Protein AF-0000000082932043 (afdb_homodimer)

Organism: Haematococcus lacustris (NCBI:txid44745)

Structure (mmCIF, N/CA/C/O backbone):
data_AF-0000000082932043-model_v1
#
loop_
_entity.id
_entity.type
_entity.pdbx_description
1 polymer 'Hypoxanthine phosphoribosyltransferase'
#
loop_
_atom_site.group_PDB
_atom_site.id
_atom_site.type_symbol
_atom_site.label_atom_id
_atom_site.label_alt_id
_atom_site.label_comp_id
_atom_site.label_asym_id
_atom_site.label_entity_id
_atom_site.label_seq_id
_atom_site.pdbx_PDB_ins_code
_atom_site.Cartn_x
_atom_site.Cartn_y
_atom_site.Cartn_z
_atom_site.occupancy
_atom_site.B_iso_or_equiv
_atom_site.auth_seq_id
_atom_site.auth_comp_id
_atom_site.auth_asym_id
_atom_site.auth_atom_id
_atom_site.pdbx_PDB_model_num
ATOM 1 N N . MET A 1 1 ? -21.656 -18.375 10.266 1 24.92 1 MET A N 1
ATOM 2 C CA . MET A 1 1 ? -22.781 -17.516 9.922 1 24.92 1 MET A CA 1
ATOM 3 C C . MET A 1 1 ? -23.125 -17.625 8.445 1 24.92 1 MET A C 1
ATOM 5 O O . MET A 1 1 ? -22.266 -17.438 7.582 1 24.92 1 MET A O 1
ATOM 9 N N . MET A 1 2 ? -24.234 -18.25 8.031 1 27.44 2 MET A N 1
ATOM 10 C CA . MET A 1 2 ? -24.719 -18.641 6.703 1 27.44 2 MET A CA 1
ATOM 11 C C . MET A 1 2 ? -25.031 -17.406 5.863 1 27.44 2 MET A C 1
ATOM 13 O O . MET A 1 2 ? -25.484 -16.391 6.387 1 27.44 2 MET A O 1
ATOM 17 N N . ALA A 1 3 ? -24.391 -17.172 4.746 1 35.38 3 ALA A N 1
ATOM 18 C CA . ALA A 1 3 ? -24.984 -16.219 3.818 1 35.38 3 ALA A CA 1
ATOM 19 C C . ALA A 1 3 ? -26.469 -16.484 3.621 1 35.38 3 ALA A C 1
ATOM 21 O O . ALA A 1 3 ? -26.953 -17.594 3.885 1 35.38 3 ALA A O 1
ATOM 22 N N . ALA A 1 4 ? -27.344 -15.516 3.43 1 33.41 4 ALA A N 1
ATOM 23 C CA . ALA A 1 4 ? -28.766 -15.773 3.219 1 33.41 4 ALA A CA 1
ATOM 24 C C . ALA A 1 4 ? -28.984 -16.984 2.311 1 33.41 4 ALA A C 1
ATOM 26 O O . ALA A 1 4 ? -29.938 -17.734 2.48 1 33.41 4 ALA A O 1
ATOM 27 N N . ASN A 1 5 ? -28.5 -16.844 0.996 1 37.56 5 ASN A N 1
ATOM 28 C CA . ASN A 1 5 ? -28.953 -17.953 0.179 1 37.56 5 ASN A CA 1
ATOM 29 C C . ASN A 1 5 ? -28.266 -19.266 0.586 1 37.56 5 ASN A C 1
ATOM 31 O O . ASN A 1 5 ? -28.281 -20.234 -0.163 1 37.56 5 ASN A O 1
ATOM 35 N N . GLY A 1 6 ? -27.75 -19.609 1.793 1 38.12 6 GLY A N 1
ATOM 36 C CA . GLY A 1 6 ? -27.297 -20.859 2.391 1 38.12 6 GLY A CA 1
ATOM 37 C C . GLY A 1 6 ? -25.844 -21.188 2.078 1 38.12 6 GLY A C 1
ATOM 38 O O . GLY A 1 6 ? -25.344 -22.25 2.441 1 38.12 6 GLY A O 1
ATOM 39 N N . LYS A 1 7 ? -25.312 -20.641 0.947 1 40.91 7 LYS A N 1
ATOM 40 C CA . LYS A 1 7 ? -23.984 -21.125 0.576 1 40.91 7 LYS A CA 1
ATOM 41 C C . LYS A 1 7 ? -22.922 -20.625 1.543 1 40.91 7 LYS A C 1
ATOM 43 O O . LYS A 1 7 ? -22.969 -19.469 1.977 1 40.91 7 LYS A O 1
ATOM 48 N N . PRO A 1 8 ? -22.109 -21.406 2.139 1 44.47 8 PRO A N 1
ATOM 49 C CA . PRO A 1 8 ? -21.047 -21.094 3.104 1 44.47 8 PRO A CA 1
ATOM 50 C C . PRO A 1 8 ? -20.094 -20.016 2.604 1 44.47 8 PRO A C 1
ATOM 52 O O . PRO A 1 8 ? -19.875 -19.891 1.396 1 44.47 8 PRO A O 1
ATOM 55 N N . CYS A 1 9 ? -20.031 -18.797 3.26 1 52.41 9 CYS A N 1
ATOM 56 C CA . CYS A 1 9 ? -19.031 -17.75 3.033 1 52.41 9 CYS A CA 1
ATOM 57 C C . CYS A 1 9 ? -17.672 -18.375 2.719 1 52.41 9 CYS A C 1
ATOM 59 O O . CYS A 1 9 ? -17.172 -19.188 3.486 1 52.41 9 CYS A O 1
ATOM 61 N N . HIS A 1 10 ? -17.438 -18.562 1.417 1 62.41 10 HIS A N 1
ATOM 62 C CA . HIS A 1 10 ? -16.156 -19.141 1.021 1 62.41 10 HIS A CA 1
ATOM 63 C C . HIS A 1 10 ? -15.008 -18.5 1.798 1 62.41 10 HIS A C 1
ATOM 65 O O . HIS A 1 10 ? -14.906 -17.281 1.869 1 62.41 10 HIS A O 1
ATOM 71 N N . ASN A 1 11 ? -14.453 -19.219 2.725 1 78.69 11 ASN A N 1
ATOM 72 C CA . ASN A 1 11 ? -13.25 -18.906 3.48 1 78.69 11 ASN A CA 1
ATOM 73 C C . ASN A 1 11 ? -11.984 -19.156 2.656 1 78.69 11 ASN A C 1
ATOM 75 O O . ASN A 1 11 ? -11.656 -20.297 2.357 1 78.69 11 ASN A O 1
ATOM 79 N N . VAL A 1 12 ? -11.352 -18.078 2.199 1 84.12 12 VAL A N 1
ATOM 80 C CA . VAL A 1 12 ? -10.188 -18.172 1.326 1 84.12 12 VAL A CA 1
ATOM 81 C C . VAL A 1 12 ? -9.133 -19.078 1.959 1 84.12 12 VAL A C 1
ATOM 83 O O . VAL A 1 12 ? -8.305 -19.656 1.257 1 84.12 12 VAL A O 1
ATOM 86 N N . HIS A 1 13 ? -9.156 -19.266 3.262 1 87.25 13 HIS A N 1
ATOM 87 C CA . HIS A 1 13 ? -8.188 -20.125 3.943 1 87.25 13 HIS A CA 1
ATOM 88 C C . HIS A 1 13 ? -8.398 -21.594 3.578 1 87.25 13 HIS A C 1
ATOM 90 O O . HIS A 1 13 ? -7.457 -22.391 3.652 1 87.25 13 HIS A O 1
ATOM 96 N N . GLN A 1 14 ? -9.578 -21.875 3.209 1 88.56 14 GLN A N 1
ATOM 97 C CA . GLN A 1 14 ? -9.883 -23.25 2.83 1 88.56 14 GLN A CA 1
ATOM 98 C C . GLN A 1 14 ? -9.258 -23.609 1.485 1 88.56 14 GLN A C 1
ATOM 100 O O . GLN A 1 14 ? -9.148 -24.781 1.137 1 88.56 14 GLN A O 1
ATOM 105 N N . ASP A 1 15 ? -8.875 -22.609 0.757 1 91.69 15 ASP A N 1
ATOM 106 C CA . ASP A 1 15 ? -8.258 -22.812 -0.55 1 91.69 15 ASP A CA 1
ATOM 107 C C . ASP A 1 15 ? -6.781 -23.188 -0.409 1 91.69 15 ASP A C 1
ATOM 109 O O . ASP A 1 15 ? -6.141 -23.578 -1.384 1 91.69 15 ASP A O 1
ATOM 113 N N . ILE A 1 16 ? -6.242 -23.109 0.817 1 91.94 16 ILE A N 1
ATOM 114 C CA . ILE A 1 16 ? -4.809 -23.25 1.047 1 91.94 16 ILE A CA 1
ATOM 115 C C . ILE A 1 16 ? -4.496 -24.688 1.464 1 91.94 16 ILE A C 1
ATOM 117 O O . ILE A 1 16 ? -5.094 -25.219 2.404 1 91.94 16 ILE A O 1
ATOM 121 N N . GLU A 1 17 ? -3.621 -25.297 0.72 1 93.12 17 GLU A N 1
ATOM 122 C CA . GLU A 1 17 ? -3.186 -26.656 1.016 1 93.12 17 GLU A CA 1
ATOM 123 C C . GLU A 1 17 ? -2.252 -26.688 2.223 1 93.12 17 GLU A C 1
ATOM 125 O O . GLU A 1 17 ? -2.4 -27.547 3.105 1 93.12 17 GLU A O 1
ATOM 130 N N . SER A 1 18 ? -1.261 -25.797 2.221 1 92.88 18 SER A N 1
ATOM 131 C CA . SER A 1 18 ? -0.278 -25.719 3.297 1 92.88 18 SER A CA 1
ATOM 132 C C . SER A 1 18 ? 0.308 -24.312 3.42 1 92.88 18 SER A C 1
ATOM 134 O O . SER A 1 18 ? 0.385 -23.578 2.434 1 92.88 18 SER A O 1
ATOM 136 N N . VAL A 1 19 ? 0.684 -23.969 4.648 1 93.69 19 VAL A N 1
ATOM 137 C CA . VAL A 1 19 ? 1.357 -22.703 4.922 1 93.69 19 VAL A CA 1
ATOM 138 C C . VAL A 1 19 ? 2.869 -22.891 4.812 1 93.69 19 VAL A C 1
ATOM 140 O O . VAL A 1 19 ? 3.449 -23.75 5.492 1 93.69 19 VAL A O 1
ATOM 143 N N . LEU A 1 20 ? 3.49 -22.203 3.889 1 92.44 20 LEU A N 1
ATOM 144 C CA . LEU A 1 20 ? 4.934 -22.266 3.693 1 92.44 20 LEU A CA 1
ATOM 145 C C . LEU A 1 20 ? 5.664 -21.391 4.715 1 92.44 20 LEU A C 1
ATOM 147 O O . LEU A 1 20 ? 6.633 -21.844 5.336 1 92.44 20 LEU A O 1
ATOM 151 N N . PHE A 1 21 ? 5.234 -20.156 4.863 1 95.25 21 PHE A N 1
ATOM 152 C CA . PHE A 1 21 ? 5.758 -19.219 5.852 1 95.25 21 PHE A CA 1
ATOM 153 C C . PHE A 1 21 ? 4.625 -18.578 6.648 1 95.25 21 PHE A C 1
ATOM 155 O O . PHE A 1 21 ? 3.711 -17.984 6.07 1 95.25 21 PHE A O 1
ATOM 162 N N . SER A 1 22 ? 4.73 -18.641 7.961 1 96.75 22 SER A N 1
ATOM 163 C CA . SER A 1 22 ? 3.715 -18.078 8.844 1 96.75 22 SER A CA 1
ATOM 164 C C . SER A 1 22 ? 3.836 -16.547 8.922 1 96.75 22 SER A C 1
ATOM 166 O O . SER A 1 22 ? 4.84 -15.984 8.492 1 96.75 22 SER A O 1
ATOM 168 N N . ALA A 1 23 ? 2.787 -15.953 9.469 1 96.12 23 ALA A N 1
ATOM 169 C CA . ALA A 1 23 ? 2.812 -14.508 9.688 1 96.12 23 ALA A CA 1
ATOM 170 C C . ALA A 1 23 ? 4.004 -14.109 10.555 1 96.12 23 ALA A C 1
ATOM 172 O O . ALA A 1 23 ? 4.648 -13.086 10.305 1 96.12 23 ALA A O 1
ATOM 173 N N . ASP A 1 24 ? 4.277 -14.922 11.539 1 97.19 24 ASP A N 1
ATOM 174 C CA . ASP A 1 24 ? 5.387 -14.641 12.438 1 97.19 24 ASP A CA 1
ATOM 175 C C . ASP A 1 24 ? 6.727 -14.758 11.711 1 97.19 24 ASP A C 1
ATOM 177 O O . ASP A 1 24 ? 7.613 -13.922 11.898 1 97.19 24 ASP A O 1
ATOM 181 N N . GLN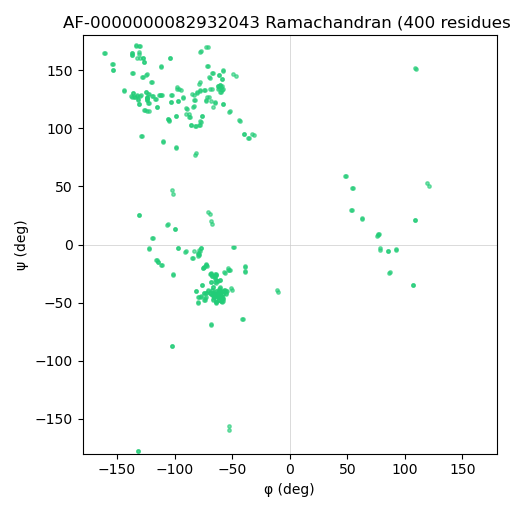 A 1 25 ? 6.867 -15.766 10.922 1 97.25 25 GLN A N 1
ATOM 182 C CA . GLN A 1 25 ? 8.094 -15.945 10.148 1 97.25 25 GLN A CA 1
ATOM 183 C C . GLN A 1 25 ? 8.312 -14.781 9.188 1 97.25 25 GLN A C 1
ATOM 185 O O . GLN A 1 25 ? 9.438 -14.312 9.016 1 97.25 25 GLN A O 1
ATOM 190 N N . ILE A 1 26 ? 7.23 -14.344 8.586 1 97.62 26 ILE A N 1
ATOM 191 C CA . ILE A 1 26 ? 7.309 -13.227 7.652 1 97.62 26 ILE A CA 1
ATOM 192 C C . ILE A 1 26 ? 7.707 -11.953 8.398 1 97.62 26 ILE A C 1
ATOM 194 O O . ILE A 1 26 ? 8.57 -11.203 7.949 1 97.62 26 ILE A O 1
ATOM 198 N N . ARG A 1 27 ? 7.086 -11.734 9.539 1 97.06 27 ARG A N 1
ATOM 199 C CA . ARG A 1 27 ? 7.402 -10.562 10.352 1 97.06 27 ARG A CA 1
ATOM 200 C C . ARG A 1 27 ? 8.875 -10.539 10.734 1 97.06 27 ARG A C 1
ATOM 202 O O . ARG A 1 27 ? 9.539 -9.508 10.602 1 97.06 27 ARG A O 1
ATOM 209 N N . ASP A 1 28 ? 9.391 -11.688 11.188 1 98.12 28 ASP A N 1
ATOM 210 C CA . ASP A 1 28 ? 10.797 -11.789 11.57 1 98.12 28 ASP A CA 1
ATOM 211 C C . ASP A 1 28 ? 11.703 -11.492 10.383 1 98.12 28 ASP A C 1
ATOM 213 O O . ASP A 1 28 ? 12.703 -10.789 10.523 1 98.12 28 ASP A O 1
ATOM 217 N N . LYS A 1 29 ? 11.336 -12.031 9.297 1 98.38 29 LYS A N 1
ATOM 218 C CA . LYS A 1 29 ? 12.148 -11.828 8.094 1 98.38 29 LYS A CA 1
ATOM 219 C C . LYS A 1 29 ? 12.117 -10.367 7.652 1 98.38 29 LYS A C 1
ATOM 221 O O . LYS A 1 29 ? 13.141 -9.812 7.258 1 98.38 29 LYS A O 1
ATOM 226 N N . VAL A 1 30 ? 10.977 -9.742 7.684 1 98.12 30 VAL A N 1
ATOM 227 C CA . VAL A 1 30 ? 10.836 -8.336 7.316 1 98.12 30 VAL A CA 1
ATOM 228 C C . VAL A 1 30 ? 11.672 -7.469 8.258 1 98.12 30 VAL A C 1
ATOM 230 O O . VAL A 1 30 ? 12.305 -6.504 7.82 1 98.12 30 VAL A O 1
ATOM 233 N N . ASP A 1 31 ? 11.703 -7.844 9.539 1 97.38 31 ASP A N 1
ATOM 234 C CA . ASP A 1 31 ? 12.539 -7.125 10.492 1 97.38 31 ASP A CA 1
ATOM 235 C C . ASP A 1 31 ? 14.016 -7.246 10.133 1 97.38 31 ASP A C 1
ATOM 237 O O . ASP A 1 31 ? 14.766 -6.266 10.211 1 97.38 31 ASP A O 1
ATOM 241 N N . GLU A 1 32 ? 14.383 -8.414 9.758 1 98.25 32 GLU A N 1
ATOM 242 C CA . GLU A 1 32 ? 15.758 -8.641 9.312 1 98.25 32 GLU A CA 1
ATOM 243 C C . GLU A 1 32 ? 16.078 -7.801 8.086 1 98.25 32 GLU A C 1
ATOM 245 O O . GLU A 1 32 ? 17.109 -7.129 8.039 1 98.25 32 GLU A O 1
ATOM 250 N N . LEU A 1 33 ? 15.211 -7.82 7.121 1 98.5 33 LEU A N 1
ATOM 251 C CA . LEU A 1 33 ? 15.383 -7.023 5.91 1 98.5 33 LEU A CA 1
ATOM 252 C C . LEU A 1 33 ? 15.438 -5.535 6.242 1 98.5 33 LEU A C 1
ATOM 254 O O . LEU A 1 33 ? 16.203 -4.785 5.633 1 98.5 33 LEU A O 1
ATOM 258 N N . GLY A 1 34 ? 14.57 -5.152 7.176 1 97.38 34 GLY A N 1
ATOM 259 C CA . GLY A 1 34 ? 14.578 -3.764 7.609 1 97.38 34 GLY A CA 1
ATOM 260 C C . GLY A 1 34 ? 15.938 -3.297 8.094 1 97.38 34 GLY A C 1
ATOM 261 O O . GLY A 1 34 ? 16.375 -2.197 7.754 1 97.38 34 GLY A O 1
ATOM 262 N N . ARG A 1 35 ? 16.625 -4.117 8.852 1 96.75 35 ARG A N 1
ATOM 263 C CA . ARG A 1 35 ? 17.953 -3.789 9.352 1 96.75 35 ARG A CA 1
ATOM 264 C C . ARG A 1 35 ? 18.953 -3.631 8.203 1 96.75 35 ARG A C 1
ATOM 266 O O . ARG A 1 35 ? 19.766 -2.709 8.211 1 96.75 35 ARG A O 1
ATOM 273 N N . LEU A 1 36 ? 18.844 -4.469 7.242 1 97.94 36 LEU A N 1
ATOM 274 C CA . LEU A 1 36 ? 19.734 -4.406 6.086 1 97.94 36 LEU A CA 1
ATOM 275 C C . LEU A 1 36 ? 19.484 -3.131 5.281 1 97.94 36 LEU A C 1
ATOM 277 O O . LEU A 1 36 ? 20.438 -2.471 4.855 1 97.94 36 LEU A O 1
ATOM 281 N N . VAL A 1 37 ? 18.234 -2.779 5.105 1 97.56 37 VAL A N 1
ATOM 282 C CA . VAL A 1 37 ? 17.859 -1.602 4.328 1 97.56 37 VAL A CA 1
ATOM 283 C C . VAL A 1 37 ? 18.328 -0.339 5.051 1 97.56 37 VAL A C 1
ATOM 285 O O . VAL A 1 37 ? 18.859 0.585 4.422 1 97.56 37 VAL A O 1
ATOM 288 N N . VAL A 1 38 ? 18.125 -0.321 6.359 1 95.06 38 VAL A N 1
ATOM 289 C CA . VAL A 1 38 ? 18.562 0.825 7.148 1 95.06 38 VAL A CA 1
ATOM 290 C C . VAL A 1 38 ? 20.078 1.001 7.008 1 95.06 38 VAL A C 1
ATOM 292 O O . VAL A 1 38 ? 20.562 2.119 6.824 1 95.06 38 VAL A O 1
ATOM 295 N N . ASN A 1 39 ? 20.797 -0.059 7.082 1 95.81 39 ASN A N 1
ATOM 296 C CA . ASN A 1 39 ? 22.25 -0.001 6.938 1 95.81 39 ASN A CA 1
ATOM 297 C C . ASN A 1 39 ? 22.656 0.541 5.57 1 95.81 39 ASN A C 1
ATOM 299 O O . ASN A 1 39 ? 23.609 1.325 5.465 1 95.81 39 ASN A O 1
ATOM 303 N N . GLU A 1 40 ? 21.922 0.195 4.594 1 96.62 40 GLU A N 1
ATOM 304 C CA . GLU A 1 40 ? 22.234 0.584 3.223 1 96.62 40 GLU A CA 1
ATOM 305 C C . GLU A 1 40 ? 21.875 2.047 2.971 1 96.62 40 GLU A C 1
ATOM 307 O O . GLU A 1 40 ? 22.594 2.75 2.254 1 96.62 40 GLU A O 1
ATOM 312 N N . TYR A 1 41 ? 20.812 2.553 3.582 1 95.5 41 TYR A N 1
ATOM 313 C CA . TYR A 1 41 ? 20.219 3.805 3.117 1 95.5 41 TYR A CA 1
ATOM 314 C C . TYR A 1 41 ? 20.25 4.863 4.211 1 95.5 41 TYR A C 1
ATOM 316 O O . TYR A 1 41 ? 19.688 5.949 4.051 1 95.5 41 TYR A O 1
ATOM 324 N N . HIS A 1 42 ? 20.875 4.609 5.359 1 90.06 42 HIS A N 1
ATOM 325 C CA . HIS A 1 42 ? 20.812 5.473 6.535 1 90.06 42 HIS A CA 1
ATOM 326 C C . HIS A 1 42 ? 21.203 6.906 6.184 1 90.06 42 HIS A C 1
ATOM 328 O O . HIS A 1 42 ? 20.734 7.848 6.832 1 90.06 42 HIS A O 1
ATOM 334 N N . ASP A 1 43 ? 21.906 7.184 5.086 1 90.5 43 ASP A N 1
ATOM 335 C CA . ASP A 1 43 ? 22.375 8.523 4.754 1 90.5 43 ASP A CA 1
ATOM 336 C C . ASP A 1 43 ? 22.031 8.883 3.307 1 90.5 43 ASP A C 1
ATOM 338 O O . ASP A 1 43 ? 22.688 9.734 2.701 1 90.5 43 ASP A O 1
ATOM 342 N N . LYS A 1 44 ? 20.984 8.258 2.76 1 94.5 44 LYS A N 1
ATOM 343 C CA . LYS A 1 44 ? 20.781 8.398 1.319 1 94.5 44 LYS A CA 1
ATOM 344 C C . LYS A 1 44 ? 19.406 8.992 1.01 1 94.5 44 LYS A C 1
ATOM 346 O O . LYS A 1 44 ? 19.047 9.164 -0.157 1 94.5 44 LYS A O 1
ATOM 351 N N . GLN A 1 45 ? 18.5 9.266 1.966 1 92.5 45 GLN A N 1
ATOM 352 C CA . GLN A 1 45 ? 17.172 9.805 1.745 1 92.5 45 GLN A CA 1
ATOM 353 C C . GLN A 1 45 ? 16.438 9.023 0.662 1 92.5 45 GLN A C 1
ATOM 355 O O . GLN A 1 45 ? 16.031 9.594 -0.354 1 92.5 45 GLN A O 1
ATOM 360 N N . PRO A 1 46 ? 16.25 7.777 0.842 1 96.75 46 PRO A N 1
ATOM 361 C CA . PRO A 1 46 ? 15.789 6.895 -0.233 1 96.75 46 PRO A CA 1
ATOM 362 C C . PRO A 1 46 ? 14.32 7.121 -0.592 1 96.75 46 PRO A C 1
ATOM 364 O O . PRO A 1 46 ? 13.562 7.652 0.22 1 96.75 46 PRO A O 1
ATOM 367 N N . VAL A 1 47 ? 14 6.805 -1.826 1 97.81 47 VAL A N 1
ATOM 368 C CA . VAL A 1 47 ? 12.617 6.609 -2.26 1 97.81 47 VAL A CA 1
ATOM 369 C C . VAL A 1 47 ? 12.297 5.121 -2.287 1 97.81 47 VAL A C 1
ATOM 371 O O . VAL A 1 47 ? 12.891 4.359 -3.051 1 97.81 47 VAL A O 1
ATOM 374 N N . VAL A 1 48 ? 11.453 4.703 -1.367 1 98.19 48 VAL A N 1
ATOM 375 C CA . VAL A 1 48 ? 10.961 3.334 -1.395 1 98.19 48 VAL A CA 1
ATOM 376 C C . VAL A 1 48 ? 9.789 3.227 -2.369 1 98.19 48 VAL A C 1
ATOM 378 O O . VAL A 1 48 ? 8.797 3.955 -2.246 1 98.19 48 VAL A O 1
ATOM 381 N N . MET A 1 49 ? 9.898 2.33 -3.332 1 98.56 49 MET A N 1
ATOM 382 C CA . MET A 1 49 ? 8.883 2.266 -4.383 1 98.56 49 MET A CA 1
ATOM 383 C C . MET A 1 49 ? 8.359 0.844 -4.543 1 98.56 49 MET A C 1
ATOM 385 O O . MET A 1 49 ? 8.922 0.053 -5.305 1 98.56 49 MET A O 1
ATOM 389 N N . PRO A 1 50 ? 7.266 0.54 -3.854 1 98.5 50 PRO A N 1
ATOM 390 C CA . PRO A 1 50 ? 6.598 -0.736 -4.117 1 98.5 50 PRO A CA 1
ATOM 391 C C . PRO A 1 50 ? 6.113 -0.861 -5.562 1 98.5 50 PRO A C 1
ATOM 393 O O . PRO A 1 50 ? 5.641 0.117 -6.145 1 98.5 50 PRO A O 1
ATOM 396 N N . ILE A 1 51 ? 6.312 -2.023 -6.133 1 97.88 51 ILE A N 1
ATOM 397 C CA . ILE A 1 51 ? 5.75 -2.359 -7.438 1 97.88 51 ILE A CA 1
ATOM 398 C C . ILE A 1 51 ? 4.344 -2.93 -7.262 1 97.88 51 ILE A C 1
ATOM 400 O O . ILE A 1 51 ? 4.172 -4.004 -6.684 1 97.88 51 ILE A O 1
ATOM 404 N N . LEU A 1 52 ? 3.371 -2.146 -7.68 1 96.44 52 LEU A N 1
ATOM 405 C CA . LEU A 1 52 ? 1.974 -2.535 -7.523 1 96.44 52 LEU A CA 1
ATOM 406 C C . LEU A 1 52 ? 1.602 -3.631 -8.516 1 96.44 52 LEU A C 1
ATOM 408 O O . LEU A 1 52 ? 2.062 -3.619 -9.664 1 96.44 52 LEU A O 1
ATOM 412 N N . LYS A 1 53 ? 0.959 -4.66 -8.102 1 94.88 53 LYS A N 1
ATOM 413 C CA . LYS A 1 53 ? 0.155 -4.609 -6.887 1 94.88 53 LYS A CA 1
ATOM 414 C C . LYS A 1 53 ? 0.776 -5.461 -5.785 1 94.88 53 LYS A C 1
ATOM 416 O O . LYS A 1 53 ? 0.506 -5.242 -4.602 1 94.88 53 LYS A O 1
ATOM 421 N N . GLY A 1 54 ? 1.659 -6.344 -6.164 1 94.38 54 GLY A N 1
ATOM 422 C CA . GLY A 1 54 ? 2.17 -7.352 -5.246 1 94.38 54 GLY A CA 1
ATOM 423 C C . GLY A 1 54 ? 3.035 -6.77 -4.145 1 94.38 54 GLY A C 1
ATOM 424 O O . GLY A 1 54 ? 3.033 -7.27 -3.018 1 94.38 54 GLY A O 1
ATOM 425 N N . GLY A 1 55 ? 3.703 -5.77 -4.43 1 96.88 55 GLY A N 1
ATOM 426 C CA . GLY A 1 55 ? 4.676 -5.203 -3.506 1 96.88 55 GLY A CA 1
ATOM 427 C C . GLY A 1 55 ? 4.043 -4.375 -2.406 1 96.88 55 GLY A C 1
ATOM 428 O O . GLY A 1 55 ? 4.715 -3.99 -1.447 1 96.88 55 GLY A O 1
ATOM 429 N N . PHE A 1 56 ? 2.746 -4.207 -2.518 1 94.75 56 PHE A N 1
ATOM 430 C CA . PHE A 1 56 ? 2.062 -3.252 -1.655 1 94.75 56 PHE A CA 1
ATOM 431 C C . PHE A 1 56 ? 2.096 -3.715 -0.203 1 94.75 56 PHE A C 1
ATOM 433 O O . PHE A 1 56 ? 2.459 -2.947 0.69 1 94.75 56 PHE A O 1
ATOM 440 N N . ILE A 1 57 ? 1.803 -4.938 0.1 1 97 57 ILE A N 1
ATOM 441 C CA . ILE A 1 57 ? 1.756 -5.449 1.465 1 97 57 ILE A CA 1
ATOM 442 C C . ILE A 1 57 ? 3.174 -5.578 2.018 1 97 57 ILE A C 1
ATOM 444 O O . ILE A 1 57 ? 3.443 -5.172 3.15 1 97 57 ILE A O 1
ATOM 448 N N . VAL A 1 58 ? 4.098 -6.066 1.203 1 97.88 58 VAL A N 1
ATOM 449 C CA . VAL A 1 58 ? 5.492 -6.207 1.605 1 97.88 58 VAL A CA 1
ATOM 450 C C . VAL A 1 58 ? 6.066 -4.84 1.975 1 97.88 58 VAL A C 1
ATOM 452 O O . VAL A 1 58 ? 6.734 -4.695 3.002 1 97.88 58 VAL A O 1
ATOM 455 N N . ALA A 1 59 ? 5.777 -3.869 1.17 1 98.12 59 ALA A N 1
ATOM 456 C CA . ALA A 1 59 ? 6.293 -2.521 1.396 1 98.12 59 ALA A CA 1
ATOM 457 C C . ALA A 1 59 ? 5.719 -1.922 2.678 1 98.12 59 ALA A C 1
ATOM 459 O O . ALA A 1 59 ? 6.43 -1.256 3.432 1 98.12 59 ALA A O 1
ATOM 460 N N . ALA A 1 60 ? 4.414 -2.133 2.879 1 96.88 60 ALA A N 1
ATOM 461 C CA . ALA A 1 60 ? 3.789 -1.616 4.094 1 96.88 60 ALA A CA 1
ATOM 462 C C . ALA A 1 60 ? 4.473 -2.172 5.34 1 96.88 60 ALA A C 1
ATOM 464 O O . ALA A 1 60 ? 4.734 -1.434 6.293 1 96.88 60 ALA A O 1
ATOM 465 N N . ASP A 1 61 ? 4.785 -3.441 5.348 1 97 61 ASP A N 1
ATOM 466 C CA . ASP A 1 61 ? 5.477 -4.059 6.473 1 97 61 ASP A CA 1
ATOM 467 C C . ASP A 1 61 ? 6.918 -3.572 6.566 1 97 61 ASP A C 1
ATOM 469 O O . ASP A 1 61 ? 7.406 -3.262 7.656 1 97 61 ASP A O 1
ATOM 473 N N . LEU A 1 62 ? 7.57 -3.463 5.441 1 97.75 62 LEU A N 1
ATOM 474 C CA . LEU A 1 62 ? 8.984 -3.107 5.414 1 97.75 62 LEU A CA 1
ATOM 475 C C . LEU A 1 62 ? 9.203 -1.699 5.957 1 97.75 62 LEU A C 1
ATOM 477 O O . LEU A 1 62 ? 10.062 -1.485 6.809 1 97.75 62 LEU A O 1
ATOM 481 N N . VAL A 1 63 ? 8.453 -0.737 5.461 1 95.88 63 VAL A N 1
ATOM 482 C CA . VAL A 1 63 ? 8.695 0.655 5.816 1 95.88 63 VAL A CA 1
ATOM 483 C C . VAL A 1 63 ? 8.453 0.857 7.312 1 95.88 63 VAL A C 1
ATOM 485 O O . VAL A 1 63 ? 9.062 1.731 7.934 1 95.88 63 VAL A O 1
ATOM 488 N N . ARG A 1 64 ? 7.652 0.034 7.902 1 93.75 64 ARG A N 1
ATOM 489 C CA . ARG A 1 64 ? 7.383 0.123 9.336 1 93.75 64 ARG A CA 1
ATOM 490 C C . ARG A 1 64 ? 8.445 -0.618 10.141 1 93.75 64 ARG A C 1
ATOM 492 O O . ARG A 1 64 ? 8.539 -0.455 11.359 1 93.75 64 ARG A O 1
ATOM 499 N N . ALA A 1 65 ? 9.258 -1.382 9.469 1 94.38 65 ALA A N 1
ATOM 500 C CA . ALA A 1 65 ? 10.312 -2.152 10.125 1 94.38 65 ALA A CA 1
ATOM 501 C C . ALA A 1 65 ? 11.648 -1.426 10.055 1 94.38 65 ALA A C 1
ATOM 503 O O . ALA A 1 65 ? 12.656 -1.908 10.578 1 94.38 65 ALA A O 1
ATOM 504 N N . LEU A 1 66 ? 11.672 -0.276 9.383 1 93.31 66 LEU A N 1
ATOM 505 C CA . LEU A 1 66 ? 12.914 0.479 9.258 1 93.31 66 LEU A CA 1
ATOM 506 C C . LEU A 1 66 ? 13.211 1.26 10.531 1 93.31 66 LEU A C 1
ATOM 508 O O . LEU A 1 66 ? 12.672 2.348 10.734 1 93.31 66 LEU A O 1
ATOM 512 N N . HIS A 1 67 ? 14.133 0.736 11.297 1 86.38 67 HIS A N 1
ATOM 513 C CA . HIS A 1 67 ? 14.508 1.357 12.562 1 86.38 67 HIS A CA 1
ATOM 514 C C . HIS A 1 67 ? 16.016 1.491 12.68 1 86.38 67 HIS A C 1
ATOM 516 O O . HIS A 1 67 ? 16.734 0.487 12.711 1 86.38 67 HIS A O 1
ATOM 522 N N . PRO A 1 68 ? 16.609 2.686 12.844 1 87.19 68 PRO A N 1
ATOM 523 C CA . PRO A 1 68 ? 15.875 3.941 12.656 1 87.19 68 PRO A CA 1
ATOM 524 C C . PRO A 1 68 ? 15.461 4.172 11.203 1 87.19 68 PRO A C 1
ATOM 526 O O . PRO A 1 68 ? 16.141 3.711 10.281 1 87.19 68 PRO A O 1
ATOM 529 N N . CYS A 1 69 ? 14.297 4.832 10.984 1 86.94 69 CYS A N 1
ATOM 530 C CA . CYS A 1 69 ? 13.891 5.234 9.641 1 86.94 69 CYS A CA 1
ATOM 531 C C . CYS A 1 69 ? 14.914 6.164 9.008 1 86.94 69 CYS A C 1
ATOM 533 O O . CYS A 1 69 ? 15.352 7.133 9.633 1 86.94 69 CYS A O 1
ATOM 535 N N . PRO A 1 70 ? 15.281 5.828 7.781 1 89.19 70 PRO A N 1
ATOM 536 C CA . PRO A 1 70 ? 16.188 6.762 7.113 1 89.19 70 PRO A CA 1
ATOM 537 C C . PRO A 1 70 ? 15.602 8.164 6.977 1 89.19 70 PRO A C 1
ATOM 539 O O . PRO A 1 70 ? 14.445 8.312 6.582 1 89.19 70 PRO A O 1
ATOM 542 N N . GLU A 1 71 ? 16.453 9.102 7.273 1 83.62 71 GLU A N 1
ATOM 543 C CA . GLU A 1 71 ? 16 10.484 7.18 1 83.62 71 GLU A CA 1
ATOM 544 C C . GLU A 1 71 ? 15.609 10.836 5.746 1 83.62 71 GLU A C 1
ATOM 546 O O . GLU A 1 71 ? 16.312 10.477 4.801 1 83.62 71 GLU A O 1
ATOM 551 N N . GLY A 1 72 ? 14.484 11.523 5.664 1 87.88 72 GLY A N 1
ATOM 552 C CA . GLY A 1 72 ? 14.086 12.023 4.355 1 87.88 72 GLY A CA 1
ATOM 553 C C . GLY A 1 72 ? 13.508 10.938 3.463 1 87.88 72 GLY A C 1
ATOM 554 O O . GLY A 1 72 ? 13.273 11.172 2.273 1 87.88 72 GLY A O 1
ATOM 555 N N . MET A 1 73 ? 13.297 9.766 4.02 1 93.25 73 MET A N 1
ATOM 556 C CA . MET A 1 73 ? 12.695 8.688 3.234 1 93.25 73 MET A CA 1
ATOM 557 C C . MET A 1 73 ? 11.289 9.062 2.783 1 93.25 73 MET A C 1
ATOM 559 O O . MET A 1 73 ? 10.508 9.617 3.562 1 93.25 73 MET A O 1
ATOM 563 N N . VAL A 1 74 ? 11 8.812 1.51 1 94.12 74 VAL A N 1
ATOM 564 C CA . VAL A 1 74 ? 9.648 8.992 0.978 1 94.12 74 VAL A CA 1
ATOM 565 C C . VAL A 1 74 ? 9.188 7.707 0.291 1 94.12 74 VAL A C 1
ATOM 567 O O . VAL A 1 74 ? 10 6.816 0.018 1 94.12 74 VAL A O 1
ATOM 570 N N . ILE A 1 75 ? 7.906 7.59 0.214 1 96.25 75 ILE A N 1
ATOM 571 C CA . ILE A 1 75 ? 7.316 6.434 -0.455 1 96.25 75 ILE A CA 1
ATOM 572 C C . ILE A 1 75 ? 6.594 6.883 -1.723 1 96.25 75 ILE A C 1
ATOM 574 O O . ILE A 1 75 ? 5.879 7.887 -1.713 1 96.25 75 ILE A O 1
ATOM 578 N N . ASP A 1 76 ? 6.871 6.273 -2.85 1 96.88 76 ASP A N 1
ATOM 579 C CA . ASP A 1 76 ? 6.133 6.414 -4.102 1 96.88 76 ASP A CA 1
ATOM 580 C C . ASP A 1 76 ? 5.82 5.051 -4.711 1 96.88 76 ASP A C 1
ATOM 582 O O . ASP A 1 76 ? 6.094 4.016 -4.102 1 96.88 76 ASP A O 1
ATOM 586 N N . PHE A 1 77 ? 5.195 5.066 -5.871 1 97.69 77 PHE A N 1
ATOM 587 C CA . PHE A 1 77 ? 4.66 3.795 -6.344 1 97.69 77 PHE A CA 1
ATOM 588 C C . PHE A 1 77 ? 4.945 3.605 -7.828 1 97.69 77 PHE A C 1
ATOM 590 O O . PHE A 1 77 ? 5.027 4.578 -8.578 1 97.69 77 PHE A O 1
ATOM 597 N N . ILE A 1 78 ? 5.141 2.352 -8.195 1 97.81 78 ILE A N 1
ATOM 598 C CA . ILE A 1 78 ? 5.301 1.956 -9.594 1 97.81 78 ILE A CA 1
ATOM 599 C C . ILE A 1 78 ? 4.188 0.989 -9.984 1 97.81 78 ILE A C 1
ATOM 601 O O . ILE A 1 78 ? 3.902 0.031 -9.258 1 97.81 78 ILE A O 1
ATOM 605 N N . GLN A 1 79 ? 3.539 1.331 -11.07 1 96 79 GLN A N 1
ATOM 606 C CA . GLN A 1 79 ? 2.619 0.376 -11.68 1 96 79 GLN A CA 1
ATOM 607 C C . GLN A 1 79 ? 3.32 -0.46 -12.75 1 96 79 GLN A C 1
ATOM 609 O O . GLN A 1 79 ? 4.023 0.081 -13.609 1 96 79 GLN A O 1
ATOM 614 N N . ALA A 1 80 ? 3.213 -1.721 -12.602 1 93.94 80 ALA A N 1
ATOM 615 C CA . ALA A 1 80 ? 3.76 -2.633 -13.602 1 93.94 80 ALA A CA 1
ATOM 616 C C . ALA A 1 80 ? 2.736 -3.693 -13.992 1 93.94 80 ALA A C 1
ATOM 618 O O . ALA A 1 80 ? 2.094 -4.297 -13.133 1 93.94 80 ALA A O 1
ATOM 619 N N . SER A 1 81 ? 2.461 -3.795 -15.305 1 87.25 81 SER A N 1
ATOM 620 C CA . SER A 1 81 ? 1.505 -4.781 -15.789 1 87.25 81 SER A CA 1
ATOM 621 C C . SER A 1 81 ? 2.062 -5.547 -16.984 1 87.25 81 SER A C 1
ATOM 623 O O . SER A 1 81 ? 2.701 -4.961 -17.859 1 87.25 81 SER A O 1
ATOM 625 N N . SER A 1 82 ? 2.006 -6.777 -16.875 1 76.44 82 SER A N 1
ATOM 626 C CA . SER A 1 82 ? 2.459 -7.574 -18.016 1 76.44 82 SER A CA 1
ATOM 627 C C . SER A 1 82 ? 1.456 -7.52 -19.172 1 76.44 82 SER A C 1
ATOM 629 O O . SER A 1 82 ? 0.252 -7.383 -18.938 1 76.44 82 SER A O 1
ATOM 631 N N . TYR A 1 83 ? 2.051 -7.066 -20.391 1 55.88 83 TYR A N 1
ATOM 632 C CA . TYR A 1 83 ? 1.26 -7.113 -21.625 1 55.88 83 TYR A CA 1
ATOM 633 C C . TYR A 1 83 ? 0.93 -8.555 -22 1 55.88 83 TYR A C 1
ATOM 635 O O . TYR A 1 83 ? 1.754 -9.453 -21.828 1 55.88 83 TYR A O 1
ATOM 643 N N . GLY A 1 84 ? -0.667 -8.953 -22.141 1 50.53 84 GLY A N 1
ATOM 644 C CA . GLY A 1 84 ? -1.162 -10.195 -22.719 1 50.53 84 GLY A CA 1
ATOM 645 C C . GLY A 1 84 ? -1.965 -11.031 -21.734 1 50.53 84 GLY A C 1
ATOM 646 O O . GLY A 1 84 ? -1.401 -11.836 -20.984 1 50.53 84 GLY A O 1
ATOM 647 N N . ALA A 1 85 ? -2.867 -10.336 -21.234 1 45.69 85 ALA A N 1
ATOM 648 C CA . ALA A 1 85 ? -3.883 -10.984 -20.406 1 45.69 85 ALA A CA 1
ATOM 649 C C . ALA A 1 85 ? -3.809 -12.5 -20.516 1 45.69 85 ALA A C 1
ATOM 651 O O . ALA A 1 85 ? -4.348 -13.227 -19.688 1 45.69 85 ALA A O 1
ATOM 652 N N . GLY A 1 86 ? -3.547 -13.031 -21.719 1 41.69 86 GLY A N 1
ATOM 653 C CA . GLY A 1 86 ? -3.658 -14.469 -21.906 1 41.69 86 GLY A CA 1
ATOM 654 C C . GLY A 1 86 ? -2.531 -15.242 -21.25 1 41.69 86 GLY A C 1
ATOM 655 O O . GLY A 1 86 ? -1.688 -14.672 -20.562 1 41.69 86 GLY A O 1
ATOM 656 N N . THR A 1 87 ? -2.578 -16.594 -21.141 1 43.53 87 THR A N 1
ATOM 657 C CA . THR A 1 87 ? -1.649 -17.625 -20.672 1 43.53 87 THR A CA 1
ATOM 658 C C . THR A 1 87 ? -0.224 -17.297 -21.109 1 43.53 87 THR A C 1
ATOM 660 O O . THR A 1 87 ? 0.738 -17.844 -20.562 1 43.53 87 THR A O 1
ATOM 663 N N . GLU A 1 88 ? -0.133 -16.484 -22.172 1 44.03 88 GLU A N 1
ATOM 664 C CA . GLU A 1 88 ? 1.235 -16.359 -22.672 1 44.03 88 GLU A CA 1
ATOM 665 C C . GLU A 1 88 ? 1.802 -14.977 -22.406 1 44.03 88 GLU A C 1
ATOM 667 O O . GLU A 1 88 ? 1.229 -13.969 -22.828 1 44.03 88 GLU A O 1
ATOM 672 N N . THR A 1 89 ? 2.389 -14.734 -21.312 1 53.16 89 THR A N 1
ATOM 673 C CA . THR A 1 89 ? 3.156 -13.523 -21.047 1 53.16 89 THR A CA 1
ATOM 674 C C . THR A 1 89 ? 3.963 -13.117 -22.281 1 53.16 89 THR A C 1
ATOM 676 O O . THR A 1 89 ? 4.641 -13.945 -22.875 1 53.16 89 THR A O 1
ATOM 679 N N . SER A 1 90 ? 3.473 -12.148 -23.234 1 54 90 SER A N 1
ATOM 680 C CA . SER A 1 90 ? 4.215 -11.664 -24.391 1 54 90 SER A CA 1
ATOM 681 C C . SER A 1 90 ? 5.629 -11.242 -24.016 1 54 90 SER A C 1
ATOM 683 O O . SER A 1 90 ? 6.445 -10.93 -24.875 1 54 90 SER A O 1
ATOM 685 N N . GLY A 1 91 ? 5.906 -11.359 -22.703 1 65.38 91 GLY A N 1
ATOM 686 C CA . GLY A 1 91 ? 7.227 -10.938 -22.281 1 65.38 91 GLY A CA 1
ATOM 687 C C . GLY A 1 91 ? 7.359 -9.43 -22.156 1 65.38 91 GLY A C 1
ATOM 688 O O . GLY A 1 91 ? 8.422 -8.922 -21.781 1 65.38 91 GLY A O 1
ATOM 689 N N . ARG A 1 92 ? 6.25 -8.586 -22.547 1 79.38 92 ARG A N 1
ATOM 690 C CA . ARG A 1 92 ? 6.355 -7.133 -22.422 1 79.38 92 ARG A CA 1
ATOM 691 C C . ARG A 1 92 ? 5.684 -6.648 -21.141 1 79.38 92 ARG A C 1
ATOM 693 O O . ARG A 1 92 ? 4.633 -7.16 -20.75 1 79.38 92 ARG A O 1
ATOM 700 N N . VAL A 1 93 ? 6.418 -5.734 -20.406 1 88 93 VAL A N 1
ATOM 701 C CA . VAL A 1 93 ? 5.934 -5.16 -19.156 1 88 93 VAL A CA 1
ATOM 702 C C . VAL A 1 93 ? 5.723 -3.658 -19.328 1 88 93 VAL A C 1
ATOM 704 O O . VAL A 1 93 ? 6.621 -2.947 -19.781 1 88 93 VAL A O 1
ATOM 707 N N . GLU A 1 94 ? 4.465 -3.26 -19.156 1 92.25 94 GLU A N 1
ATOM 708 C CA . GLU A 1 94 ? 4.188 -1.829 -19.078 1 92.25 94 GLU A CA 1
ATOM 709 C C . GLU A 1 94 ? 4.496 -1.278 -17.688 1 92.25 94 GLU A C 1
ATOM 711 O O . GLU A 1 94 ? 4.086 -1.855 -16.688 1 92.25 94 GLU A O 1
ATOM 716 N N . VAL A 1 95 ? 5.234 -0.198 -17.734 1 95.81 95 VAL A N 1
ATOM 717 C CA . VAL A 1 95 ? 5.688 0.392 -16.484 1 95.81 95 VAL A CA 1
ATOM 718 C C . VAL A 1 95 ? 5.262 1.857 -16.406 1 95.81 95 VAL A C 1
ATOM 720 O O . VAL A 1 95 ? 5.422 2.602 -17.375 1 95.81 95 VAL A O 1
ATOM 723 N N . ALA A 1 96 ? 4.652 2.262 -15.266 1 95.5 96 ALA A N 1
ATOM 724 C CA . ALA A 1 96 ? 4.262 3.654 -15.07 1 95.5 96 ALA A CA 1
ATOM 725 C C . ALA A 1 96 ? 4.625 4.133 -13.664 1 95.5 96 ALA A C 1
ATOM 727 O O . ALA A 1 96 ? 4.355 3.441 -12.68 1 95.5 96 ALA A O 1
ATOM 728 N N . PHE A 1 97 ? 5.285 5.289 -13.539 1 96.62 97 PHE A N 1
ATOM 729 C CA . PHE A 1 97 ? 5.625 5.973 -12.297 1 96.62 97 PHE A CA 1
ATOM 730 C C . PHE A 1 97 ? 5.953 7.438 -12.555 1 96.62 97 PHE A C 1
ATOM 732 O O . PHE A 1 97 ? 6.031 7.867 -13.711 1 96.62 97 PHE A O 1
ATOM 739 N N . ASP A 1 98 ? 5.984 8.25 -11.508 1 95.19 98 ASP A N 1
ATOM 740 C CA . ASP A 1 98 ? 6.383 9.648 -11.633 1 95.19 98 ASP A CA 1
ATOM 741 C C . ASP A 1 98 ? 7.898 9.773 -11.773 1 95.19 98 ASP A C 1
ATOM 743 O O . ASP A 1 98 ? 8.633 9.586 -10.797 1 95.19 98 ASP A O 1
ATOM 747 N N . ALA A 1 99 ? 8.367 10.172 -12.969 1 97 99 ALA A N 1
ATOM 748 C CA . ALA A 1 99 ? 9.797 10.289 -13.242 1 97 99 ALA A CA 1
ATOM 749 C C . ALA A 1 99 ? 10.453 11.305 -12.305 1 97 99 ALA A C 1
ATOM 751 O O . ALA A 1 99 ? 11.617 11.141 -11.922 1 97 99 ALA A O 1
ATOM 752 N N . ALA A 1 100 ? 9.758 12.289 -11.883 1 95.25 100 ALA A N 1
ATOM 753 C CA . ALA A 1 100 ? 10.297 13.32 -11 1 95.25 100 ALA A CA 1
ATOM 754 C C . ALA A 1 100 ? 10.594 12.758 -9.617 1 95.25 100 ALA A C 1
ATOM 756 O O . ALA A 1 100 ? 11.477 13.258 -8.914 1 95.25 100 ALA A O 1
ATOM 757 N N . ALA A 1 101 ? 9.938 11.719 -9.266 1 94.75 101 ALA A N 1
ATOM 758 C CA . ALA A 1 101 ? 10.094 11.117 -7.941 1 94.75 101 ALA A CA 1
ATOM 759 C C . ALA A 1 101 ? 11.414 10.367 -7.828 1 94.75 101 ALA A C 1
ATOM 761 O O . ALA A 1 101 ? 11.914 10.148 -6.723 1 94.75 101 ALA A O 1
ATOM 762 N N . VAL A 1 102 ? 12 10.023 -8.969 1 97.94 102 VAL A N 1
ATOM 763 C CA . VAL A 1 102 ? 13.156 9.141 -8.875 1 97.94 102 VAL A CA 1
ATOM 764 C C . VAL A 1 102 ? 14.406 9.875 -9.344 1 97.94 102 VAL A C 1
ATOM 766 O O . VAL A 1 102 ? 15.531 9.406 -9.133 1 97.94 102 VAL A O 1
ATOM 769 N N . LYS A 1 103 ? 14.273 11.023 -10.039 1 98.12 103 LYS A N 1
ATOM 770 C CA . LYS A 1 103 ? 15.414 11.734 -10.617 1 98.12 103 LYS A CA 1
ATOM 771 C C . LYS A 1 103 ? 16.438 12.102 -9.539 1 98.12 103 LYS A C 1
ATOM 773 O O . LYS A 1 103 ? 16.094 12.75 -8.547 1 98.12 103 LYS A O 1
ATOM 778 N N . ASN A 1 104 ? 17.656 11.641 -9.672 1 98.19 104 ASN A N 1
ATOM 779 C CA . ASN A 1 104 ? 18.797 11.898 -8.805 1 98.19 104 ASN A CA 1
ATOM 780 C C . ASN A 1 104 ? 18.562 11.359 -7.402 1 98.19 104 ASN A C 1
ATOM 782 O O . ASN A 1 104 ? 19.141 11.867 -6.434 1 98.19 104 ASN A O 1
ATOM 786 N N . ARG A 1 105 ? 17.703 10.414 -7.234 1 98.06 105 ARG A N 1
ATOM 787 C CA . ARG A 1 105 ? 17.375 9.82 -5.941 1 98.06 105 ARG A CA 1
ATOM 788 C C . ARG A 1 105 ? 17.859 8.375 -5.859 1 98.06 105 ARG A C 1
ATOM 790 O O . ARG A 1 105 ? 18.109 7.746 -6.887 1 98.06 105 ARG A O 1
ATOM 797 N N . HIS A 1 106 ? 18.141 7.91 -4.617 1 98.69 106 HIS A N 1
ATOM 798 C CA . HIS A 1 106 ? 18.391 6.496 -4.352 1 98.69 106 HIS A CA 1
ATOM 799 C C . HIS A 1 106 ? 17.078 5.727 -4.184 1 98.69 106 HIS A C 1
ATOM 801 O O . HIS A 1 106 ? 16.297 6.016 -3.277 1 98.69 106 HIS A O 1
ATOM 807 N N . VAL A 1 107 ? 16.844 4.746 -5.059 1 98.81 107 VAL A N 1
ATOM 808 C CA . VAL A 1 107 ? 15.539 4.109 -5.152 1 98.81 107 VAL A CA 1
ATOM 809 C C . VAL A 1 107 ? 15.633 2.668 -4.656 1 98.81 107 VAL A C 1
ATOM 811 O O . VAL A 1 107 ? 16.562 1.941 -5.008 1 98.81 107 VAL A O 1
ATOM 814 N N . LEU A 1 108 ? 14.805 2.287 -3.779 1 98.81 108 LEU A N 1
ATOM 815 C CA . LEU A 1 108 ? 14.586 0.897 -3.391 1 98.81 108 LEU A CA 1
ATOM 816 C C . LEU A 1 108 ? 13.273 0.371 -3.963 1 98.81 108 LEU A C 1
ATOM 818 O O . LEU A 1 108 ? 12.195 0.792 -3.541 1 98.81 108 LEU A O 1
ATOM 822 N N . LEU A 1 109 ? 13.383 -0.523 -4.965 1 98.88 109 LEU A N 1
ATOM 823 C CA . LEU A 1 109 ? 12.219 -1.22 -5.496 1 98.88 109 LEU A CA 1
ATOM 824 C C . LEU A 1 109 ? 11.789 -2.354 -4.57 1 98.88 109 LEU A C 1
ATOM 826 O O . LEU A 1 109 ? 12.633 -3.111 -4.082 1 98.88 109 LEU A O 1
ATOM 830 N N . VAL A 1 110 ? 10.5 -2.473 -4.242 1 98.81 110 VAL A N 1
ATOM 831 C CA . VAL A 1 110 ? 10 -3.496 -3.332 1 98.81 110 VAL A CA 1
ATOM 832 C C . VAL A 1 110 ? 8.914 -4.316 -4.023 1 98.81 110 VAL A C 1
ATOM 834 O O . VAL A 1 110 ? 7.949 -3.758 -4.559 1 98.81 110 VAL A O 1
ATOM 837 N N . ASP A 1 111 ? 9.062 -5.602 -4.078 1 98.06 111 ASP A N 1
ATOM 838 C CA . ASP A 1 111 ? 8.078 -6.5 -4.676 1 98.06 111 ASP A CA 1
ATOM 839 C C . ASP A 1 111 ? 7.875 -7.742 -3.816 1 98.06 111 ASP A C 1
ATOM 841 O O . ASP A 1 111 ? 8.648 -8 -2.891 1 98.06 111 ASP A O 1
ATOM 845 N N . ASP A 1 112 ? 6.816 -8.461 -4.086 1 96.62 112 ASP A N 1
ATOM 846 C CA . ASP A 1 112 ? 6.508 -9.656 -3.311 1 96.62 112 ASP A CA 1
ATOM 847 C C . ASP A 1 112 ? 7.32 -10.852 -3.805 1 96.62 112 ASP A C 1
ATOM 849 O O . ASP A 1 112 ? 7.832 -11.633 -3.002 1 96.62 112 ASP A O 1
ATOM 853 N N . LEU A 1 113 ? 7.457 -10.938 -5.129 1 93.5 113 LEU A N 1
ATOM 854 C CA . LEU A 1 113 ? 8 -12.156 -5.715 1 93.5 113 LEU A CA 1
ATOM 855 C C . LEU A 1 113 ? 8.875 -11.836 -6.922 1 93.5 113 LEU A C 1
ATOM 857 O O . LEU A 1 113 ? 8.516 -10.992 -7.75 1 93.5 113 LEU A O 1
ATOM 861 N N . CYS A 1 114 ? 10.023 -12.406 -6.984 1 93.81 114 CYS A N 1
ATOM 862 C CA . CYS A 1 114 ? 10.828 -12.477 -8.203 1 93.81 114 CYS A CA 1
ATOM 863 C C . CYS A 1 114 ? 10.773 -13.875 -8.805 1 93.81 114 CYS A C 1
ATOM 865 O O . CYS A 1 114 ? 11.367 -14.812 -8.273 1 93.81 114 CYS A O 1
ATOM 867 N N . ASP A 1 115 ? 10.062 -13.969 -9.875 1 90.69 115 ASP A N 1
ATOM 868 C CA . ASP A 1 115 ? 9.906 -15.242 -10.578 1 90.69 115 ASP A CA 1
ATOM 869 C C . ASP A 1 115 ? 10.789 -15.305 -11.82 1 90.69 115 ASP A C 1
ATOM 871 O O . ASP A 1 115 ? 11.977 -15.625 -11.727 1 90.69 115 ASP A O 1
ATOM 875 N N . SER A 1 116 ? 10.273 -14.805 -12.961 1 90.56 116 SER A N 1
ATOM 876 C CA . SER A 1 116 ? 11.078 -14.781 -14.188 1 90.56 116 SER A CA 1
ATOM 877 C C . SER A 1 116 ? 12.125 -13.68 -14.133 1 90.56 116 SER A C 1
ATOM 879 O O . SER A 1 116 ? 13.109 -13.711 -14.875 1 90.56 116 SER A O 1
ATOM 881 N N . GLY A 1 117 ? 11.938 -12.75 -13.328 1 94.44 117 GLY A N 1
ATOM 882 C CA . GLY A 1 117 ? 12.836 -11.609 -13.219 1 94.44 117 GLY A CA 1
ATOM 883 C C . GLY A 1 117 ? 12.523 -10.5 -14.211 1 94.44 117 GLY A C 1
ATOM 884 O O . GLY A 1 117 ? 13.078 -9.406 -14.125 1 94.44 117 GLY A O 1
ATOM 885 N N . LEU A 1 118 ? 11.602 -10.711 -15.102 1 94.25 118 LEU A N 1
ATOM 886 C CA . LEU A 1 118 ? 11.32 -9.797 -16.203 1 94.25 118 LEU A CA 1
ATOM 887 C C . LEU A 1 118 ? 10.766 -8.477 -15.68 1 94.25 118 LEU A C 1
ATOM 889 O O . LEU A 1 118 ? 11.195 -7.402 -16.109 1 94.25 118 LEU A O 1
ATOM 893 N N . THR A 1 119 ? 9.82 -8.523 -14.742 1 94.81 119 THR A N 1
ATOM 894 C CA . THR A 1 119 ? 9.211 -7.316 -14.203 1 94.81 119 THR A CA 1
ATOM 895 C C . THR A 1 119 ? 10.258 -6.418 -13.562 1 94.81 119 THR A C 1
ATOM 897 O O . THR A 1 119 ? 10.352 -5.23 -13.883 1 94.81 119 THR A O 1
ATOM 900 N N . LEU A 1 120 ? 11.102 -7.008 -12.711 1 97.5 120 LEU A N 1
ATOM 901 C CA . LEU A 1 120 ? 12.102 -6.223 -11.992 1 97.5 120 LEU A CA 1
ATOM 902 C C . LEU A 1 120 ? 13.141 -5.656 -12.953 1 97.5 120 LEU A C 1
ATOM 904 O O . LEU A 1 120 ? 13.602 -4.527 -12.781 1 97.5 120 LEU A O 1
ATOM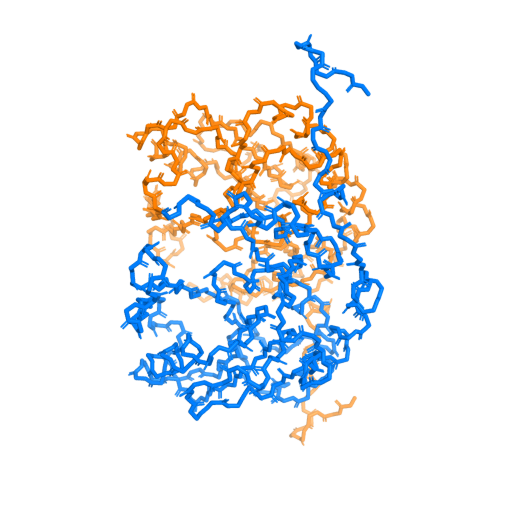 908 N N . GLN A 1 121 ? 13.445 -6.418 -13.922 1 97.44 121 GLN A N 1
ATOM 909 C CA . GLN A 1 121 ? 14.406 -5.938 -14.906 1 97.44 121 GLN A CA 1
ATOM 910 C C . GLN A 1 121 ? 13.867 -4.723 -15.656 1 97.44 121 GLN A C 1
ATOM 912 O O . GLN A 1 121 ? 14.562 -3.715 -15.805 1 97.44 121 GLN A O 1
ATOM 917 N N . GLU A 1 122 ? 12.648 -4.832 -16.156 1 96.88 122 GLU A N 1
ATOM 918 C CA . GLU A 1 122 ? 12.039 -3.746 -16.906 1 96.88 122 GLU A CA 1
ATOM 919 C C . GLU A 1 122 ? 11.844 -2.506 -16.047 1 96.88 122 GLU A C 1
ATOM 921 O O . GLU A 1 122 ? 12.125 -1.388 -16.469 1 96.88 122 GLU A O 1
ATOM 926 N N . VAL A 1 123 ? 11.375 -2.713 -14.828 1 98 123 VAL A N 1
ATOM 927 C CA . VAL A 1 123 ? 11.18 -1.594 -13.914 1 98 123 VAL A CA 1
ATOM 928 C C . VAL A 1 123 ? 12.516 -0.918 -13.625 1 98 123 VAL A C 1
ATOM 930 O O . VAL A 1 123 ? 12.617 0.31 -13.656 1 98 123 VAL A O 1
ATOM 933 N N . THR A 1 124 ? 13.531 -1.698 -13.367 1 98.62 124 THR A N 1
ATOM 934 C CA . THR A 1 124 ? 14.859 -1.169 -13.094 1 98.62 124 THR A CA 1
ATOM 935 C C . THR A 1 124 ? 15.359 -0.337 -14.273 1 98.62 124 THR A C 1
ATOM 937 O O . THR A 1 124 ? 15.898 0.756 -14.086 1 98.62 124 THR A O 1
ATOM 940 N N . ARG A 1 125 ? 15.18 -0.863 -15.438 1 98 125 ARG A N 1
ATOM 941 C CA . ARG A 1 125 ? 15.602 -0.155 -16.641 1 98 125 ARG A CA 1
ATOM 942 C C . ARG A 1 125 ? 14.906 1.199 -16.75 1 98 125 ARG A C 1
ATOM 944 O O . ARG A 1 125 ? 15.555 2.219 -16.984 1 98 125 ARG A O 1
ATOM 951 N N . HIS A 1 126 ? 13.586 1.257 -16.594 1 98.06 126 HIS A N 1
ATOM 952 C CA . HIS A 1 126 ? 12.812 2.488 -16.703 1 98.06 126 HIS A CA 1
ATOM 953 C C . HIS A 1 126 ? 13.234 3.498 -15.633 1 98.06 126 HIS A C 1
ATOM 955 O O . HIS A 1 126 ? 13.352 4.691 -15.922 1 98.06 126 HIS A O 1
ATOM 961 N N . VAL A 1 127 ? 13.453 3.031 -14.422 1 98.62 127 VAL A N 1
ATOM 962 C CA . VAL A 1 127 ? 13.844 3.902 -13.32 1 98.62 127 VAL A CA 1
ATOM 963 C C . VAL A 1 127 ? 15.242 4.457 -13.57 1 98.62 127 VAL A C 1
ATOM 965 O O . VAL A 1 127 ? 15.508 5.637 -13.312 1 98.62 127 VAL A O 1
ATOM 968 N N . ARG A 1 128 ? 16.078 3.615 -14.094 1 98.69 128 ARG A N 1
ATOM 969 C CA . ARG A 1 128 ? 17.422 4.055 -14.453 1 98.69 128 ARG A CA 1
ATOM 970 C C . ARG A 1 128 ? 17.359 5.133 -15.531 1 98.69 128 ARG A C 1
ATOM 972 O O . ARG A 1 128 ? 18.031 6.164 -15.414 1 98.69 128 ARG A O 1
ATOM 979 N N . GLU A 1 129 ? 16.578 4.926 -16.5 1 98.44 129 GLU A N 1
ATOM 980 C CA . GLU A 1 129 ? 16.453 5.859 -17.609 1 98.44 129 GLU A CA 1
ATOM 981 C C . GLU A 1 129 ? 15.859 7.191 -17.156 1 98.44 129 GLU A C 1
ATOM 983 O O . GLU A 1 129 ? 16.141 8.234 -17.734 1 98.44 129 GLU A O 1
ATOM 988 N N . ALA A 1 130 ? 15.094 7.133 -16.109 1 98.31 130 ALA A N 1
ATOM 989 C CA . ALA A 1 130 ? 14.469 8.336 -15.57 1 98.31 130 ALA A CA 1
ATOM 990 C C . ALA A 1 130 ? 15.453 9.141 -14.734 1 98.31 130 ALA A C 1
ATOM 992 O O . ALA A 1 130 ? 15.141 10.242 -14.273 1 98.31 130 ALA A O 1
ATOM 993 N N . GLY A 1 131 ? 16.656 8.609 -14.414 1 98.56 131 GLY A N 1
ATOM 994 C CA . GLY A 1 131 ? 17.734 9.414 -13.844 1 98.56 131 GLY A CA 1
ATOM 995 C C . GLY A 1 131 ? 18 9.102 -12.383 1 98.56 131 GLY A C 1
ATOM 996 O O . GLY A 1 131 ? 18.578 9.914 -11.672 1 98.56 131 GLY A O 1
ATOM 997 N N . ALA A 1 132 ? 17.609 7.957 -11.883 1 98.69 132 ALA A N 1
ATOM 998 C CA . ALA A 1 132 ? 17.891 7.57 -10.5 1 98.69 132 ALA A CA 1
ATOM 999 C C . ALA A 1 132 ? 19.391 7.543 -10.242 1 98.69 132 ALA A C 1
ATOM 1001 O O . ALA A 1 132 ? 20.172 7.172 -11.117 1 98.69 132 ALA A O 1
ATOM 1002 N N . ALA A 1 133 ? 19.781 7.984 -9 1 98.69 133 ALA A N 1
ATOM 1003 C CA . ALA A 1 133 ? 21.188 7.941 -8.602 1 98.69 133 ALA A CA 1
ATOM 1004 C C . ALA A 1 133 ? 21.656 6.508 -8.367 1 98.69 133 ALA A C 1
ATOM 1006 O O . ALA A 1 133 ? 22.781 6.141 -8.711 1 98.69 133 ALA A O 1
ATOM 1007 N N . SER A 1 134 ? 20.828 5.688 -7.77 1 98.69 134 SER A N 1
ATOM 1008 C CA . SER A 1 134 ? 21.047 4.258 -7.574 1 98.69 134 SER A CA 1
ATOM 1009 C C . SER A 1 134 ? 19.734 3.504 -7.453 1 98.69 134 SER A C 1
ATOM 1011 O O . SER A 1 134 ? 18.688 4.102 -7.172 1 98.69 134 SER A O 1
ATOM 1013 N N . ILE A 1 135 ? 19.828 2.23 -7.785 1 98.81 135 ILE A N 1
ATOM 1014 C CA . ILE A 1 135 ? 18.641 1.376 -7.711 1 98.81 135 ILE A CA 1
ATOM 1015 C C . ILE A 1 135 ? 19 0.05 -7.047 1 98.81 135 ILE A C 1
ATOM 1017 O O . ILE A 1 135 ? 19.984 -0.595 -7.426 1 98.81 135 ILE A O 1
ATOM 1021 N N . LYS A 1 136 ? 18.266 -0.295 -6.031 1 98.81 136 LYS A N 1
ATOM 1022 C CA . LYS A 1 136 ? 18.297 -1.643 -5.469 1 98.81 136 LYS A CA 1
ATOM 1023 C C . LYS A 1 136 ? 16.875 -2.219 -5.375 1 98.81 136 LYS A C 1
ATOM 1025 O O . LYS A 1 136 ? 15.898 -1.481 -5.453 1 98.81 136 LYS A O 1
ATOM 1030 N N . SER A 1 137 ? 16.828 -3.5 -5.273 1 98.88 137 SER A N 1
ATOM 1031 C CA . SER A 1 137 ? 15.531 -4.16 -5.199 1 98.88 137 SER A CA 1
ATOM 1032 C C . SER A 1 137 ? 15.453 -5.098 -3.998 1 98.88 137 SER A C 1
ATOM 1034 O O . SER A 1 137 ? 16.469 -5.664 -3.582 1 98.88 137 SER A O 1
ATOM 1036 N N . LEU A 1 138 ? 14.281 -5.156 -3.398 1 98.81 138 LEU A N 1
ATOM 1037 C CA . LEU A 1 138 ? 13.945 -6.078 -2.318 1 98.81 138 LEU A CA 1
ATOM 1038 C C . LEU A 1 138 ? 12.719 -6.914 -2.68 1 98.81 138 LEU A C 1
ATOM 1040 O O . LEU A 1 138 ? 11.695 -6.375 -3.105 1 98.81 138 LEU A O 1
ATOM 1044 N N . VAL A 1 139 ? 12.836 -8.211 -2.594 1 98.19 139 VAL A N 1
ATOM 1045 C CA . VAL A 1 139 ? 11.695 -9.094 -2.791 1 98.19 139 VAL A CA 1
ATOM 1046 C C . VAL A 1 139 ? 11.523 -9.992 -1.57 1 98.19 139 VAL A C 1
ATOM 1048 O O . VAL A 1 139 ? 12.5 -10.359 -0.917 1 98.19 139 VAL A O 1
ATOM 1051 N N . LEU A 1 140 ? 10.273 -10.289 -1.296 1 97.44 140 LEU A N 1
ATOM 1052 C CA . LEU A 1 140 ? 10.023 -11.195 -0.182 1 97.44 140 LEU A CA 1
ATOM 1053 C C . LEU A 1 140 ? 10.391 -12.625 -0.554 1 97.44 140 LEU A C 1
ATOM 1055 O O . LEU A 1 140 ? 11.031 -13.328 0.229 1 97.44 140 LEU A O 1
ATOM 1059 N N . LEU A 1 141 ? 9.969 -13.062 -1.749 1 94.94 141 LEU A N 1
ATOM 1060 C CA . LEU A 1 141 ? 10.266 -14.406 -2.236 1 94.94 141 LEU A CA 1
ATOM 1061 C C . LEU A 1 141 ? 11.062 -14.344 -3.539 1 94.94 141 LEU A C 1
ATOM 1063 O O . LEU A 1 141 ? 10.742 -13.555 -4.43 1 94.94 141 LEU A O 1
ATOM 1067 N N . ASP A 1 142 ? 12.039 -15.234 -3.672 1 93.81 142 ASP A N 1
ATOM 1068 C CA . ASP A 1 142 ? 12.844 -15.359 -4.883 1 93.81 142 ASP A CA 1
ATOM 1069 C C . ASP A 1 142 ? 12.836 -16.797 -5.398 1 93.81 142 ASP A C 1
ATOM 1071 O O . ASP A 1 142 ? 13.297 -17.703 -4.711 1 93.81 142 ASP A O 1
ATOM 1075 N N . LYS A 1 143 ? 12.25 -16.922 -6.598 1 89.38 143 LYS A N 1
ATOM 1076 C CA . LYS A 1 143 ? 12.305 -18.219 -7.27 1 89.38 143 LYS A CA 1
ATOM 1077 C C . LYS A 1 143 ? 13.414 -18.266 -8.312 1 89.38 143 LYS A C 1
ATOM 1079 O O . LYS A 1 143 ? 13.148 -18.219 -9.516 1 89.38 143 LYS A O 1
ATOM 1084 N N . LYS A 1 144 ? 14.578 -18.547 -7.859 1 89.38 144 LYS A N 1
ATOM 1085 C CA . LYS A 1 144 ? 15.773 -18.453 -8.695 1 89.38 144 LYS A CA 1
ATOM 1086 C C . LYS A 1 144 ? 15.711 -19.438 -9.859 1 89.38 144 LYS A C 1
ATOM 1088 O O . LYS A 1 144 ? 16.188 -19.141 -10.953 1 89.38 144 LYS A O 1
ATOM 1093 N N . GLU A 1 145 ? 15.094 -20.516 -9.664 1 85.81 145 GLU A N 1
ATOM 1094 C CA . GLU A 1 145 ? 15.078 -21.578 -10.664 1 85.81 145 GLU A CA 1
ATOM 1095 C C . GLU A 1 145 ? 14.195 -21.203 -11.852 1 85.81 145 GLU A C 1
ATOM 1097 O O . GLU A 1 145 ? 14.289 -21.812 -12.922 1 85.81 145 GLU A O 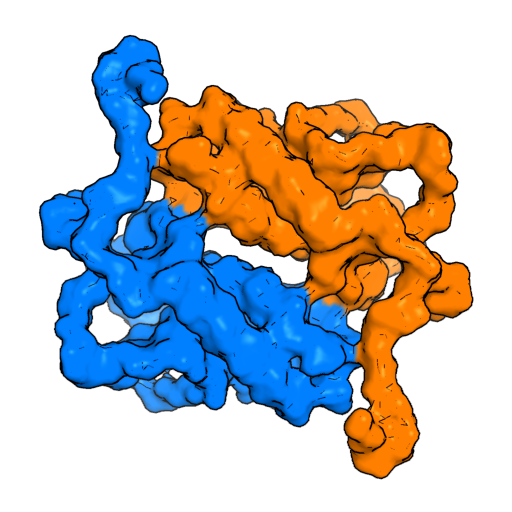1
ATOM 1102 N N . ARG A 1 146 ? 13.328 -20.203 -11.625 1 85.69 146 ARG A N 1
ATOM 1103 C CA . ARG A 1 146 ? 12.398 -19.812 -12.68 1 85.69 146 ARG A CA 1
ATOM 1104 C C . ARG A 1 146 ? 12.898 -18.578 -13.422 1 85.69 146 ARG A C 1
ATOM 1106 O O . ARG A 1 146 ? 12.203 -18.031 -14.273 1 85.69 146 ARG A O 1
ATOM 1113 N N . ARG A 1 147 ? 14.125 -18.25 -13.203 1 90.5 147 ARG A N 1
ATOM 1114 C CA . ARG A 1 147 ? 14.695 -17.031 -13.789 1 90.5 147 ARG A CA 1
ATOM 1115 C C . ARG A 1 147 ? 14.836 -17.172 -15.305 1 90.5 147 ARG A C 1
ATOM 1117 O O . ARG A 1 147 ? 15.281 -18.203 -15.797 1 90.5 147 ARG A O 1
ATOM 1124 N N . LYS A 1 148 ? 14.391 -16.094 -15.977 1 91.69 148 LYS A N 1
ATOM 1125 C CA . LYS A 1 148 ? 14.484 -16.109 -17.438 1 91.69 148 LYS A CA 1
ATOM 1126 C C . LYS A 1 148 ? 15.438 -15.023 -17.938 1 91.69 148 LYS A C 1
ATOM 1128 O O . LYS A 1 148 ? 15.82 -15.023 -19.109 1 91.69 148 LYS A O 1
ATOM 1133 N N . VAL A 1 149 ? 15.766 -14.133 -17.062 1 94.94 149 VAL A N 1
ATOM 1134 C CA . VAL A 1 149 ? 16.641 -13.023 -17.406 1 94.94 149 VAL A CA 1
ATOM 1135 C C . VAL A 1 149 ? 17.75 -12.898 -16.375 1 94.94 149 VAL A C 1
ATOM 1137 O O . VAL A 1 149 ? 17.672 -13.484 -15.289 1 94.94 149 VAL A O 1
ATOM 1140 N N . ASP A 1 150 ? 18.766 -12.172 -16.719 1 95.62 150 ASP A N 1
ATOM 1141 C CA . ASP A 1 150 ? 19.891 -11.961 -15.812 1 95.62 150 ASP A CA 1
ATOM 1142 C C . ASP A 1 150 ? 19.562 -10.859 -14.805 1 95.62 150 ASP A C 1
ATOM 1144 O O . ASP A 1 150 ? 20.031 -9.727 -14.961 1 95.62 150 ASP A O 1
ATOM 1148 N N . TYR A 1 151 ? 18.828 -11.195 -13.844 1 96.75 151 TYR A N 1
ATOM 1149 C CA . TYR A 1 151 ? 18.453 -10.273 -12.781 1 96.75 151 TYR A CA 1
ATOM 1150 C C . TYR A 1 151 ? 18.531 -10.961 -11.422 1 96.75 151 TYR A C 1
ATOM 1152 O O . TYR A 1 151 ? 18 -12.055 -11.234 1 96.75 151 TYR A O 1
ATOM 1160 N N . VAL A 1 152 ? 19.219 -10.359 -10.516 1 97 152 VAL A N 1
ATOM 1161 C CA . VAL A 1 152 ? 19.344 -10.852 -9.148 1 97 152 VAL A CA 1
ATOM 1162 C C . VAL A 1 152 ? 18.891 -9.773 -8.172 1 97 152 VAL A C 1
ATOM 1164 O O . VAL A 1 152 ? 19.516 -8.711 -8.086 1 97 152 VAL A O 1
ATOM 1167 N N . PRO A 1 153 ? 17.828 -9.984 -7.438 1 98.19 153 PRO A N 1
ATOM 1168 C CA . PRO A 1 153 ? 17.438 -8.992 -6.43 1 98.19 153 PRO A CA 1
ATOM 1169 C C . PRO A 1 153 ? 18.531 -8.734 -5.395 1 98.19 153 PRO A C 1
ATOM 1171 O O . PRO A 1 153 ? 19.266 -9.656 -5.035 1 98.19 153 PRO A O 1
ATOM 1174 N N . ASP A 1 154 ? 18.578 -7.535 -4.883 1 98.62 154 ASP A N 1
ATOM 1175 C CA . ASP A 1 154 ? 19.609 -7.145 -3.932 1 98.62 154 ASP A CA 1
ATOM 1176 C C . ASP A 1 154 ? 19.297 -7.668 -2.533 1 98.62 154 ASP A C 1
ATOM 1178 O O . ASP A 1 154 ? 20.203 -8.094 -1.807 1 98.62 154 ASP A O 1
ATOM 1182 N N . PHE A 1 155 ? 18.094 -7.551 -2.047 1 98.62 155 PHE A N 1
ATOM 1183 C CA . PHE A 1 155 ? 17.625 -8.055 -0.763 1 98.62 155 PHE A CA 1
ATOM 1184 C C . PHE A 1 155 ? 16.531 -9.102 -0.96 1 98.62 155 PHE A C 1
ATOM 1186 O O . PHE A 1 155 ? 15.547 -8.852 -1.668 1 98.62 155 PHE A O 1
ATOM 1193 N N . VAL A 1 156 ? 16.734 -10.266 -0.379 1 97.69 156 VAL A N 1
ATOM 1194 C CA . VAL A 1 156 ? 15.789 -11.367 -0.555 1 97.69 156 VAL A CA 1
ATOM 1195 C C . VAL A 1 156 ? 15.305 -11.859 0.809 1 97.69 156 VAL A C 1
ATOM 1197 O O . VAL A 1 156 ? 16.125 -12.109 1.703 1 97.69 156 VAL A O 1
ATOM 1200 N N . GLY A 1 157 ? 14.008 -11.898 0.983 1 97.56 157 GLY A N 1
ATOM 1201 C CA . GLY A 1 157 ? 13.469 -12.492 2.197 1 97.56 157 GLY A CA 1
ATOM 1202 C C . GLY A 1 157 ? 13.68 -13.992 2.27 1 97.56 157 GLY A C 1
ATOM 1203 O O . GLY A 1 157 ? 14.523 -14.477 3.021 1 97.56 157 GLY A O 1
ATOM 1204 N N . PHE A 1 158 ? 12.961 -14.695 1.356 1 94.5 158 PHE A N 1
ATOM 1205 C CA . PHE A 1 158 ? 13.023 -16.156 1.319 1 94.5 158 PHE A CA 1
ATOM 1206 C C . PHE A 1 158 ? 13.461 -16.641 -0.056 1 94.5 158 PHE A C 1
ATOM 1208 O O . PHE A 1 158 ? 12.852 -16.281 -1.069 1 94.5 158 PHE A O 1
ATOM 1215 N N . ASP A 1 159 ? 14.516 -17.344 -0.029 1 89.94 159 ASP A N 1
ATOM 1216 C CA . ASP A 1 159 ? 14.953 -18.047 -1.236 1 89.94 159 ASP A CA 1
ATOM 1217 C C . ASP A 1 159 ? 14.266 -19.406 -1.36 1 89.94 159 ASP A C 1
ATOM 1219 O O . ASP A 1 159 ? 14.539 -20.312 -0.572 1 89.94 159 ASP A O 1
ATOM 1223 N N . VAL A 1 160 ? 13.297 -19.484 -2.213 1 81.25 160 VAL A N 1
ATOM 1224 C CA . VAL A 1 160 ? 12.57 -20.734 -2.355 1 81.25 160 VAL A CA 1
ATOM 1225 C C . VAL A 1 160 ? 13.047 -21.469 -3.609 1 81.25 160 VAL A C 1
ATOM 1227 O O . VAL A 1 160 ? 12.266 -21.703 -4.531 1 81.25 160 VAL A O 1
ATOM 1230 N N . GLY A 1 161 ? 14.344 -21.594 -3.844 1 65.75 161 GLY A N 1
ATOM 1231 C CA . GLY A 1 161 ? 15.008 -22.266 -4.949 1 65.75 161 GLY A CA 1
ATOM 1232 C C . GLY A 1 161 ? 14.547 -23.703 -5.133 1 65.75 161 GLY A C 1
ATOM 1233 O O . GLY A 1 161 ? 13.461 -24.062 -4.695 1 65.75 161 GLY A O 1
ATOM 1234 N N . ALA A 1 162 ? 15.336 -24.562 -5.809 1 57.81 162 ALA A N 1
ATOM 1235 C CA . ALA A 1 162 ? 15.164 -25.844 -6.496 1 57.81 162 ALA A CA 1
ATOM 1236 C C . ALA A 1 162 ? 14.438 -26.844 -5.609 1 57.81 162 ALA A C 1
ATOM 1238 O O . ALA A 1 162 ? 13.648 -27.672 -6.098 1 57.81 162 ALA A O 1
ATOM 1239 N N . GLY A 1 163 ? 14.672 -26.906 -4.422 1 58.31 163 GLY A N 1
ATOM 1240 C CA . GLY A 1 163 ? 14.047 -27.984 -3.674 1 58.31 163 GLY A CA 1
ATOM 1241 C C . GLY A 1 163 ? 12.602 -27.703 -3.314 1 58.31 163 GLY A C 1
ATOM 1242 O O . GLY A 1 163 ? 11.914 -28.562 -2.758 1 58.31 163 GLY A O 1
ATOM 1243 N N . TRP A 1 164 ? 12.227 -26.516 -3.596 1 60.28 164 TRP A N 1
ATOM 1244 C CA . TRP A 1 164 ? 10.82 -26.203 -3.346 1 60.28 164 TRP A CA 1
ATOM 1245 C C . TRP A 1 164 ? 9.961 -26.562 -4.555 1 60.28 164 TRP A C 1
ATOM 1247 O O . TRP A 1 164 ? 10.43 -26.5 -5.695 1 60.28 164 TRP A O 1
ATOM 1257 N N . CYS A 1 165 ? 9.156 -27.469 -4.48 1 52.88 165 CYS A N 1
ATOM 1258 C CA . CYS A 1 165 ? 8.328 -27.953 -5.578 1 52.88 165 CYS A CA 1
ATOM 1259 C C . CYS A 1 165 ? 7.965 -26.828 -6.527 1 52.88 165 CYS A C 1
ATOM 1261 O O . CYS A 1 165 ? 7.211 -25.922 -6.164 1 52.88 165 CYS A O 1
ATOM 1263 N N . PRO A 1 166 ? 8.797 -26.672 -7.66 1 54.78 166 PRO A N 1
ATOM 1264 C CA . PRO A 1 166 ? 8.68 -25.656 -8.711 1 54.78 166 PRO A CA 1
ATOM 1265 C C . PRO A 1 166 ? 7.234 -25.359 -9.094 1 54.78 166 PRO A C 1
ATOM 1267 O O . PRO A 1 166 ? 6.93 -24.266 -9.57 1 54.78 166 PRO A O 1
ATOM 1270 N N . ASN A 1 167 ? 6.316 -26.344 -8.742 1 60.5 167 ASN A N 1
ATOM 1271 C CA . ASN A 1 167 ? 4.984 -26.188 -9.32 1 60.5 167 ASN A CA 1
ATOM 1272 C C . ASN A 1 167 ? 3.98 -25.703 -8.273 1 60.5 167 ASN A C 1
ATOM 1274 O O . ASN A 1 167 ? 2.77 -25.781 -8.492 1 60.5 167 ASN A O 1
ATOM 1278 N N . LYS A 1 168 ? 4.586 -25.203 -7.254 1 76.81 168 LYS A N 1
ATOM 1279 C CA . LYS A 1 168 ? 3.605 -24.781 -6.258 1 76.81 168 LYS A CA 1
ATOM 1280 C C . LYS A 1 168 ? 3.088 -23.391 -6.555 1 76.81 168 LYS A C 1
ATOM 1282 O O . LYS A 1 168 ? 3.861 -22.5 -6.926 1 76.81 168 LYS A O 1
ATOM 1287 N N . TRP A 1 169 ? 1.805 -23.391 -6.543 1 84.62 169 TRP A N 1
ATOM 1288 C CA . TRP A 1 169 ? 1.131 -22.094 -6.711 1 84.62 169 TRP A CA 1
ATOM 1289 C C . TRP A 1 169 ? 1.066 -21.344 -5.387 1 84.62 169 TRP A C 1
ATOM 1291 O O . TRP A 1 169 ? 0.253 -21.672 -4.52 1 84.62 169 TRP A O 1
ATOM 1301 N N . ILE A 1 170 ? 1.932 -20.406 -5.277 1 90 170 ILE A N 1
ATOM 1302 C CA . ILE A 1 170 ? 2.123 -19.703 -4.012 1 90 170 ILE A CA 1
ATOM 1303 C C . ILE A 1 170 ? 1.286 -18.422 -3.994 1 90 170 ILE A C 1
ATOM 1305 O O . ILE A 1 170 ? 1.229 -17.703 -4.988 1 90 170 ILE A O 1
ATOM 1309 N N . VAL A 1 171 ? 0.563 -18.219 -2.857 1 92.38 171 VAL A N 1
ATOM 1310 C CA . VAL A 1 171 ? -0.245 -17.016 -2.686 1 92.38 171 VAL A CA 1
ATOM 1311 C C . VAL A 1 171 ? -0.055 -16.469 -1.273 1 92.38 171 VAL A C 1
ATOM 1313 O O . VAL A 1 171 ? 0.48 -17.156 -0.399 1 92.38 171 VAL A O 1
ATOM 1316 N N . GLY A 1 172 ? -0.465 -15.18 -1.116 1 94 172 GLY A N 1
ATOM 1317 C CA . GLY A 1 172 ? -0.444 -14.57 0.207 1 94 172 GLY A CA 1
ATOM 1318 C C . GLY A 1 172 ? 0.634 -13.516 0.366 1 94 172 GLY A C 1
ATOM 1319 O O . GLY A 1 172 ? 1.667 -13.57 -0.305 1 94 172 GLY A O 1
ATOM 1320 N N . HIS A 1 173 ? 0.324 -12.586 1.242 1 95.44 173 HIS A N 1
ATOM 1321 C CA . HIS A 1 173 ? 1.234 -11.5 1.595 1 95.44 173 HIS A CA 1
ATOM 1322 C C . HIS A 1 173 ? 1.707 -10.75 0.353 1 95.44 173 HIS A C 1
ATOM 1324 O O . HIS A 1 173 ? 2.91 -10.57 0.152 1 95.44 173 HIS A O 1
ATOM 1330 N N . GLY A 1 174 ? 0.758 -10.391 -0.493 1 92.44 174 GLY A N 1
ATOM 1331 C CA . GLY A 1 174 ? 1.053 -9.672 -1.721 1 92.44 174 GLY A CA 1
ATOM 1332 C C . GLY A 1 174 ? 0.912 -10.523 -2.965 1 92.44 174 GLY A C 1
ATOM 1333 O O . GLY A 1 174 ? 0.464 -10.047 -4.008 1 92.44 174 GLY A O 1
ATOM 1334 N N . MET A 1 175 ? 1.238 -11.766 -2.867 1 91.56 175 MET A N 1
ATOM 1335 C CA . MET A 1 175 ? 1.146 -12.68 -4.004 1 91.56 175 MET A CA 1
ATOM 1336 C C . MET A 1 175 ? -0.296 -13.117 -4.23 1 91.56 175 MET A C 1
ATOM 1338 O O . MET A 1 175 ? -1.031 -13.367 -3.273 1 91.56 175 MET A O 1
ATOM 1342 N N . ASP A 1 176 ? -0.602 -13.164 -5.508 1 88.06 176 ASP A N 1
ATOM 1343 C CA . ASP A 1 176 ? -2.006 -13.422 -5.812 1 88.06 176 ASP A CA 1
ATOM 1344 C C . ASP A 1 176 ? -2.145 -14.516 -6.875 1 88.06 176 ASP A C 1
ATOM 1346 O O . ASP A 1 176 ? -1.158 -14.906 -7.5 1 88.06 176 ASP A O 1
ATOM 1350 N N . THR A 1 177 ? -3.316 -15.094 -6.93 1 82.25 177 THR A N 1
ATOM 1351 C CA . THR A 1 177 ? -3.855 -15.742 -8.125 1 82.25 177 THR A CA 1
ATOM 1352 C C . THR A 1 177 ? -5.195 -15.117 -8.516 1 82.25 177 THR A C 1
ATOM 1354 O O . THR A 1 177 ? -6.055 -14.898 -7.656 1 82.25 177 THR A O 1
ATOM 1357 N N . ALA A 1 178 ? -5.297 -14.75 -9.805 1 79.75 178 ALA A N 1
ATOM 1358 C CA . ALA A 1 178 ? -6.5 -14.094 -10.305 1 79.75 178 ALA A CA 1
ATOM 1359 C C . ALA A 1 178 ? -6.852 -12.867 -9.469 1 79.75 178 ALA A C 1
ATOM 1361 O O . ALA A 1 178 ? -8.023 -12.625 -9.18 1 79.75 178 ALA A O 1
ATOM 1362 N N . GLN A 1 179 ? -5.836 -12.25 -8.906 1 84.75 179 GLN A N 1
ATOM 1363 C CA . GLN A 1 179 ? -5.93 -10.992 -8.18 1 84.75 179 GLN A CA 1
ATOM 1364 C C . GLN A 1 179 ? -6.504 -11.203 -6.781 1 84.75 179 GLN A C 1
ATOM 1366 O O . GLN A 1 179 ? -6.781 -10.242 -6.062 1 84.75 179 GLN A O 1
ATOM 1371 N N . ILE A 1 180 ? -6.613 -12.5 -6.453 1 84.56 180 ILE A N 1
ATOM 1372 C CA . ILE A 1 180 ? -7.176 -12.844 -5.148 1 84.56 180 ILE A CA 1
ATOM 1373 C C . ILE A 1 180 ? -6.059 -13.273 -4.203 1 84.56 180 ILE A C 1
ATOM 1375 O O . ILE A 1 180 ? -4.902 -13.398 -4.613 1 84.56 180 ILE A O 1
ATOM 1379 N N . TYR A 1 181 ? -6.223 -13.266 -2.859 1 89.81 181 TYR A N 1
ATOM 1380 C CA . TYR A 1 181 ? -5.438 -13.898 -1.806 1 89.81 181 TYR A CA 1
ATOM 1381 C C . TYR A 1 181 ? -4.363 -12.953 -1.285 1 89.81 181 TYR A C 1
ATOM 1383 O O . TYR A 1 181 ? -3.619 -13.297 -0.362 1 89.81 181 TYR A O 1
ATOM 1391 N N . ARG A 1 182 ? -4.18 -11.742 -1.861 1 90.81 182 ARG A N 1
ATOM 1392 C CA . ARG A 1 182 ? -3.09 -10.852 -1.486 1 90.81 182 ARG A CA 1
ATOM 1393 C C . ARG A 1 182 ? -3.125 -10.539 0.007 1 90.81 182 ARG A C 1
ATOM 1395 O O . ARG A 1 182 ? -2.086 -10.273 0.615 1 90.81 182 ARG A O 1
ATOM 1402 N N . SER A 1 183 ? -4.254 -10.664 0.605 1 89.81 183 SER A N 1
ATOM 1403 C CA . SER A 1 183 ? -4.465 -10.18 1.967 1 89.81 183 SER A CA 1
ATOM 1404 C C . SER A 1 183 ? -4.152 -11.266 2.992 1 89.81 183 SER A C 1
ATOM 1406 O O . SER A 1 183 ? -4.18 -11.016 4.199 1 89.81 183 SER A O 1
ATOM 1408 N N . LEU A 1 184 ? -3.867 -12.5 2.537 1 91.81 184 LEU A N 1
ATOM 1409 C CA . LEU A 1 184 ? -3.52 -13.555 3.484 1 91.81 184 LEU A CA 1
ATOM 1410 C C . LEU A 1 184 ? -2.301 -13.164 4.312 1 91.81 184 LEU A C 1
ATOM 1412 O O . LEU A 1 184 ? -1.32 -12.641 3.775 1 91.81 184 LEU A O 1
ATOM 1416 N N . PRO A 1 185 ? -2.334 -13.344 5.629 1 91.31 185 PRO A N 1
ATOM 1417 C CA . PRO A 1 185 ? -1.251 -12.898 6.512 1 91.31 185 PRO A CA 1
ATOM 1418 C C . PRO A 1 185 ? -0.035 -13.82 6.465 1 91.31 185 PRO A C 1
ATOM 1420 O O . PRO A 1 185 ? 0.969 -13.562 7.133 1 91.31 185 PRO A O 1
ATOM 1423 N N . TYR A 1 186 ? -0.11 -14.883 5.727 1 94.44 186 TYR A N 1
ATOM 1424 C CA . TYR A 1 186 ? 0.955 -15.859 5.535 1 94.44 186 TYR A CA 1
ATOM 1425 C C . TYR A 1 186 ? 1.163 -16.156 4.059 1 94.44 186 TYR A C 1
ATOM 1427 O O . TYR A 1 186 ? 0.456 -15.617 3.203 1 94.44 186 TYR A O 1
ATOM 1435 N N . ILE A 1 187 ? 2.17 -16.844 3.766 1 94.44 187 ILE A N 1
ATOM 1436 C CA . ILE A 1 187 ? 2.404 -17.359 2.422 1 94.44 187 ILE A CA 1
ATOM 1437 C C . ILE A 1 187 ? 2.068 -18.844 2.373 1 94.44 187 ILE A C 1
ATOM 1439 O O . ILE A 1 187 ? 2.59 -19.641 3.17 1 94.44 187 ILE A O 1
ATOM 1443 N N . GLY A 1 188 ? 1.154 -19.203 1.478 1 93.38 188 GLY A N 1
ATOM 1444 C CA . GLY A 1 188 ? 0.707 -20.578 1.388 1 93.38 188 GLY A CA 1
ATOM 1445 C C . GLY A 1 188 ? 0.662 -21.109 -0.036 1 93.38 188 GLY A C 1
ATOM 1446 O O . GLY A 1 188 ? 0.869 -20.344 -0.986 1 93.38 188 GLY A O 1
ATOM 1447 N N . VAL A 1 189 ? 0.434 -22.406 -0.104 1 91.56 189 VAL A N 1
ATOM 1448 C CA . VAL A 1 189 ? 0.285 -23.094 -1.383 1 91.56 189 VAL A CA 1
ATOM 1449 C C . VAL A 1 189 ? -1.192 -23.375 -1.65 1 91.56 189 VAL A C 1
ATOM 1451 O O . VAL A 1 189 ? -1.898 -23.891 -0.784 1 91.56 189 VAL A O 1
ATOM 1454 N N . LEU A 1 190 ? -1.624 -22.969 -2.84 1 91.38 190 LEU A N 1
ATOM 1455 C CA . LEU A 1 190 ? -3.014 -23.234 -3.203 1 91.38 190 LEU A CA 1
ATOM 1456 C C . LEU A 1 190 ? -3.25 -24.719 -3.434 1 91.38 190 LEU A C 1
ATOM 1458 O O . LEU A 1 190 ? -2.402 -25.406 -4.008 1 91.38 190 LEU A O 1
ATOM 1462 N N . ARG A 1 191 ? -4.457 -25.156 -3.014 1 91.56 191 ARG A N 1
ATOM 1463 C CA . ARG A 1 191 ? -4.855 -26.516 -3.34 1 91.56 191 ARG A CA 1
ATOM 1464 C C . ARG A 1 191 ? -4.922 -26.719 -4.852 1 91.56 191 ARG A C 1
ATOM 1466 O O . ARG A 1 191 ? -5.367 -25.828 -5.582 1 91.56 191 ARG A O 1
ATOM 1473 N N . PRO A 1 192 ? -4.578 -27.922 -5.289 1 87.38 192 PRO A N 1
ATOM 1474 C CA . PRO A 1 192 ? -4.59 -28.203 -6.73 1 87.38 192 PRO A CA 1
ATOM 1475 C C . PRO A 1 192 ? -5.965 -27.969 -7.359 1 87.38 192 PRO A C 1
ATOM 1477 O O . PRO A 1 192 ? -6.059 -27.469 -8.484 1 87.38 192 PRO A O 1
ATOM 1480 N N . GLU A 1 193 ? -7.012 -28.359 -6.625 1 87.88 193 GLU A N 1
ATOM 1481 C CA . GLU A 1 193 ? -8.359 -28.219 -7.164 1 87.88 193 GLU A CA 1
ATOM 1482 C C . GLU A 1 193 ? -8.719 -26.75 -7.355 1 87.88 193 GLU A C 1
ATOM 1484 O O . GLU A 1 193 ? -9.477 -26.406 -8.266 1 87.88 193 GLU A O 1
ATOM 1489 N N . VAL A 1 194 ? -8.18 -25.922 -6.488 1 85.69 194 VAL A N 1
ATOM 1490 C CA . VAL A 1 194 ? -8.43 -24.484 -6.582 1 85.69 194 VAL A CA 1
ATOM 1491 C C . VAL A 1 194 ? -7.629 -23.891 -7.742 1 85.69 194 VAL A C 1
ATOM 1493 O O . VAL A 1 194 ? -8.148 -23.078 -8.508 1 85.69 194 VAL A O 1
ATOM 1496 N N . GLN A 1 195 ? -6.395 -24.344 -7.863 1 82.81 195 GLN A N 1
ATOM 1497 C CA . GLN A 1 195 ? -5.539 -23.891 -8.961 1 82.81 195 GLN A CA 1
ATOM 1498 C C . GLN A 1 195 ? -6.203 -24.141 -10.312 1 82.81 195 GLN A C 1
ATOM 1500 O O . GLN A 1 195 ? -6.113 -23.297 -11.211 1 82.81 195 GLN A O 1
ATOM 1505 N N . ALA A 1 196 ? -6.84 -25.266 -10.422 1 82.69 196 ALA A N 1
ATOM 1506 C CA . ALA A 1 196 ? -7.457 -25.688 -11.672 1 82.69 196 ALA A CA 1
ATOM 1507 C C . ALA A 1 196 ? -8.578 -24.734 -12.078 1 82.69 196 ALA A C 1
ATOM 1509 O O . ALA A 1 196 ? -8.898 -24.609 -13.266 1 82.69 196 ALA A O 1
ATOM 1510 N N . ARG A 1 197 ? -9.141 -24.094 -11.062 1 78.19 197 ARG A N 1
ATOM 1511 C CA . ARG A 1 197 ? -10.211 -23.141 -11.336 1 78.19 197 ARG A CA 1
ATOM 1512 C C . ARG A 1 197 ? -9.68 -21.922 -12.094 1 78.19 197 ARG A C 1
ATOM 1514 O O . ARG A 1 197 ? -10.438 -21.234 -12.789 1 78.19 197 ARG A O 1
ATOM 1521 N N . TYR A 1 198 ? -8.461 -21.672 -11.883 1 70.75 198 TYR A N 1
ATOM 1522 C CA . TYR A 1 198 ? -7.902 -20.453 -12.453 1 70.75 198 TYR A CA 1
ATOM 1523 C C . TYR A 1 198 ? -7.105 -20.766 -13.719 1 70.75 198 TYR A C 1
ATOM 1525 O O . TYR A 1 198 ? -6.863 -19.875 -14.539 1 70.75 198 TYR A O 1
ATOM 1533 N N . VAL A 1 199 ? -6.539 -22.062 -13.867 1 55.91 199 VAL A N 1
ATOM 1534 C CA . VAL A 1 199 ? -5.801 -22.469 -15.055 1 55.91 199 VAL A CA 1
ATOM 1535 C C . VAL A 1 199 ? -6.777 -22.766 -16.188 1 55.91 199 VAL A C 1
ATOM 1537 O O . VAL A 1 199 ? -6.484 -22.516 -17.359 1 55.91 199 VAL A O 1
ATOM 1540 N N . THR A 1 200 ? -7.895 -23.5 -15.945 1 48.53 200 THR A N 1
ATOM 1541 C CA . THR A 1 200 ? -8.766 -24 -17 1 48.53 200 THR A CA 1
ATOM 1542 C C . THR A 1 200 ? -9.422 -22.859 -17.75 1 48.53 200 THR A C 1
ATOM 1544 O O . THR A 1 200 ? -10.078 -23.078 -18.781 1 48.53 200 THR A O 1
ATOM 1547 N N . LYS A 1 201 ? -9.672 -21.797 -17.219 1 41.59 201 LYS A N 1
ATOM 1548 C CA . LYS A 1 201 ? -10.398 -20.906 -18.109 1 41.59 201 LYS A CA 1
ATOM 1549 C C . LYS A 1 201 ? -9.516 -20.438 -19.266 1 41.59 201 LYS A C 1
ATOM 1551 O O . LYS A 1 201 ? -9.109 -19.281 -19.328 1 41.59 201 LYS A O 1
ATOM 1556 N N . LYS A 1 202 ? -8.43 -21.094 -19.625 1 32.88 202 LYS A N 1
ATOM 1557 C CA . LYS A 1 202 ? -7.953 -20.984 -21 1 32.88 202 LYS A CA 1
ATOM 1558 C C . LYS A 1 202 ? -8.82 -21.812 -21.953 1 32.88 202 LYS A C 1
ATOM 1560 O O . LYS A 1 202 ? -9.234 -22.922 -21.609 1 32.88 202 LYS A O 1
ATOM 1565 N N . MET B 1 1 ? 24.516 4.738 17.312 1 24.98 1 MET B N 1
ATOM 1566 C CA . MET B 1 1 ? 25.531 4.441 16.312 1 24.98 1 MET B CA 1
ATOM 1567 C C . MET B 1 1 ? 25.734 5.621 15.359 1 24.98 1 MET B C 1
ATOM 1569 O O . MET B 1 1 ? 24.781 6.09 14.742 1 24.98 1 MET B O 1
ATOM 1573 N N . MET B 1 2 ? 26.844 6.363 15.383 1 27.58 2 MET B N 1
ATOM 1574 C CA . MET B 1 2 ? 27.172 7.641 14.766 1 27.58 2 MET B CA 1
ATOM 1575 C C . MET B 1 2 ? 27.266 7.504 13.25 1 27.58 2 MET B C 1
ATOM 1577 O O . MET B 1 2 ? 27.703 6.469 12.742 1 27.58 2 MET B O 1
ATOM 1581 N N . ALA B 1 3 ? 26.531 8.25 12.461 1 35.06 3 ALA B N 1
ATOM 1582 C CA . ALA B 1 3 ? 26.938 8.391 11.07 1 35.06 3 ALA B CA 1
ATOM 1583 C C . ALA B 1 3 ? 28.422 8.75 10.961 1 35.06 3 ALA B C 1
ATOM 1585 O O . ALA B 1 3 ? 29.016 9.258 11.914 1 35.06 3 ALA B O 1
ATOM 1586 N N . ALA B 1 4 ? 29.172 8.32 9.953 1 33.41 4 ALA B N 1
ATOM 1587 C CA . ALA B 1 4 ? 30.578 8.727 9.852 1 33.41 4 ALA B CA 1
ATOM 1588 C C . ALA B 1 4 ? 30.75 10.195 10.203 1 33.41 4 ALA B C 1
ATOM 1590 O O . ALA B 1 4 ? 31.781 10.594 10.75 1 33.41 4 ALA B O 1
ATOM 1591 N N . ASN B 1 5 ? 30.109 11.109 9.328 1 37.25 5 ASN B N 1
ATOM 1592 C CA . ASN B 1 5 ? 30.531 12.469 9.648 1 37.25 5 ASN B CA 1
ATOM 1593 C C . ASN B 1 5 ? 29.938 12.945 10.969 1 37.25 5 ASN B C 1
ATOM 1595 O O . ASN B 1 5 ? 29.922 14.148 11.25 1 37.25 5 ASN B O 1
ATOM 1599 N N . GLY B 1 6 ? 29.562 12.25 12.07 1 37.75 6 GLY B N 1
ATOM 1600 C CA . GLY B 1 6 ? 29.234 12.547 13.453 1 37.75 6 GLY B CA 1
ATOM 1601 C C . GLY B 1 6 ? 27.781 12.914 13.672 1 37.75 6 GLY B C 1
ATOM 1602 O O . GLY B 1 6 ? 27.391 13.289 14.773 1 37.75 6 GLY B O 1
ATOM 1603 N N . LYS B 1 7 ? 27.062 13.406 12.625 1 41.12 7 LYS B N 1
ATOM 1604 C CA . LYS B 1 7 ? 25.734 13.945 12.922 1 41.12 7 LYS B CA 1
ATOM 1605 C C . LYS B 1 7 ? 24.75 12.828 13.258 1 41.12 7 LYS B C 1
ATOM 1607 O O . LYS B 1 7 ? 24.766 11.773 12.625 1 41.12 7 LYS B O 1
ATOM 1612 N N . PRO B 1 8 ? 24.047 12.828 14.336 1 44.75 8 PRO B N 1
ATOM 1613 C CA . PRO B 1 8 ? 23.078 11.852 14.844 1 44.75 8 PRO B CA 1
ATOM 1614 C C . PRO B 1 8 ? 22 11.516 13.82 1 44.75 8 PRO B C 1
ATOM 1616 O O . PRO B 1 8 ? 21.625 12.367 13.008 1 44.75 8 PRO B O 1
ATOM 1619 N N . CYS B 1 9 ? 21.938 10.242 13.297 1 52.34 9 CYS B N 1
ATOM 1620 C CA . CYS B 1 9 ? 20.859 9.711 12.484 1 52.34 9 CYS B CA 1
ATOM 1621 C C . CYS B 1 9 ? 19.516 10.258 12.945 1 52.34 9 CYS B C 1
ATOM 1623 O O . CYS B 1 9 ? 19.156 10.141 14.125 1 52.34 9 CYS B O 1
ATOM 1625 N N . HIS B 1 10 ? 19.109 11.367 12.328 1 62.41 10 HIS B N 1
ATOM 1626 C CA . HIS B 1 10 ? 17.828 11.953 12.695 1 62.41 10 HIS B CA 1
ATOM 1627 C C . HIS B 1 10 ? 16.75 10.883 12.852 1 62.41 10 HIS B C 1
ATOM 1629 O O . HIS B 1 10 ? 16.578 10.047 11.969 1 62.41 10 HIS B O 1
ATOM 1635 N N . ASN B 1 11 ? 16.375 10.602 14.047 1 78.56 11 ASN B N 1
ATOM 1636 C CA . ASN B 1 11 ? 15.258 9.742 14.445 1 78.56 11 ASN B CA 1
ATOM 1637 C C . ASN B 1 11 ? 13.922 10.453 14.297 1 78.56 11 ASN B C 1
ATOM 1639 O O . ASN B 1 11 ? 13.625 11.398 15.031 1 78.56 11 ASN B O 1
ATOM 1643 N N . VAL B 1 12 ? 13.148 10.062 13.273 1 84 12 VAL B N 1
ATOM 1644 C CA . VAL B 1 12 ? 11.883 10.711 12.953 1 84 12 VAL B CA 1
ATOM 1645 C C . VAL B 1 12 ? 10.992 10.742 14.188 1 84 12 VAL B C 1
ATOM 1647 O O . VAL B 1 12 ? 10.109 11.594 14.305 1 84 12 VAL B O 1
ATOM 1650 N N . HIS B 1 13 ? 11.219 9.883 15.156 1 87.25 13 HIS B N 1
ATOM 1651 C CA . HIS B 1 13 ? 10.414 9.836 16.375 1 87.25 13 HIS B CA 1
ATOM 1652 C C . HIS B 1 13 ? 10.656 11.07 17.234 1 87.25 13 HIS B C 1
ATOM 1654 O O . HIS B 1 13 ? 9.789 11.461 18.016 1 87.25 13 HIS B O 1
ATOM 1660 N N . GLN B 1 14 ? 11.781 11.625 17.062 1 88.62 14 GLN B N 1
ATOM 1661 C CA . GLN B 1 14 ? 12.125 12.812 17.828 1 88.62 14 GLN B CA 1
ATOM 1662 C C . GLN B 1 14 ? 11.336 14.031 17.344 1 88.62 14 GLN B C 1
ATOM 1664 O O . GLN B 1 14 ? 11.258 15.047 18.047 1 88.62 14 GLN B O 1
ATOM 1669 N N . ASP B 1 15 ? 10.797 13.922 16.172 1 91.69 15 ASP B N 1
ATOM 1670 C CA . ASP B 1 15 ? 10.016 15 15.594 1 91.69 15 ASP B CA 1
ATOM 1671 C C . ASP B 1 15 ? 8.602 15.031 16.172 1 91.69 15 ASP B C 1
ATOM 1673 O O . ASP B 1 15 ? 7.852 15.992 15.945 1 91.69 15 ASP B O 1
ATOM 1677 N N . ILE B 1 16 ? 8.234 14.016 16.953 1 92.06 16 ILE B N 1
ATOM 1678 C CA . ILE B 1 16 ? 6.863 13.836 17.422 1 92.06 16 ILE B CA 1
ATOM 1679 C C . ILE B 1 16 ? 6.707 14.414 18.828 1 92.06 16 ILE B C 1
ATOM 1681 O O . ILE B 1 16 ? 7.469 14.07 19.734 1 92.06 16 ILE B O 1
ATOM 1685 N N . GLU B 1 17 ? 5.766 15.32 18.953 1 93.12 17 GLU B N 1
ATOM 1686 C CA . GLU B 1 17 ? 5.469 15.93 20.234 1 93.12 17 GLU B CA 1
ATOM 1687 C C . GLU B 1 17 ? 4.719 14.969 21.156 1 93.12 17 GLU B C 1
ATOM 1689 O O . GLU B 1 17 ? 5.039 14.844 22.328 1 93.12 17 GLU B O 1
ATOM 1694 N N . SER B 1 18 ? 3.676 14.336 20.594 1 92.94 18 SER B N 1
ATOM 1695 C CA . SER B 1 18 ? 2.852 13.398 21.344 1 92.94 18 SER B CA 1
ATOM 1696 C C . SER B 1 18 ? 2.201 12.367 20.438 1 92.94 18 SER B C 1
ATOM 1698 O O . SER B 1 18 ? 1.94 12.648 19.266 1 92.94 18 SER B O 1
ATOM 1700 N N . VAL B 1 19 ? 1.981 11.18 21 1 93.69 19 VAL B N 1
ATOM 1701 C CA . VAL B 1 19 ? 1.274 10.109 20.312 1 93.69 19 VAL B CA 1
ATOM 1702 C C . VAL B 1 19 ? -0.224 10.219 20.578 1 93.69 19 VAL B C 1
ATOM 1704 O O . VAL B 1 19 ? -0.649 10.203 21.734 1 93.69 19 VAL B O 1
ATOM 1707 N N . LEU B 1 20 ? -1.001 10.438 19.562 1 92.44 20 LEU B N 1
ATOM 1708 C CA . LEU B 1 20 ? -2.451 10.539 19.688 1 92.44 20 LEU B CA 1
ATOM 1709 C C . LEU B 1 20 ? -3.084 9.148 19.766 1 92.44 20 LEU B C 1
ATOM 1711 O O . LEU B 1 20 ? -3.93 8.898 20.625 1 92.44 20 LEU B O 1
ATOM 1715 N N . PHE B 1 21 ? -2.721 8.281 18.844 1 95.31 21 PHE B N 1
ATOM 1716 C CA . PHE B 1 21 ? -3.162 6.887 18.828 1 95.31 21 PHE B CA 1
ATOM 1717 C C . PHE B 1 21 ? -1.974 5.945 18.688 1 95.31 21 PHE B C 1
ATOM 1719 O O . PHE B 1 21 ? -1.187 6.066 17.75 1 95.31 21 PHE B O 1
ATOM 1726 N N . SER B 1 22 ? -1.899 4.957 19.578 1 96.75 22 SER B N 1
ATOM 1727 C CA . SER B 1 22 ? -0.812 3.986 19.562 1 96.75 22 SER B CA 1
ATOM 1728 C C . SER B 1 22 ? -1.022 2.943 18.469 1 96.75 22 SER B C 1
ATOM 1730 O O . SER B 1 22 ? -2.113 2.838 17.906 1 96.75 22 SER B O 1
ATOM 1732 N N . ALA B 1 23 ? 0.058 2.211 18.203 1 96.12 23 ALA B N 1
ATOM 1733 C CA . ALA B 1 23 ? -0.033 1.114 17.25 1 96.12 23 ALA B CA 1
ATOM 1734 C C . ALA B 1 23 ? -1.114 0.117 17.656 1 96.12 23 ALA B C 1
ATOM 1736 O O . ALA B 1 23 ? -1.855 -0.385 16.797 1 96.12 23 ALA B O 1
ATOM 1737 N N . ASP B 1 24 ? -1.195 -0.121 18.938 1 97.19 24 ASP B N 1
ATOM 1738 C CA . ASP B 1 24 ? -2.188 -1.064 19.438 1 97.19 24 ASP B CA 1
ATOM 1739 C C . ASP B 1 24 ? -3.604 -0.524 19.266 1 97.19 24 ASP B C 1
ATOM 1741 O O . ASP B 1 24 ? -4.508 -1.261 18.859 1 97.19 24 ASP B O 1
ATOM 1745 N N . GLN B 1 25 ? -3.793 0.719 19.547 1 97.25 25 GLN B N 1
ATOM 1746 C CA . GLN B 1 25 ? -5.098 1.345 19.359 1 97.25 25 GLN B CA 1
ATOM 1747 C C . GLN B 1 25 ? -5.523 1.316 17.906 1 97.25 25 GLN B C 1
ATOM 1749 O O . GLN B 1 25 ? -6.688 1.066 17.594 1 97.25 25 GLN B O 1
ATOM 1754 N N . ILE B 1 26 ? -4.57 1.567 17.031 1 97.56 26 ILE B N 1
ATOM 1755 C CA . ILE B 1 26 ? -4.848 1.556 15.609 1 97.56 26 ILE B CA 1
ATOM 1756 C C . ILE B 1 26 ? -5.215 0.141 15.164 1 97.56 26 ILE B C 1
ATOM 1758 O O . ILE B 1 26 ? -6.188 -0.052 14.43 1 97.56 26 ILE B O 1
ATOM 1762 N N . ARG B 1 27 ? -4.457 -0.824 15.625 1 97.06 27 ARG B N 1
ATOM 1763 C CA . ARG B 1 27 ? -4.727 -2.219 15.289 1 97.06 27 ARG B CA 1
ATOM 1764 C C . ARG B 1 27 ? -6.137 -2.619 15.719 1 97.06 27 ARG B C 1
ATOM 1766 O O . ARG B 1 27 ? -6.875 -3.227 14.938 1 97.06 27 ARG B O 1
ATOM 1773 N N . ASP B 1 28 ? -6.504 -2.266 16.953 1 98.12 28 ASP B N 1
ATOM 1774 C CA . ASP B 1 28 ? -7.836 -2.582 17.469 1 98.12 28 ASP B CA 1
ATOM 1775 C C . ASP B 1 28 ? -8.922 -1.926 16.609 1 98.12 28 ASP B C 1
ATOM 1777 O O . ASP B 1 28 ? -9.938 -2.553 16.297 1 98.12 28 ASP B O 1
ATOM 1781 N N . LYS B 1 29 ? -8.672 -0.724 16.297 1 98.38 29 LYS B N 1
ATOM 1782 C CA . LYS B 1 29 ? -9.656 0.01 15.492 1 98.38 29 LYS B CA 1
ATOM 1783 C C . LYS B 1 29 ? -9.781 -0.586 14.094 1 98.38 29 LYS B C 1
ATOM 1785 O O . LYS B 1 29 ? -10.883 -0.709 13.562 1 98.38 29 LYS B O 1
ATOM 1790 N N . VAL B 1 30 ? -8.695 -0.936 13.477 1 98.12 30 VAL B N 1
ATOM 1791 C CA . VAL B 1 30 ? -8.695 -1.543 12.148 1 98.12 30 VAL B CA 1
ATOM 1792 C C . VAL B 1 30 ? -9.445 -2.873 12.195 1 98.12 30 VAL B C 1
ATOM 1794 O O . VAL B 1 30 ? -10.195 -3.201 11.266 1 98.12 30 VAL B O 1
ATOM 1797 N N . ASP B 1 31 ? -9.258 -3.623 13.289 1 97.44 31 ASP B N 1
ATOM 1798 C CA . ASP B 1 31 ? -10 -4.871 13.461 1 97.44 31 ASP B CA 1
ATOM 1799 C C . ASP B 1 31 ? -11.5 -4.617 13.531 1 97.44 31 ASP B C 1
ATOM 1801 O O . ASP B 1 31 ? -12.289 -5.352 12.93 1 97.44 31 ASP B O 1
ATOM 1805 N N . GLU B 1 32 ? -11.844 -3.6 14.25 1 98.25 32 GLU B N 1
ATOM 1806 C CA . GLU B 1 32 ? -13.25 -3.209 14.328 1 98.25 32 GLU B CA 1
ATOM 1807 C C . GLU B 1 32 ? -13.797 -2.832 12.953 1 98.25 32 GLU B C 1
ATOM 1809 O O . GLU B 1 32 ? -14.867 -3.299 12.555 1 98.25 32 GLU B O 1
ATOM 1814 N N . LEU B 1 33 ? -13.07 -2.021 12.234 1 98.5 33 LEU B N 1
ATOM 1815 C CA . LEU B 1 33 ? -13.461 -1.624 10.891 1 98.5 33 LEU B CA 1
ATOM 1816 C C . LEU B 1 33 ? -13.562 -2.838 9.969 1 98.5 33 LEU B C 1
ATOM 1818 O O . LEU B 1 33 ? -14.453 -2.906 9.125 1 98.5 33 LEU B O 1
ATOM 1822 N N . GLY B 1 34 ? -12.594 -3.74 10.148 1 97.44 34 GLY B N 1
ATOM 1823 C CA . GLY B 1 34 ? -12.633 -4.965 9.359 1 97.44 34 GLY B CA 1
ATOM 1824 C C . GLY B 1 34 ? -13.938 -5.723 9.5 1 97.44 34 GLY B C 1
ATOM 1825 O O . GLY B 1 34 ? -14.492 -6.199 8.508 1 97.44 34 GLY B O 1
ATOM 1826 N N . ARG B 1 35 ? -14.453 -5.816 10.703 1 96.81 35 ARG B N 1
ATOM 1827 C CA . ARG B 1 35 ? -15.719 -6.496 10.953 1 96.81 35 ARG B CA 1
ATOM 1828 C C . ARG B 1 35 ? -16.875 -5.789 10.25 1 96.81 35 ARG B C 1
ATOM 1830 O O . ARG B 1 35 ? -17.734 -6.441 9.656 1 96.81 35 ARG B O 1
ATOM 1837 N N . LEU B 1 36 ? -16.844 -4.512 10.266 1 97.88 36 LEU B N 1
ATOM 1838 C CA . LEU B 1 36 ? -17.891 -3.73 9.609 1 97.88 36 LEU B CA 1
ATOM 1839 C C . LEU B 1 36 ? -17.844 -3.92 8.102 1 97.88 36 LEU B C 1
ATOM 1841 O O . LEU B 1 36 ? -18.891 -4.082 7.457 1 97.88 36 LEU B O 1
ATOM 1845 N N . VAL B 1 37 ? -16.672 -3.928 7.543 1 97.56 37 VAL B N 1
ATOM 1846 C CA . VAL B 1 37 ? -16.484 -4.066 6.102 1 97.56 37 VAL B CA 1
ATOM 1847 C C . VAL B 1 37 ? -16.922 -5.461 5.66 1 97.56 37 VAL B C 1
ATOM 1849 O O . VAL B 1 37 ? -17.578 -5.609 4.625 1 97.56 37 VAL B O 1
ATOM 1852 N N . VAL B 1 38 ? -16.547 -6.453 6.445 1 95.06 38 VAL B N 1
ATOM 1853 C CA . VAL B 1 38 ? -16.938 -7.82 6.129 1 95.06 38 VAL B CA 1
ATOM 1854 C C . VAL B 1 38 ? -18.453 -7.93 6.117 1 95.06 38 VAL B C 1
ATOM 1856 O O . VAL B 1 38 ? -19.031 -8.539 5.215 1 95.06 38 VAL B O 1
ATOM 1859 N N . ASN B 1 39 ? -19.094 -7.352 7.078 1 95.88 39 ASN B N 1
ATOM 1860 C CA . ASN B 1 39 ? -20.547 -7.375 7.145 1 95.88 39 ASN B CA 1
ATOM 1861 C C . ASN B 1 39 ? -21.172 -6.707 5.926 1 95.88 39 ASN B C 1
ATOM 1863 O O . ASN B 1 39 ? -22.172 -7.195 5.391 1 95.88 39 ASN B O 1
ATOM 1867 N N . GLU B 1 40 ? -20.578 -5.688 5.465 1 96.56 40 GLU B N 1
ATOM 1868 C CA . GLU B 1 40 ? -21.109 -4.91 4.344 1 96.56 40 GLU B CA 1
ATOM 1869 C C . GLU B 1 40 ? -20.891 -5.637 3.02 1 96.56 40 GLU B C 1
ATOM 1871 O O . GLU B 1 40 ? -21.734 -5.59 2.131 1 96.56 40 GLU B O 1
ATOM 1876 N N . TYR B 1 41 ? -19.766 -6.367 2.873 1 95.56 41 TYR B N 1
ATOM 1877 C CA . TYR B 1 41 ? -19.328 -6.781 1.544 1 95.56 41 TYR B CA 1
ATOM 1878 C C . TYR B 1 41 ? -19.281 -8.297 1.433 1 95.56 41 TYR B C 1
ATOM 1880 O O . TYR B 1 41 ? -18.797 -8.836 0.431 1 95.56 41 TYR B O 1
ATOM 1888 N N . HIS B 1 42 ? -19.719 -9.039 2.443 1 90.12 42 HIS B N 1
ATOM 1889 C CA . HIS B 1 42 ? -19.562 -10.492 2.523 1 90.12 42 HIS B CA 1
ATOM 1890 C C . HIS B 1 42 ? -20.062 -11.172 1.261 1 90.12 42 HIS B C 1
ATOM 1892 O O . HIS B 1 42 ? -19.578 -12.242 0.889 1 90.12 42 HIS B O 1
ATOM 1898 N N . ASP B 1 43 ? -20.938 -10.562 0.454 1 90.56 43 ASP B N 1
ATOM 1899 C CA . ASP B 1 43 ? -21.531 -11.203 -0.715 1 90.56 43 ASP B CA 1
ATOM 1900 C C . ASP B 1 43 ? -21.422 -10.312 -1.949 1 90.56 43 ASP B C 1
ATOM 1902 O O . ASP B 1 43 ? -22.203 -10.445 -2.896 1 90.56 43 ASP B O 1
ATOM 1906 N N . LYS B 1 44 ? -20.422 -9.414 -1.969 1 94.44 44 LYS B N 1
ATOM 1907 C CA . LYS B 1 44 ? -20.438 -8.398 -3.018 1 94.44 44 LYS B CA 1
ATOM 1908 C C . LYS B 1 44 ? -19.156 -8.461 -3.852 1 94.44 44 LYS B C 1
ATOM 1910 O O . LYS B 1 44 ? -18.984 -7.672 -4.781 1 94.44 44 LYS B O 1
ATOM 1915 N N . GLN B 1 45 ? -18.156 -9.305 -3.588 1 92.5 45 GLN B N 1
ATOM 1916 C CA . GLN B 1 45 ? -16.891 -9.391 -4.32 1 92.5 45 GLN B CA 1
ATOM 1917 C C . GLN B 1 45 ? -16.266 -8.016 -4.512 1 92.5 45 GLN B C 1
ATOM 1919 O O . GLN B 1 45 ? -16.031 -7.582 -5.645 1 92.5 45 GLN B O 1
ATOM 1924 N N . PRO B 1 46 ? -15.984 -7.332 -3.477 1 96.75 46 PRO B N 1
ATOM 1925 C CA . PRO B 1 46 ? -15.617 -5.914 -3.549 1 96.75 46 PRO B CA 1
ATOM 1926 C C . PRO B 1 46 ? -14.234 -5.691 -4.152 1 96.75 46 PRO B C 1
ATOM 1928 O O . PRO B 1 46 ? -13.406 -6.602 -4.16 1 96.75 46 PRO B O 1
ATOM 1931 N N . VAL B 1 47 ? -14.062 -4.516 -4.734 1 97.81 47 VAL B N 1
ATOM 1932 C CA . VAL B 1 47 ? -12.75 -3.969 -5.051 1 97.81 47 VAL B CA 1
ATOM 1933 C C . VAL B 1 47 ? -12.336 -2.969 -3.973 1 97.81 47 VAL B C 1
ATOM 1935 O O . VAL B 1 47 ? -12.984 -1.94 -3.785 1 97.81 47 VAL B O 1
ATOM 1938 N N . VAL B 1 48 ? -11.352 -3.346 -3.195 1 98.19 48 VAL B N 1
ATOM 1939 C CA . VAL B 1 48 ? -10.773 -2.412 -2.234 1 98.19 48 VAL B CA 1
ATOM 1940 C C . VAL B 1 48 ? -9.75 -1.521 -2.932 1 98.19 48 VAL B C 1
ATOM 1942 O O . VAL B 1 48 ? -8.797 -2.02 -3.545 1 98.19 48 VAL B O 1
ATOM 1945 N N . MET B 1 49 ? -9.93 -0.219 -2.836 1 98.56 49 MET B N 1
ATOM 1946 C CA . MET B 1 49 ? -9.07 0.69 -3.592 1 98.56 49 MET B CA 1
ATOM 1947 C C . MET B 1 49 ? -8.484 1.763 -2.684 1 98.56 49 MET B C 1
ATOM 1949 O O . MET B 1 49 ? -9.086 2.818 -2.486 1 98.56 49 MET B O 1
ATOM 1953 N N . PRO B 1 50 ? -7.289 1.506 -2.166 1 98.5 50 PRO B N 1
ATOM 1954 C CA . PRO B 1 50 ? -6.582 2.568 -1.45 1 98.5 50 PRO B CA 1
ATOM 1955 C C . PRO B 1 50 ? -6.297 3.783 -2.332 1 98.5 50 PRO B C 1
ATOM 1957 O O . PRO B 1 50 ? -5.965 3.631 -3.51 1 98.5 50 PRO B O 1
ATOM 1960 N N . ILE B 1 51 ? -6.504 4.949 -1.787 1 97.88 51 ILE B N 1
ATOM 1961 C CA . ILE B 1 51 ? -6.105 6.199 -2.43 1 97.88 51 ILE B CA 1
ATOM 1962 C C . ILE B 1 51 ? -4.652 6.52 -2.08 1 97.88 51 ILE B C 1
ATOM 1964 O O . ILE B 1 51 ? -4.332 6.773 -0.917 1 97.88 51 ILE B O 1
ATOM 1968 N N . LEU B 1 52 ? -3.791 6.406 -3.078 1 96.38 52 LEU B N 1
ATOM 1969 C CA . LEU B 1 52 ? -2.365 6.633 -2.879 1 96.38 52 LEU B CA 1
ATOM 1970 C C . LEU B 1 52 ? -2.068 8.125 -2.727 1 96.38 52 LEU B C 1
ATOM 1972 O O . LEU B 1 52 ? -2.686 8.953 -3.395 1 96.38 52 LEU B O 1
ATOM 1976 N N . LYS B 1 53 ? -1.303 8.508 -1.771 1 94.94 53 LYS B N 1
ATOM 1977 C CA . LYS B 1 53 ? -0.343 7.602 -1.149 1 94.94 53 LYS B CA 1
ATOM 1978 C C . LYS B 1 53 ? -0.752 7.266 0.281 1 94.94 53 LYS B C 1
ATOM 1980 O O . LYS B 1 53 ? -0.333 6.242 0.827 1 94.94 53 LYS B O 1
ATOM 1985 N N . GLY B 1 54 ? -1.632 8.062 0.838 1 94.38 54 GLY B N 1
ATOM 1986 C CA . GLY B 1 54 ? -1.947 7.973 2.256 1 94.38 54 GLY B CA 1
ATOM 1987 C C . GLY B 1 54 ? -2.684 6.703 2.627 1 94.38 54 GLY B C 1
ATOM 1988 O O . GLY B 1 54 ? -2.49 6.16 3.717 1 94.38 54 GLY B O 1
ATOM 1989 N N . GLY B 1 55 ? -3.443 6.223 1.771 1 96.88 55 GLY B N 1
ATOM 1990 C CA . GLY B 1 55 ? -4.309 5.09 2.057 1 96.88 55 GLY B CA 1
ATOM 1991 C C . GLY B 1 55 ? -3.578 3.762 2.035 1 96.88 55 GLY B C 1
ATOM 1992 O O . GLY B 1 55 ? -4.133 2.736 2.441 1 96.88 55 GLY B O 1
ATOM 1993 N N . PHE B 1 56 ? -2.324 3.834 1.663 1 94.69 56 PHE B N 1
ATOM 1994 C CA . PHE B 1 56 ? -1.576 2.611 1.39 1 94.69 56 PHE B CA 1
ATOM 1995 C C . PHE B 1 56 ? -1.385 1.797 2.664 1 94.69 56 PHE B C 1
ATOM 1997 O O . PHE B 1 56 ? -1.676 0.599 2.689 1 94.69 56 PHE B O 1
ATOM 2004 N N . ILE B 1 57 ? -0.979 2.369 3.748 1 97 57 ILE B N 1
ATOM 2005 C CA . ILE B 1 57 ? -0.71 1.658 4.992 1 97 57 ILE B CA 1
ATOM 2006 C C . ILE B 1 57 ? -2.027 1.225 5.637 1 97 57 ILE B C 1
ATOM 2008 O O . ILE B 1 57 ? -2.164 0.08 6.074 1 97 57 ILE B O 1
ATOM 2012 N N . VAL B 1 58 ? -3.023 2.102 5.629 1 97.88 58 VAL B N 1
ATOM 2013 C CA . VAL B 1 58 ? -4.336 1.791 6.184 1 97.88 58 VAL B CA 1
ATOM 2014 C C . VAL B 1 58 ? -4.938 0.594 5.449 1 97.88 58 VAL B C 1
ATOM 2016 O O . VAL B 1 58 ? -5.465 -0.327 6.082 1 97.88 58 VAL B O 1
ATOM 2019 N N . ALA B 1 59 ? -4.828 0.601 4.164 1 98.12 59 ALA B N 1
ATOM 2020 C CA . ALA B 1 59 ? -5.391 -0.472 3.352 1 98.12 59 ALA B CA 1
ATOM 2021 C C . ALA B 1 59 ? -4.684 -1.797 3.623 1 98.12 59 ALA B C 1
ATOM 2023 O O . ALA B 1 59 ? -5.324 -2.848 3.689 1 98.12 59 ALA B O 1
ATOM 2024 N N . ALA B 1 60 ? -3.354 -1.732 3.723 1 96.88 60 ALA B N 1
ATOM 2025 C CA . ALA B 1 60 ? -2.602 -2.951 4.008 1 96.88 60 ALA B CA 1
ATOM 2026 C C . ALA B 1 60 ? -3.068 -3.59 5.312 1 96.88 60 ALA B C 1
ATOM 2028 O O . ALA B 1 60 ? -3.244 -4.809 5.387 1 96.88 60 ALA B O 1
ATOM 2029 N N . ASP B 1 61 ? -3.291 -2.797 6.34 1 97 61 ASP B N 1
ATOM 2030 C CA . ASP B 1 61 ? -3.779 -3.303 7.621 1 97 61 ASP B CA 1
ATOM 2031 C C . ASP B 1 61 ? -5.223 -3.785 7.504 1 97 61 ASP B C 1
ATOM 2033 O O . ASP B 1 61 ? -5.574 -4.848 8.023 1 97 61 ASP B O 1
ATOM 2037 N N . LEU B 1 62 ? -6.031 -3.035 6.801 1 97.75 62 LEU B N 1
ATOM 2038 C CA . LEU B 1 62 ? -7.457 -3.334 6.711 1 97.75 62 LEU B CA 1
ATOM 2039 C C . LEU B 1 62 ? -7.691 -4.668 6.008 1 97.75 62 LEU B C 1
ATOM 2041 O O . LEU B 1 62 ? -8.438 -5.512 6.504 1 97.75 62 LEU B O 1
ATOM 2045 N N . VAL B 1 63 ? -7.074 -4.859 4.859 1 95.94 63 VAL B N 1
ATOM 2046 C CA . VAL B 1 63 ? -7.363 -6.043 4.059 1 95.94 63 VAL B CA 1
ATOM 2047 C C . VAL B 1 63 ? -6.926 -7.297 4.812 1 95.94 63 VAL B C 1
ATOM 2049 O O . VAL B 1 63 ? -7.5 -8.375 4.625 1 95.94 63 VAL B O 1
ATOM 2052 N N . ARG B 1 64 ? -5.992 -7.172 5.695 1 93.75 64 ARG B N 1
ATOM 2053 C CA . ARG B 1 64 ? -5.535 -8.305 6.492 1 93.75 64 ARG B CA 1
ATOM 2054 C C . ARG B 1 64 ? -6.43 -8.508 7.711 1 93.75 64 ARG B C 1
ATOM 2056 O O . ARG B 1 64 ? -6.359 -9.555 8.367 1 93.75 64 ARG B O 1
ATOM 2063 N N . ALA B 1 65 ? -7.273 -7.559 7.992 1 94.5 65 ALA B N 1
ATOM 2064 C CA . ALA B 1 65 ? -8.172 -7.637 9.141 1 94.5 65 ALA B CA 1
ATOM 2065 C C . ALA B 1 65 ? -9.555 -8.141 8.719 1 94.5 65 ALA B C 1
ATOM 2067 O O . ALA B 1 65 ? -10.445 -8.297 9.562 1 94.5 65 ALA B O 1
ATOM 2068 N N . LEU B 1 66 ? -9.75 -8.367 7.43 1 93.44 66 LEU B N 1
ATOM 2069 C CA . LEU B 1 66 ? -11.039 -8.844 6.945 1 93.44 66 LEU B CA 1
ATOM 2070 C C . LEU B 1 66 ? -11.203 -10.336 7.199 1 93.44 66 LEU B C 1
ATOM 2072 O O . LEU B 1 66 ? -10.703 -11.156 6.43 1 93.44 66 LEU B O 1
ATOM 2076 N N . HIS B 1 67 ? -11.969 -10.633 8.211 1 86.56 67 HIS B N 1
ATOM 2077 C CA . HIS B 1 67 ? -12.203 -12.023 8.586 1 86.56 67 HIS B CA 1
ATOM 2078 C C . HIS B 1 67 ? -13.695 -12.297 8.773 1 86.56 67 HIS B C 1
ATOM 2080 O O . HIS B 1 67 ? -14.328 -11.719 9.656 1 86.56 67 HIS B O 1
ATOM 2086 N N . PRO B 1 68 ? -14.32 -13.227 8.047 1 87.62 68 PRO B N 1
ATOM 2087 C CA . PRO B 1 68 ? -13.711 -13.844 6.867 1 87.62 68 PRO B CA 1
ATOM 2088 C C . PRO B 1 68 ? -13.516 -12.859 5.719 1 87.62 68 PRO B C 1
ATOM 2090 O O . PRO B 1 68 ? -14.273 -11.898 5.586 1 87.62 68 PRO B O 1
ATOM 2093 N N . CYS B 1 69 ? -12.461 -13.039 4.902 1 87.12 69 CYS B N 1
ATOM 2094 C CA . CYS B 1 69 ? -12.258 -12.25 3.695 1 87.12 69 CYS B CA 1
ATOM 2095 C C . CYS B 1 69 ? -13.422 -12.43 2.727 1 87.12 69 CYS B C 1
ATOM 2097 O O . CYS B 1 69 ? -13.828 -13.555 2.439 1 87.12 69 CYS B O 1
ATOM 2099 N N . PRO B 1 70 ? -13.93 -11.305 2.254 1 89.38 70 PRO B N 1
ATOM 2100 C CA . PRO B 1 70 ? -14.984 -11.453 1.246 1 89.38 70 PRO B CA 1
ATOM 2101 C C . PRO B 1 70 ? -14.516 -12.203 0.004 1 89.38 70 PRO B C 1
ATOM 2103 O O . PRO B 1 70 ? -13.43 -11.93 -0.514 1 89.38 70 PRO B O 1
ATOM 2106 N N . GLU B 1 71 ? -15.367 -13.094 -0.409 1 83.75 71 GLU B N 1
ATOM 2107 C CA . GLU B 1 71 ? -15.023 -13.875 -1.588 1 83.75 71 GLU B CA 1
ATOM 2108 C C . GLU B 1 71 ? -14.859 -12.992 -2.816 1 83.75 71 GLU B C 1
ATOM 2110 O O . GLU B 1 71 ? -15.664 -12.078 -3.041 1 83.75 71 GLU B O 1
ATOM 2115 N N . GLY B 1 72 ? -13.797 -13.312 -3.547 1 87.94 72 GLY B N 1
ATOM 2116 C CA . GLY B 1 72 ? -13.609 -12.602 -4.805 1 87.94 72 GLY B CA 1
ATOM 2117 C C . GLY B 1 72 ? -13.094 -11.188 -4.625 1 87.94 72 GLY B C 1
ATOM 2118 O O . GLY B 1 72 ? -13.047 -10.414 -5.582 1 87.94 72 GLY B O 1
ATOM 2119 N N . MET B 1 73 ? -12.742 -10.836 -3.398 1 93.19 73 MET B N 1
ATOM 2120 C CA . MET B 1 73 ? -12.188 -9.508 -3.16 1 93.19 73 MET B CA 1
ATOM 2121 C C . MET B 1 73 ? -10.883 -9.312 -3.928 1 93.19 73 MET B C 1
ATOM 2123 O O . MET B 1 73 ? -10.039 -10.211 -3.967 1 93.19 73 MET B O 1
ATOM 2127 N N . VAL B 1 74 ? -10.758 -8.156 -4.586 1 94.12 74 VAL B N 1
ATOM 2128 C CA . VAL B 1 74 ? -9.508 -7.777 -5.246 1 94.12 74 VAL B CA 1
ATOM 2129 C C . VAL B 1 74 ? -9.07 -6.395 -4.766 1 94.12 74 VAL B C 1
ATOM 2131 O O . VAL B 1 74 ? -9.859 -5.664 -4.16 1 94.12 74 VAL B O 1
ATOM 2134 N N . ILE B 1 75 ? -7.809 -6.172 -4.895 1 96.25 75 ILE B N 1
ATOM 2135 C CA . ILE B 1 75 ? -7.25 -4.879 -4.52 1 96.25 75 ILE B CA 1
ATOM 2136 C C . ILE B 1 75 ? -6.742 -4.152 -5.762 1 96.25 75 ILE B C 1
ATOM 2138 O O . ILE B 1 75 ? -6.098 -4.758 -6.621 1 96.25 75 ILE B O 1
ATOM 2142 N N . ASP B 1 76 ? -7.129 -2.92 -5.973 1 96.88 76 ASP B N 1
ATOM 2143 C CA . ASP B 1 76 ? -6.582 -2.006 -6.973 1 96.88 76 ASP B CA 1
ATOM 2144 C C . ASP B 1 76 ? -6.273 -0.642 -6.359 1 96.88 76 ASP B C 1
ATOM 2146 O O . ASP B 1 76 ? -6.395 -0.459 -5.148 1 96.88 76 ASP B O 1
ATOM 2150 N N . PHE B 1 77 ? -5.816 0.269 -7.184 1 97.69 77 PHE B N 1
ATOM 2151 C CA . PHE B 1 77 ? -5.273 1.482 -6.586 1 97.69 77 PHE B CA 1
ATOM 2152 C C . PHE B 1 77 ? -5.754 2.719 -7.336 1 97.69 77 PHE B C 1
ATOM 2154 O O . PHE B 1 77 ? -6 2.66 -8.547 1 97.69 77 PHE B O 1
ATOM 2161 N N . ILE B 1 78 ? -5.91 3.795 -6.59 1 97.81 78 ILE B N 1
ATOM 2162 C CA . ILE B 1 78 ? -6.238 5.105 -7.145 1 97.81 78 ILE B CA 1
ATOM 2163 C C . ILE B 1 78 ? -5.129 6.098 -6.809 1 97.81 78 ILE B C 1
ATOM 2165 O O . ILE B 1 78 ? -4.684 6.18 -5.66 1 97.81 78 ILE B O 1
ATOM 2169 N N . GLN B 1 79 ? -4.668 6.746 -7.844 1 96 79 GLN B N 1
ATOM 2170 C CA . GLN B 1 79 ? -3.783 7.887 -7.625 1 96 79 GLN B CA 1
ATOM 2171 C C . GLN B 1 79 ? -4.574 9.188 -7.562 1 96 79 GLN B C 1
ATOM 2173 O O . GLN B 1 79 ? -5.426 9.445 -8.414 1 96 79 GLN B O 1
ATOM 2178 N N . ALA B 1 80 ? -4.359 9.898 -6.52 1 94 80 ALA B N 1
ATOM 2179 C CA . ALA B 1 80 ? -4.98 11.219 -6.379 1 94 80 ALA B CA 1
ATOM 2180 C C . ALA B 1 80 ? -3.957 12.266 -5.961 1 94 80 ALA B C 1
ATOM 2182 O O . ALA B 1 80 ? -3.166 12.039 -5.043 1 94 80 ALA B O 1
ATOM 2183 N N . SER B 1 81 ? -3.857 13.336 -6.746 1 87.19 81 SER B N 1
ATOM 2184 C CA . SER B 1 81 ? -2.918 14.414 -6.434 1 87.19 81 SER B CA 1
ATOM 2185 C C . SER B 1 81 ? -3.586 15.781 -6.535 1 87.19 81 SER B C 1
ATOM 2187 O O . SER B 1 81 ? -4.371 16.031 -7.453 1 87.19 81 SER B O 1
ATOM 2189 N N . SER B 1 82 ? -3.434 16.5 -5.535 1 76.38 82 SER B N 1
ATOM 2190 C CA . SER B 1 82 ? -3.988 17.859 -5.59 1 76.38 82 SER B CA 1
ATOM 2191 C C . SER B 1 82 ? -3.166 18.75 -6.508 1 76.38 82 SER B C 1
ATOM 2193 O O . SER B 1 82 ? -1.955 18.562 -6.645 1 76.38 82 SER B O 1
ATOM 2195 N N . TYR B 1 83 ? -3.953 19.344 -7.547 1 55.88 83 TYR B N 1
ATOM 2196 C CA . TYR B 1 83 ? -3.344 20.359 -8.406 1 55.88 83 TYR B CA 1
ATOM 2197 C C . TYR B 1 83 ? -2.98 21.594 -7.605 1 55.88 83 TYR B C 1
ATOM 2199 O O . TYR B 1 83 ? -3.701 21.984 -6.68 1 55.88 83 TYR B O 1
ATOM 2207 N N . GLY B 1 84 ? -1.417 22.094 -7.617 1 51 84 GLY B N 1
ATOM 2208 C CA . GLY B 1 84 ? -0.924 23.359 -7.117 1 51 84 GLY B CA 1
ATOM 2209 C C . GLY B 1 84 ? 0.109 23.219 -6.016 1 51 84 GLY B C 1
ATOM 2210 O O . GLY B 1 84 ? -0.24 23.141 -4.836 1 51 84 GLY B O 1
ATOM 2211 N N . ALA B 1 85 ? 1.002 22.422 -6.379 1 45.72 85 ALA B N 1
ATOM 2212 C CA . ALA B 1 85 ? 2.189 22.297 -5.539 1 45.72 85 ALA B CA 1
ATOM 2213 C C . ALA B 1 85 ? 2.223 23.375 -4.469 1 45.72 85 ALA B C 1
ATOM 2215 O O . ALA B 1 85 ? 2.939 23.25 -3.471 1 45.72 85 ALA B O 1
ATOM 2216 N N . GLY B 1 86 ? 1.856 24.609 -4.82 1 41.72 86 GLY B N 1
ATOM 2217 C CA . GLY B 1 86 ? 2.047 25.703 -3.879 1 41.72 86 GLY B CA 1
ATOM 2218 C C . GLY B 1 86 ? 1.09 25.641 -2.703 1 41.72 86 GLY B C 1
ATOM 2219 O O . GLY B 1 86 ? 0.308 24.703 -2.574 1 41.72 86 GLY B O 1
ATOM 2220 N N . THR B 1 87 ? 1.244 26.453 -1.609 1 43.22 87 THR B N 1
ATOM 2221 C CA . THR B 1 87 ? 0.48 26.719 -0.394 1 43.22 87 THR B CA 1
ATOM 2222 C C . THR B 1 87 ? -1.017 26.734 -0.69 1 43.22 87 THR B C 1
ATOM 2224 O O . THR B 1 87 ? -1.837 26.609 0.222 1 43.22 87 THR B O 1
ATOM 2227 N N . GLU B 1 88 ? -1.362 27 -1.964 1 44.22 88 GLU B N 1
ATOM 2228 C CA . GLU B 1 88 ? -2.795 27.219 -2.145 1 44.22 88 GLU B CA 1
ATOM 2229 C C . GLU B 1 88 ? -3.432 26.062 -2.928 1 44.22 88 GLU B C 1
ATOM 2231 O O . GLU B 1 88 ? -3.02 25.766 -4.051 1 44.22 88 GLU B O 1
ATOM 2236 N N . THR B 1 89 ? -3.869 25.062 -2.316 1 53.19 89 THR B N 1
ATOM 2237 C CA . THR B 1 89 ? -4.691 24.031 -2.936 1 53.19 89 THR B CA 1
ATOM 2238 C C . THR B 1 89 ? -5.699 24.641 -3.902 1 53.19 89 THR B C 1
ATOM 2240 O O . THR B 1 89 ? -6.387 25.609 -3.559 1 53.19 89 THR B O 1
ATOM 2243 N N . SER B 1 90 ? -5.43 24.75 -5.312 1 54.19 90 SER B N 1
ATOM 2244 C CA . SER B 1 90 ? -6.375 25.266 -6.301 1 54.19 90 SER B CA 1
ATOM 2245 C C . SER B 1 90 ? -7.742 24.594 -6.152 1 54.19 90 SER B C 1
ATOM 2247 O O . SER B 1 90 ? -8.703 25 -6.816 1 54.19 90 SER B O 1
ATOM 2249 N N . GLY B 1 91 ? -7.793 23.656 -5.191 1 65.5 91 GLY B N 1
ATOM 2250 C CA . GLY B 1 91 ? -9.062 22.969 -5.035 1 65.5 91 GLY B CA 1
ATOM 2251 C C . GLY B 1 91 ? -9.289 21.891 -6.09 1 65.5 91 GLY B C 1
ATOM 2252 O O . GLY B 1 91 ? -10.328 21.234 -6.098 1 65.5 91 GLY B O 1
ATOM 2253 N N . ARG B 1 92 ? -8.297 21.719 -7.133 1 79.56 92 ARG B N 1
ATOM 2254 C CA . ARG B 1 92 ? -8.484 20.672 -8.133 1 79.56 92 ARG B CA 1
ATOM 2255 C C . ARG B 1 92 ? -7.676 19.422 -7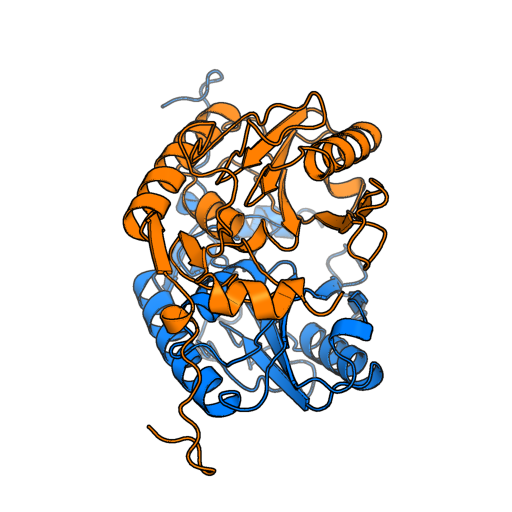.789 1 79.56 92 ARG B C 1
ATOM 2257 O O . ARG B 1 92 ? -6.551 19.531 -7.305 1 79.56 92 ARG B O 1
ATOM 2264 N N . VAL B 1 93 ? -8.359 18.219 -7.93 1 88 93 VAL B N 1
ATOM 2265 C CA . VAL B 1 93 ? -7.742 16.938 -7.648 1 88 93 VAL B CA 1
ATOM 2266 C C . VAL B 1 93 ? -7.656 16.109 -8.93 1 88 93 VAL B C 1
ATOM 2268 O O . VAL B 1 93 ? -8.656 15.945 -9.641 1 88 93 VAL B O 1
ATOM 2271 N N . GLU B 1 94 ? -6.422 15.805 -9.297 1 92.25 94 GLU B N 1
ATOM 2272 C CA . GLU B 1 94 ? -6.23 14.844 -10.391 1 92.25 94 GLU B CA 1
ATOM 2273 C C . GLU B 1 94 ? -6.375 13.414 -9.891 1 92.25 94 GLU B C 1
ATOM 2275 O O . GLU B 1 94 ? -5.781 13.039 -8.875 1 92.25 94 GLU B O 1
ATOM 2280 N N . VAL B 1 95 ? -7.184 12.695 -10.641 1 95.81 95 VAL B N 1
ATOM 2281 C CA . VAL B 1 95 ? -7.492 11.328 -10.234 1 95.81 95 VAL B CA 1
ATOM 2282 C C . VAL B 1 95 ? -7.156 10.367 -11.375 1 95.81 95 VAL B C 1
ATOM 2284 O O . VAL B 1 95 ? -7.5 10.617 -12.531 1 95.81 95 VAL B O 1
ATOM 2287 N N . ALA B 1 96 ? -6.418 9.281 -11.047 1 95.56 96 ALA B N 1
ATOM 2288 C CA . ALA B 1 96 ? -6.09 8.258 -12.039 1 95.56 96 ALA B CA 1
ATOM 2289 C C . ALA B 1 96 ? -6.285 6.855 -11.469 1 95.56 96 ALA B C 1
ATOM 2291 O O . ALA B 1 96 ? -5.84 6.562 -10.352 1 95.56 96 ALA B O 1
ATOM 2292 N N . PHE B 1 97 ? -7 5.98 -12.18 1 96.69 97 PHE B N 1
ATOM 2293 C CA . PHE B 1 97 ? -7.207 4.57 -11.867 1 96.69 97 PHE B CA 1
ATOM 2294 C C . PHE B 1 97 ? -7.66 3.805 -13.109 1 96.69 97 PHE B C 1
ATOM 2296 O O . PHE B 1 97 ? -7.93 4.406 -14.148 1 96.69 97 PHE B O 1
ATOM 2303 N N . ASP B 1 98 ? -7.598 2.471 -13.062 1 95.31 98 ASP B N 1
ATOM 2304 C CA . ASP B 1 98 ? -8.102 1.642 -14.148 1 95.31 98 ASP B CA 1
ATOM 2305 C C . ASP B 1 98 ? -9.625 1.569 -14.125 1 95.31 98 ASP B C 1
ATOM 2307 O O . ASP B 1 98 ? -10.211 0.905 -13.266 1 95.31 98 ASP B O 1
ATOM 2311 N N . ALA B 1 99 ? -10.289 2.191 -15.117 1 96.94 99 ALA B N 1
ATOM 2312 C CA . ALA B 1 99 ? -11.742 2.234 -15.18 1 96.94 99 ALA B CA 1
ATOM 2313 C C . ALA B 1 99 ? -12.328 0.828 -15.273 1 96.94 99 ALA B C 1
ATOM 2315 O O . ALA B 1 99 ? -13.414 0.565 -14.742 1 96.94 99 ALA B O 1
ATOM 2316 N N . ALA B 1 100 ? -11.648 -0.087 -15.852 1 95.25 100 ALA B N 1
ATOM 2317 C CA . ALA B 1 100 ? -12.117 -1.461 -16.016 1 95.25 100 ALA B CA 1
ATOM 2318 C 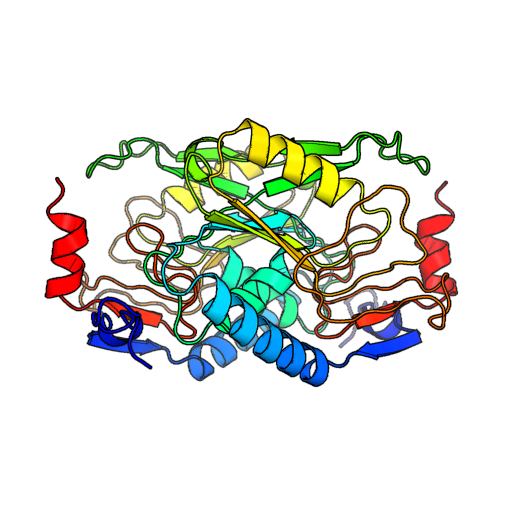C . ALA B 1 100 ? -12.188 -2.174 -14.664 1 95.25 100 ALA B C 1
ATOM 2320 O O . ALA B 1 100 ? -12.992 -3.096 -14.484 1 95.25 100 ALA B O 1
ATOM 2321 N N . ALA B 1 101 ? -11.414 -1.729 -13.742 1 94.81 101 ALA B N 1
ATOM 2322 C CA . ALA B 1 101 ? -11.344 -2.363 -12.43 1 94.81 101 ALA B CA 1
ATOM 2323 C C . ALA B 1 101 ? -12.578 -2.053 -11.602 1 94.81 101 ALA B C 1
ATOM 2325 O O . ALA B 1 101 ? -12.906 -2.783 -10.656 1 94.81 101 ALA B O 1
ATOM 2326 N N . VAL B 1 102 ? -13.297 -0.994 -11.977 1 97.94 102 VAL B N 1
ATOM 2327 C CA . VAL B 1 102 ? -14.367 -0.572 -11.078 1 97.94 102 VAL B CA 1
ATOM 2328 C C . VAL B 1 102 ? -15.719 -0.769 -11.766 1 97.94 102 VAL B C 1
ATOM 2330 O O . VAL B 1 102 ? -16.766 -0.708 -11.117 1 97.94 102 VAL B O 1
ATOM 2333 N N . LYS B 1 103 ? -15.766 -0.967 -13.094 1 98.12 103 LYS B N 1
ATOM 2334 C CA . LYS B 1 103 ? -17.016 -1.062 -13.844 1 98.12 103 LYS B CA 1
ATOM 2335 C C . LYS B 1 103 ? -17.891 -2.189 -13.305 1 98.12 103 LYS B C 1
ATOM 2337 O O . LYS B 1 103 ? -17.453 -3.34 -13.227 1 98.12 103 LYS B O 1
ATOM 2342 N N . ASN B 1 104 ? -19.094 -1.879 -12.867 1 98.19 104 ASN B N 1
ATOM 2343 C CA . ASN B 1 104 ? -20.109 -2.785 -12.352 1 98.19 104 ASN B CA 1
ATOM 2344 C C . ASN B 1 104 ? -19.656 -3.492 -11.078 1 98.19 104 ASN B C 1
ATOM 2346 O O . ASN B 1 104 ? -20.109 -4.594 -10.773 1 98.19 104 ASN B O 1
ATOM 2350 N N . ARG B 1 105 ? -18.719 -2.953 -10.383 1 98.12 105 ARG B N 1
ATOM 2351 C CA . ARG B 1 105 ? -18.172 -3.541 -9.164 1 98.12 105 ARG B CA 1
ATOM 2352 C C . ARG B 1 105 ? -18.547 -2.707 -7.941 1 98.12 105 ARG B C 1
ATOM 2354 O O . ARG B 1 105 ? -18.906 -1.536 -8.07 1 98.12 105 ARG B O 1
ATOM 2361 N N . HIS B 1 106 ? -18.609 -3.363 -6.754 1 98.69 106 HIS B N 1
ATOM 2362 C CA . HIS B 1 106 ? -18.734 -2.676 -5.473 1 98.69 106 HIS B CA 1
ATOM 2363 C C . HIS B 1 106 ? -17.359 -2.223 -4.957 1 98.69 106 HIS B C 1
ATOM 2365 O O . HIS B 1 106 ? -16.484 -3.049 -4.707 1 98.69 106 HIS B O 1
ATOM 2371 N N . VAL B 1 107 ? -17.203 -0.911 -4.809 1 98.81 107 VAL B N 1
ATOM 2372 C CA . VAL B 1 107 ? -15.883 -0.344 -4.562 1 98.81 107 VAL B CA 1
ATOM 2373 C C . VAL B 1 107 ? -15.812 0.197 -3.135 1 98.81 107 VAL B C 1
ATOM 2375 O O . VAL B 1 107 ? -16.734 0.874 -2.674 1 98.81 107 VAL B O 1
ATOM 2378 N N . LEU B 1 108 ? -14.844 -0.168 -2.408 1 98.81 108 LEU B N 1
ATOM 2379 C CA . LEU B 1 108 ? -14.484 0.443 -1.133 1 98.81 108 LEU B CA 1
ATOM 2380 C C . LEU B 1 108 ? -13.234 1.303 -1.273 1 98.81 108 LEU B C 1
ATOM 2382 O O . LEU B 1 108 ? -12.133 0.78 -1.475 1 98.81 108 LEU B O 1
ATOM 2386 N N . LEU B 1 109 ? -13.414 2.625 -1.21 1 98.88 109 LEU B N 1
ATOM 2387 C CA . LEU B 1 109 ? -12.289 3.555 -1.173 1 98.88 109 LEU B CA 1
ATOM 2388 C C . LEU B 1 109 ? -11.672 3.604 0.219 1 98.88 109 LEU B C 1
ATOM 2390 O O . LEU B 1 109 ? -12.383 3.658 1.222 1 98.88 109 LEU B O 1
ATOM 2394 N N . VAL B 1 110 ? -10.344 3.525 0.337 1 98.81 110 VAL B N 1
ATOM 2395 C CA . VAL B 1 110 ? -9.656 3.52 1.624 1 98.81 110 VAL B CA 1
ATOM 2396 C C . VAL B 1 110 ? -8.625 4.645 1.664 1 98.81 110 VAL B C 1
ATOM 2398 O O . VAL B 1 110 ? -7.785 4.762 0.765 1 98.81 110 VAL B O 1
ATOM 2401 N N . ASP B 1 111 ? -8.695 5.504 2.627 1 98.06 111 ASP B N 1
ATOM 2402 C CA . ASP B 1 111 ? -7.746 6.602 2.799 1 98.06 111 ASP B CA 1
ATOM 2403 C C . ASP B 1 111 ? -7.344 6.758 4.266 1 98.06 111 ASP B C 1
ATOM 2405 O O . ASP B 1 111 ? -7.965 6.168 5.148 1 98.06 111 ASP B O 1
ATOM 2409 N N . ASP B 1 112 ? -6.293 7.488 4.492 1 96.56 112 ASP B N 1
ATOM 2410 C CA . ASP B 1 112 ? -5.805 7.688 5.855 1 96.56 112 ASP B CA 1
ATOM 2411 C C . ASP B 1 112 ? -6.602 8.773 6.57 1 96.56 112 ASP B C 1
ATOM 2413 O O . ASP B 1 112 ? -6.949 8.625 7.742 1 96.56 112 ASP B O 1
ATOM 2417 N N . LEU B 1 113 ? -6.922 9.828 5.809 1 93.5 113 LEU B N 1
ATOM 2418 C CA . LEU B 1 113 ? -7.465 11.023 6.449 1 93.5 113 LEU B CA 1
ATOM 2419 C C . LEU B 1 113 ? -8.523 11.68 5.566 1 93.5 113 LEU B C 1
ATOM 2421 O O . LEU B 1 113 ? -8.336 11.797 4.352 1 93.5 113 LEU B O 1
ATOM 2425 N N . CYS B 1 114 ? -9.633 12.023 6.117 1 93.81 114 CYS B N 1
ATOM 2426 C CA . CYS B 1 114 ? -10.594 12.945 5.516 1 93.81 114 CYS B CA 1
ATOM 2427 C C . CYS B 1 114 ? -10.531 14.312 6.195 1 93.81 114 CYS B C 1
ATOM 2429 O O . CYS B 1 114 ? -10.984 14.469 7.332 1 93.81 114 CYS B O 1
ATOM 2431 N N . ASP B 1 115 ? -9.969 15.219 5.496 1 90.69 115 ASP B N 1
ATOM 2432 C CA . ASP B 1 115 ? -9.828 16.578 6.004 1 90.69 115 ASP B CA 1
ATOM 2433 C C . ASP B 1 115 ? -10.875 17.516 5.391 1 90.69 115 ASP B C 1
ATOM 2435 O O . ASP B 1 115 ? -12.016 17.562 5.863 1 90.69 115 ASP B O 1
ATOM 2439 N N . SER B 1 116 ? -10.562 18.109 4.227 1 90.56 116 SER B N 1
ATOM 2440 C CA . SER B 1 116 ? -11.531 18.969 3.553 1 90.56 116 SER B CA 1
ATOM 2441 C C . SER B 1 116 ? -12.625 18.156 2.883 1 90.56 116 SER B C 1
ATOM 2443 O O . SER B 1 116 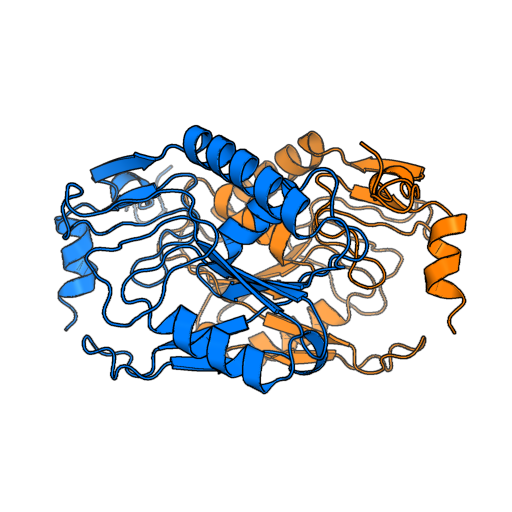? -13.703 18.672 2.578 1 90.56 116 SER B O 1
ATOM 2445 N N . GLY B 1 117 ? -12.375 16.953 2.65 1 94.5 117 GLY B N 1
ATOM 2446 C CA . GLY B 1 117 ? -13.32 16.078 1.975 1 94.5 117 GLY B CA 1
ATOM 2447 C C . GLY B 1 117 ? -13.227 16.156 0.463 1 94.5 117 GLY B C 1
ATOM 2448 O O . GLY B 1 117 ? -13.828 15.344 -0.242 1 94.5 117 GLY B O 1
ATOM 2449 N N . LEU B 1 118 ? -12.43 17.031 -0.072 1 94.25 118 LEU B N 1
ATOM 2450 C CA . LEU B 1 118 ? -12.359 17.297 -1.505 1 94.25 118 LEU B CA 1
ATOM 2451 C C . LEU B 1 118 ? -11.828 16.094 -2.26 1 94.25 118 LEU B C 1
ATOM 2453 O O . LEU B 1 118 ? -12.383 15.703 -3.289 1 94.25 118 LEU B O 1
ATOM 2457 N N . THR B 1 119 ? -10.758 15.469 -1.769 1 94.81 119 THR B N 1
ATOM 2458 C CA . THR B 1 119 ? -10.148 14.32 -2.436 1 94.81 119 THR B CA 1
ATOM 2459 C C . THR B 1 119 ? -11.156 13.188 -2.572 1 94.81 119 THR B C 1
ATOM 2461 O O . THR B 1 119 ? -11.375 12.672 -3.67 1 94.81 119 THR B O 1
ATOM 2464 N N . LEU B 1 120 ? -11.836 12.859 -1.468 1 97.56 120 LEU B N 1
ATOM 2465 C CA . LEU B 1 120 ? -12.773 11.742 -1.473 1 97.56 120 LEU B CA 1
ATOM 2466 C C . LEU B 1 120 ? -13.969 12.039 -2.367 1 97.56 120 LEU B C 1
ATOM 2468 O O . LEU B 1 120 ? -14.469 11.148 -3.057 1 97.56 120 LEU B O 1
ATOM 2472 N N . GLN B 1 121 ? -14.352 13.25 -2.342 1 97.44 121 GLN B N 1
ATOM 2473 C CA . GLN B 1 121 ? -15.477 13.625 -3.195 1 97.44 121 GLN B CA 1
ATOM 2474 C C . GLN B 1 121 ? -15.125 13.453 -4.672 1 97.44 121 GLN B C 1
ATOM 2476 O O . GLN B 1 121 ? -15.898 12.867 -5.434 1 97.44 121 GLN B O 1
ATOM 2481 N N . GLU B 1 122 ? -13.977 13.977 -5.074 1 96.94 122 GLU B N 1
ATOM 2482 C CA . GLU B 1 122 ? -13.547 13.898 -6.465 1 96.94 122 GLU B CA 1
ATOM 2483 C C . GLU B 1 122 ? -13.32 12.453 -6.891 1 96.94 122 GLU B C 1
ATOM 2485 O O . GLU B 1 122 ? -13.734 12.047 -7.98 1 96.94 122 GLU B O 1
ATOM 2490 N N . VAL B 1 123 ? -12.68 11.695 -6.039 1 98 123 VAL B N 1
ATOM 2491 C CA . VAL B 1 123 ? -12.43 10.289 -6.348 1 98 123 VAL B CA 1
ATOM 2492 C C . VAL B 1 123 ? -13.75 9.547 -6.492 1 98 123 VAL B C 1
ATOM 2494 O O . VAL B 1 123 ? -13.938 8.781 -7.438 1 98 123 VAL B O 1
ATOM 2497 N N . THR B 1 124 ? -14.664 9.789 -5.586 1 98.62 124 THR B N 1
ATOM 2498 C CA . THR B 1 124 ? -15.977 9.156 -5.637 1 98.62 124 THR B CA 1
ATOM 2499 C C . THR B 1 124 ? -16.688 9.492 -6.945 1 98.62 124 THR B C 1
ATOM 2501 O O . THR B 1 124 ? -17.266 8.609 -7.586 1 98.62 124 THR B O 1
ATOM 2504 N N . ARG B 1 125 ? -16.656 10.734 -7.305 1 98 125 ARG B N 1
ATOM 2505 C CA . ARG B 1 125 ? -17.281 11.172 -8.547 1 98 125 ARG B CA 1
ATOM 2506 C C . ARG B 1 125 ? -16.703 10.422 -9.75 1 98 125 ARG B C 1
ATOM 2508 O O . ARG B 1 125 ? -17.438 9.906 -10.578 1 98 125 ARG B O 1
ATOM 2515 N N . HIS B 1 126 ? -15.367 10.336 -9.875 1 98.12 126 HIS B N 1
ATOM 2516 C CA . HIS B 1 126 ? -14.695 9.68 -10.992 1 98.12 126 HIS B CA 1
ATOM 2517 C C . HIS B 1 126 ? -15.031 8.195 -11.031 1 98.12 126 HIS B C 1
ATOM 2519 O O . HIS B 1 126 ? -15.266 7.633 -12.102 1 98.12 126 HIS B O 1
ATOM 2525 N N . VAL B 1 127 ? -15.047 7.559 -9.875 1 98.62 127 VAL B N 1
ATOM 2526 C CA . VAL B 1 127 ? -15.336 6.129 -9.789 1 98.62 127 VAL B CA 1
ATOM 2527 C C . VAL B 1 127 ? -16.781 5.871 -10.18 1 98.62 127 VAL B C 1
ATOM 2529 O O . VAL B 1 127 ? -17.094 4.898 -10.875 1 98.62 127 VAL B O 1
ATOM 2532 N N . ARG B 1 128 ? -17.625 6.758 -9.742 1 98.69 128 ARG B N 1
ATOM 2533 C CA . ARG B 1 128 ? -19.031 6.664 -10.125 1 98.69 128 ARG B CA 1
ATOM 2534 C C . ARG B 1 128 ? -19.203 6.797 -11.633 1 98.69 128 ARG B C 1
ATOM 2536 O O . ARG B 1 128 ? -19.906 6 -12.25 1 98.69 128 ARG B O 1
ATOM 2543 N N . GLU B 1 129 ? -18.562 7.719 -12.188 1 98.44 129 GLU B N 1
ATOM 2544 C CA . GLU B 1 129 ? -18.641 7.977 -13.625 1 98.44 129 GLU B CA 1
ATOM 2545 C C . GLU B 1 129 ? -18.078 6.809 -14.43 1 98.44 129 GLU B C 1
ATOM 2547 O O . GLU B 1 129 ? -18.516 6.566 -15.562 1 98.44 129 GLU B O 1
ATOM 2552 N N . ALA B 1 130 ? -17.172 6.102 -13.844 1 98.38 130 ALA B N 1
ATOM 2553 C CA . ALA B 1 130 ? -16.562 4.957 -14.508 1 98.38 130 ALA B CA 1
ATOM 2554 C C . ALA B 1 130 ? -17.469 3.734 -14.453 1 98.38 130 ALA B C 1
ATOM 2556 O O . ALA B 1 130 ? -17.172 2.699 -15.055 1 98.38 130 ALA B O 1
ATOM 2557 N N . GLY B 1 131 ? -18.578 3.756 -13.68 1 98.56 131 GLY B N 1
ATOM 2558 C CA . GLY B 1 131 ? -19.609 2.734 -13.781 1 98.56 131 GLY B CA 1
ATOM 2559 C C . GLY B 1 131 ? -19.641 1.802 -12.586 1 98.56 131 GLY B C 1
ATOM 2560 O O . GLY B 1 131 ? -20.172 0.692 -12.672 1 98.56 131 GLY B O 1
ATOM 2561 N N . ALA B 1 132 ? -19.109 2.18 -11.453 1 98.69 132 ALA B N 1
ATOM 2562 C CA . ALA B 1 132 ? -19.172 1.356 -10.242 1 98.69 132 ALA B CA 1
ATOM 2563 C C . ALA B 1 132 ? -20.625 1.076 -9.852 1 98.69 132 ALA B C 1
ATOM 2565 O O . ALA B 1 132 ? -21.5 1.936 -10.008 1 98.69 132 ALA B O 1
ATOM 2566 N N . ALA B 1 133 ? -20.875 -0.181 -9.352 1 98.69 133 ALA B N 1
ATOM 2567 C CA . ALA B 1 133 ? -22.203 -0.546 -8.875 1 98.69 133 ALA B CA 1
ATOM 2568 C C . ALA B 1 133 ? -22.531 0.161 -7.562 1 98.69 133 ALA B C 1
ATOM 2570 O O . ALA B 1 133 ? -23.672 0.583 -7.344 1 98.69 133 ALA B O 1
ATOM 2571 N N . SER B 1 134 ? -21.578 0.29 -6.68 1 98.69 134 SER B N 1
ATOM 2572 C CA . SER B 1 134 ? -21.688 1.043 -5.434 1 98.69 134 SER B CA 1
ATOM 2573 C C . SER B 1 134 ? -20.312 1.525 -4.969 1 98.69 134 SER B C 1
ATOM 2575 O O . SER B 1 134 ? -19.281 0.994 -5.391 1 98.69 134 SER B O 1
ATOM 2577 N N . ILE B 1 135 ? -20.359 2.592 -4.195 1 98.81 135 ILE B N 1
ATOM 2578 C CA . ILE B 1 135 ? -19.125 3.164 -3.664 1 98.81 135 ILE B CA 1
ATOM 2579 C C . ILE B 1 135 ? -19.297 3.484 -2.182 1 98.81 135 ILE B C 1
ATOM 2581 O O . ILE B 1 135 ? -20.281 4.125 -1.79 1 98.81 135 ILE B O 1
ATOM 2585 N N . LYS B 1 136 ? -18.406 2.984 -1.366 1 98.81 136 LYS B N 1
ATOM 2586 C CA . LYS B 1 136 ? -18.266 3.418 0.02 1 98.81 136 LYS B CA 1
ATOM 2587 C C . LYS B 1 136 ? -16.812 3.809 0.322 1 98.81 136 LYS B C 1
ATOM 2589 O O . LYS B 1 136 ? -15.906 3.461 -0.429 1 98.81 136 LYS B O 1
ATOM 2594 N N . SER B 1 137 ? -16.672 4.543 1.353 1 98.88 137 SER B N 1
ATOM 2595 C CA . SER B 1 137 ? -15.336 4.996 1.72 1 98.88 137 SER B CA 1
ATOM 2596 C C . SER B 1 137 ? -15.031 4.688 3.184 1 98.88 137 SER B C 1
ATOM 2598 O O . SER B 1 137 ? -15.938 4.676 4.02 1 98.88 137 SER B O 1
ATOM 2600 N N . LEU B 1 138 ? -13.789 4.355 3.447 1 98.81 138 LEU B N 1
ATOM 2601 C CA . LEU B 1 138 ? -13.242 4.148 4.785 1 98.81 138 LEU B CA 1
ATOM 2602 C C . LEU B 1 138 ? -12.031 5.043 5.023 1 98.81 138 LEU B C 1
ATOM 2604 O O . LEU B 1 138 ? -11.117 5.086 4.203 1 98.81 138 LEU B O 1
ATOM 2608 N N . VAL B 1 139 ? -12.047 5.789 6.086 1 98.19 139 VAL B N 1
ATOM 2609 C CA . VAL B 1 139 ? -10.891 6.586 6.48 1 98.19 139 VAL B CA 1
ATOM 2610 C C . VAL B 1 139 ? -10.492 6.25 7.914 1 98.19 139 VAL B C 1
ATOM 2612 O O . VAL B 1 139 ? -11.352 5.922 8.742 1 98.19 139 VAL B O 1
ATOM 2615 N N . LEU B 1 140 ? -9.203 6.301 8.141 1 97.44 140 LEU B N 1
ATOM 2616 C CA . LEU B 1 140 ? -8.742 6.055 9.5 1 97.44 140 LEU B CA 1
ATOM 2617 C C . LEU B 1 140 ? -9.07 7.234 10.406 1 97.44 140 LEU B C 1
ATOM 2619 O O . LEU B 1 140 ? -9.547 7.047 11.531 1 97.44 140 LEU B O 1
ATOM 2623 N N . LEU B 1 141 ? -8.797 8.461 9.922 1 94.94 141 LEU B N 1
ATOM 2624 C CA . LEU B 1 141 ? -9.07 9.672 10.68 1 94.94 141 LEU B CA 1
ATOM 2625 C C . LEU B 1 141 ? -10.039 10.578 9.93 1 94.94 141 LEU B C 1
ATOM 2627 O O . LEU B 1 141 ? -9.906 10.766 8.719 1 94.94 141 LEU B O 1
ATOM 2631 N N . ASP B 1 142 ? -10.969 11.18 10.656 1 93.88 142 ASP B N 1
ATOM 2632 C CA . ASP B 1 142 ? -11.922 12.133 10.102 1 93.88 142 ASP B CA 1
ATOM 2633 C C . ASP B 1 142 ? -11.891 13.453 10.875 1 93.88 142 ASP B C 1
ATOM 2635 O O . ASP B 1 142 ? -12.188 13.484 12.07 1 93.88 142 ASP B O 1
ATOM 2639 N N . LYS B 1 143 ? -11.469 14.484 10.133 1 89.38 143 LYS B N 1
ATOM 2640 C CA . LYS B 1 143 ? -11.523 15.828 10.711 1 89.38 143 LYS B CA 1
ATOM 2641 C C . LYS B 1 143 ? -12.766 16.578 10.234 1 89.38 143 LYS B C 1
ATOM 2643 O O . LYS B 1 143 ? -12.672 17.5 9.422 1 89.38 143 LYS B O 1
ATOM 2648 N N . LYS B 1 144 ? -13.844 16.328 10.883 1 89.5 144 LYS B N 1
ATOM 2649 C CA . LYS B 1 144 ? -15.141 16.844 10.453 1 89.5 144 LYS B CA 1
ATOM 2650 C C . LYS B 1 144 ? -15.172 18.359 10.469 1 89.5 144 LYS B C 1
ATOM 2652 O O . LYS B 1 144 ? -15.812 18.984 9.617 1 89.5 144 LYS B O 1
ATOM 2657 N N . GLU B 1 145 ? -14.469 18.953 11.336 1 85.94 145 GLU B N 1
ATOM 2658 C CA . GLU B 1 145 ? -14.523 20.406 11.516 1 85.94 145 GLU B CA 1
ATOM 2659 C C . GLU B 1 145 ? -13.852 21.125 10.352 1 85.94 145 GLU B C 1
ATOM 2661 O O . GLU B 1 145 ? -14.055 22.328 10.164 1 85.94 145 GLU B O 1
ATOM 2666 N N . ARG B 1 146 ? -13.023 20.359 9.609 1 85.69 146 ARG B N 1
ATOM 2667 C CA . ARG B 1 146 ? -12.289 20.984 8.516 1 85.69 146 ARG B CA 1
ATOM 2668 C C . ARG B 1 146 ? -12.969 20.719 7.176 1 85.69 146 ARG B C 1
ATOM 2670 O O . ARG B 1 146 ? -12.438 21.078 6.121 1 85.69 146 ARG B O 1
ATOM 2677 N N . ARG B 1 147 ? -14.172 20.25 7.234 1 90.56 147 ARG B N 1
ATOM 2678 C CA . ARG B 1 147 ? -14.898 19.891 6.023 1 90.56 147 ARG B CA 1
ATOM 2679 C C . ARG B 1 147 ? -15.234 21.109 5.195 1 90.56 147 ARG B C 1
ATOM 2681 O O . ARG B 1 147 ? -15.695 22.125 5.73 1 90.56 147 ARG B O 1
ATOM 2688 N N . LYS B 1 148 ? -14.961 20.969 3.883 1 91.69 148 LYS B N 1
ATOM 2689 C CA . LYS B 1 148 ? -15.258 22.078 2.988 1 91.69 148 LYS B CA 1
ATOM 2690 C C . LYS B 1 148 ? -16.328 21.703 1.975 1 91.69 148 LYS B C 1
ATOM 2692 O O . LYS B 1 148 ? -16.875 22.578 1.292 1 91.69 148 LYS B O 1
ATOM 2697 N N . VAL B 1 149 ? -16.594 20.438 1.894 1 94.88 149 VAL B N 1
ATOM 2698 C CA . VAL B 1 149 ? -17.594 19.938 0.946 1 94.88 149 VAL B CA 1
ATOM 2699 C C . VAL B 1 149 ? -18.562 19 1.66 1 94.88 149 VAL B C 1
ATOM 2701 O O . VAL B 1 149 ? -18.297 18.562 2.781 1 94.88 149 VAL B O 1
ATOM 2704 N N . ASP B 1 150 ? -19.641 18.734 1.02 1 95.62 150 ASP B N 1
ATOM 2705 C CA . ASP B 1 150 ? -20.641 17.828 1.59 1 95.62 150 ASP B CA 1
ATOM 2706 C C . ASP B 1 150 ? -20.266 16.375 1.34 1 95.62 150 ASP B C 1
ATOM 2708 O O . ASP B 1 150 ? -20.797 15.727 0.441 1 95.62 150 ASP B O 1
ATOM 2712 N N . TYR B 1 151 ? -19.359 15.922 2.094 1 96.75 151 TYR B N 1
ATOM 2713 C CA . TYR B 1 151 ? -18.906 14.539 2.014 1 96.75 151 TYR B CA 1
ATOM 2714 C C . TYR B 1 151 ? -18.734 13.938 3.404 1 96.75 151 TYR B C 1
ATOM 2716 O O . TYR B 1 151 ? -18.109 14.539 4.281 1 96.75 151 TYR B O 1
ATOM 2724 N N . VAL B 1 152 ? -19.344 12.82 3.625 1 96.94 152 VAL B N 1
ATOM 2725 C CA . VAL B 1 152 ? -19.234 12.086 4.879 1 96.94 152 VAL B CA 1
ATOM 2726 C C . VAL B 1 152 ? -18.719 10.672 4.605 1 96.94 152 VAL B C 1
ATOM 2728 O O . VAL B 1 152 ? -19.391 9.883 3.938 1 96.94 152 VAL B O 1
ATOM 2731 N N . PRO B 1 153 ? -17.547 10.312 5.07 1 98.19 153 PRO B N 1
ATOM 2732 C CA . PRO B 1 153 ? -17.094 8.93 4.891 1 98.19 153 PRO B CA 1
ATOM 2733 C C . PRO B 1 153 ? -18.047 7.906 5.5 1 98.19 153 PRO B C 1
ATOM 2735 O O . PRO B 1 153 ? -18.672 8.172 6.531 1 98.19 153 PRO B O 1
ATOM 2738 N N . ASP B 1 154 ? -18.094 6.738 4.914 1 98.62 154 ASP B N 1
ATOM 2739 C CA . ASP B 1 154 ? -19.016 5.695 5.359 1 98.62 154 ASP B CA 1
ATOM 2740 C C . ASP B 1 154 ? -18.469 4.984 6.602 1 98.62 154 ASP B C 1
ATOM 2742 O O . ASP B 1 154 ? -19.234 4.648 7.508 1 98.62 154 ASP B O 1
ATOM 2746 N N . PHE B 1 155 ? -17.219 4.613 6.648 1 98.62 155 PHE B N 1
ATOM 2747 C CA . PHE B 1 155 ? -16.531 3.988 7.777 1 98.62 155 PHE B CA 1
ATOM 2748 C C . PHE B 1 155 ? -15.414 4.883 8.297 1 98.62 155 PHE B C 1
ATOM 2750 O O . PHE B 1 155 ? -14.562 5.328 7.531 1 98.62 155 PHE B O 1
ATOM 2757 N N . VAL B 1 156 ? -15.461 5.172 9.594 1 97.69 156 VAL B N 1
ATOM 2758 C CA . VAL B 1 156 ? -14.484 6.074 10.195 1 97.69 156 VAL B CA 1
ATOM 2759 C C . VAL B 1 156 ? -13.789 5.379 11.359 1 97.69 156 VAL B C 1
ATOM 2761 O O . VAL B 1 156 ? -14.445 4.805 12.227 1 97.69 156 VAL B O 1
ATOM 2764 N N . GLY B 1 157 ? -12.484 5.363 11.32 1 97.56 157 GLY B N 1
ATOM 2765 C CA . GLY B 1 157 ? -11.742 4.855 12.461 1 97.56 157 GLY B CA 1
ATOM 2766 C C . GLY B 1 157 ? -11.844 5.75 13.68 1 97.56 157 GLY B C 1
ATOM 2767 O O . GLY B 1 157 ? -12.547 5.426 14.641 1 97.56 157 GLY B O 1
ATOM 2768 N N . PHE B 1 158 ? -11.203 6.938 13.547 1 94.56 158 PHE B N 1
ATOM 2769 C CA . PHE B 1 158 ? -11.18 7.898 14.641 1 94.56 158 PHE B CA 1
ATOM 2770 C C . PHE B 1 158 ? -11.773 9.234 14.211 1 94.56 158 PHE B C 1
ATOM 2772 O O . PHE B 1 158 ? -11.336 9.82 13.219 1 94.56 158 PHE B O 1
ATOM 2779 N N . ASP B 1 159 ? -12.766 9.602 14.906 1 90.12 159 ASP B N 1
ATOM 2780 C CA . ASP B 1 159 ? -13.312 10.938 14.742 1 90.12 159 ASP B CA 1
ATOM 2781 C C . ASP B 1 159 ? -12.57 11.953 15.609 1 90.12 159 ASP B C 1
ATOM 2783 O O . ASP B 1 159 ? -12.672 11.93 16.828 1 90.12 159 ASP B O 1
ATOM 2787 N N . VAL B 1 160 ? -11.719 12.703 14.984 1 81.56 160 VAL B N 1
ATOM 2788 C CA . VAL B 1 160 ? -10.938 13.672 15.75 1 81.56 160 VAL B CA 1
ATOM 2789 C C . VAL B 1 160 ? -11.531 15.07 15.578 1 81.56 160 VAL B C 1
ATOM 2791 O O . VAL B 1 160 ? -10.805 16.031 15.289 1 81.56 160 VAL B O 1
ATOM 2794 N N . GLY B 1 161 ? -12.828 15.242 15.625 1 66.06 161 GLY B N 1
ATOM 2795 C CA . GLY B 1 161 ? -13.586 16.484 15.523 1 66.06 161 GLY B CA 1
ATOM 2796 C C . GLY B 1 161 ? -13.125 17.547 16.5 1 66.06 161 GLY B C 1
ATOM 2797 O O . GLY B 1 161 ? -11.977 17.531 16.953 1 66.06 161 GLY B O 1
ATOM 2798 N N . ALA B 1 162 ? -13.984 18.5 16.859 1 57.88 162 ALA B N 1
ATOM 2799 C CA . ALA B 1 162 ? -13.867 19.844 17.422 1 57.88 162 ALA B CA 1
ATOM 2800 C C . ALA B 1 162 ? -12.977 19.859 18.656 1 57.88 162 ALA B C 1
ATOM 2802 O O . ALA B 1 162 ? -12.234 20.812 18.891 1 57.88 162 ALA B O 1
ATOM 2803 N N . GLY B 1 163 ? -13 18.938 19.453 1 58.66 163 GLY B N 1
ATOM 2804 C CA . GLY B 1 163 ? -12.227 19.094 20.672 1 58.66 163 GLY B CA 1
ATOM 2805 C C . GLY B 1 163 ? -10.758 18.75 20.5 1 58.66 163 GLY B C 1
ATOM 2806 O O . GLY B 1 163 ? -9.961 18.938 21.422 1 58.66 163 GLY B O 1
ATOM 2807 N N . TRP B 1 164 ? -10.477 18.281 19.344 1 60.75 164 TRP B N 1
ATOM 2808 C CA . TRP B 1 164 ? -9.062 18 19.078 1 60.75 164 TRP B CA 1
ATOM 2809 C C . TRP B 1 164 ? -8.375 19.219 18.484 1 60.75 164 TRP B C 1
ATOM 2811 O O . TRP B 1 164 ? -9.008 20.016 17.781 1 60.75 164 TRP B O 1
ATOM 2821 N N . CYS B 1 165 ? -7.504 19.812 19.156 1 52.81 165 CYS B N 1
ATOM 2822 C CA . CYS B 1 165 ? -6.828 21.016 18.703 1 52.81 165 CYS B CA 1
ATOM 2823 C C . CYS B 1 165 ? -6.68 21.047 17.188 1 52.81 165 CYS B C 1
ATOM 2825 O O . CYS B 1 165 ? -5.934 20.234 16.625 1 52.81 165 CYS B O 1
ATOM 2827 N N . PRO B 1 166 ? -7.668 21.719 16.469 1 54.91 166 PRO B N 1
ATOM 2828 C CA . PRO B 1 166 ? -7.777 21.859 15.016 1 54.91 166 PRO B CA 1
ATOM 2829 C C . PRO B 1 166 ? -6.426 22.062 14.344 1 54.91 166 PRO B C 1
ATOM 2831 O O . PRO B 1 166 ? -6.262 21.734 13.164 1 54.91 166 PRO B O 1
ATOM 2834 N N . ASN B 1 167 ? -5.395 22.484 15.188 1 60.78 167 ASN B N 1
ATOM 2835 C CA . ASN B 1 167 ? -4.168 22.922 14.523 1 60.78 167 ASN B CA 1
ATOM 2836 C C . ASN B 1 167 ? -3.055 21.875 14.68 1 60.78 167 ASN B C 1
ATOM 2838 O O . ASN B 1 167 ? -1.885 22.188 14.438 1 60.78 167 ASN B O 1
ATOM 2842 N N . LYS B 1 168 ? -3.553 20.766 15.031 1 77.25 168 LYS B N 1
ATOM 2843 C CA . LYS B 1 168 ? -2.465 19.797 15.203 1 77.25 168 LYS B CA 1
ATOM 2844 C C . LYS B 1 168 ? -2.066 19.172 13.867 1 77.25 168 LYS B C 1
ATOM 2846 O O . LYS B 1 168 ? -2.928 18.844 13.055 1 77.25 168 LYS B O 1
ATOM 2851 N N . TRP B 1 169 ? -0.793 19.266 13.711 1 85 169 TRP B N 1
ATOM 2852 C CA . TRP B 1 169 ? -0.215 18.625 12.531 1 85 169 TRP B CA 1
ATOM 2853 C C . TRP B 1 169 ? -0.003 17.141 12.758 1 85 169 TRP B C 1
ATOM 2855 O O . TRP B 1 169 ? 0.947 16.734 13.438 1 85 169 TRP B O 1
ATOM 2865 N N . ILE B 1 170 ? -0.89 16.391 12.211 1 90.06 170 ILE B N 1
ATOM 2866 C CA . ILE B 1 170 ? -0.94 14.969 12.5 1 90.06 170 ILE B CA 1
ATOM 2867 C C . ILE B 1 170 ? -0.192 14.195 11.414 1 90.06 170 ILE B C 1
ATOM 2869 O O . ILE B 1 170 ? -0.323 14.5 10.227 1 90.06 170 ILE B O 1
ATOM 2873 N N . VAL B 1 171 ? 0.667 13.242 11.867 1 92.38 171 VAL B N 1
ATOM 2874 C CA . VAL B 1 171 ? 1.407 12.391 10.945 1 92.38 171 VAL B CA 1
ATOM 2875 C C . VAL B 1 171 ? 1.387 10.953 11.438 1 92.38 171 VAL B C 1
ATOM 2877 O O . VAL B 1 171 ? 1.027 10.688 12.594 1 92.38 171 VAL B O 1
ATOM 2880 N N . GLY B 1 172 ? 1.729 10.023 10.5 1 94.06 172 GLY B N 1
ATOM 2881 C CA . GLY B 1 172 ? 1.865 8.633 10.875 1 94.06 172 GLY B CA 1
ATOM 2882 C C . GLY B 1 172 ? 0.758 7.75 10.32 1 94.06 172 GLY B C 1
ATOM 2883 O O . GLY B 1 172 ? -0.355 8.227 10.086 1 94.06 172 GLY B O 1
ATOM 2884 N N . HIS B 1 173 ? 1.132 6.504 10.109 1 95.44 173 HIS B N 1
ATOM 2885 C CA . HIS B 1 173 ? 0.217 5.477 9.633 1 95.44 173 HIS B CA 1
ATOM 2886 C C . HIS B 1 173 ? -0.471 5.902 8.344 1 95.44 173 HIS B C 1
ATOM 2888 O O . HIS B 1 173 ? -1.699 5.855 8.242 1 95.44 173 HIS B O 1
ATOM 2894 N N . GLY B 1 174 ? 0.322 6.379 7.402 1 92.31 174 GLY B N 1
ATOM 2895 C CA . GLY B 1 174 ? -0.188 6.828 6.121 1 92.31 174 GLY B CA 1
A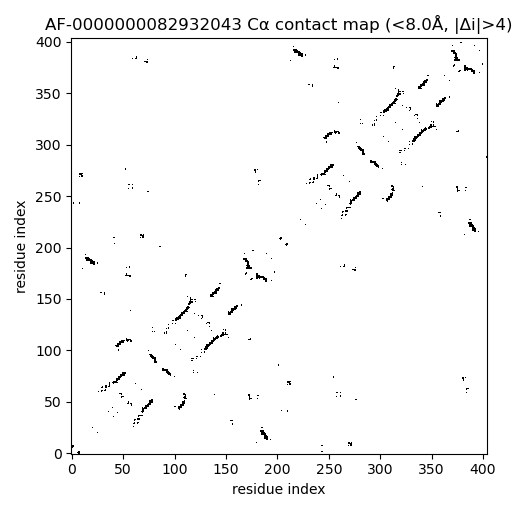TOM 2896 C C . GLY B 1 174 ? -0.165 8.336 5.965 1 92.31 174 GLY B C 1
ATOM 2897 O O . GLY B 1 174 ? 0.111 8.852 4.883 1 92.31 174 GLY B O 1
ATOM 2898 N N . MET B 1 175 ? -0.396 9.055 7.016 1 91.56 175 MET B N 1
ATOM 2899 C CA . MET B 1 175 ? -0.406 10.516 6.98 1 91.56 175 MET B CA 1
ATOM 2900 C C . MET B 1 175 ? 1.016 11.07 6.977 1 91.56 175 MET B C 1
ATOM 2902 O O . MET B 1 175 ? 1.887 10.562 7.684 1 91.56 175 MET B O 1
ATOM 2906 N N . ASP B 1 176 ? 1.146 12.07 6.137 1 88 176 ASP B N 1
ATOM 2907 C CA . ASP B 1 176 ? 2.506 12.57 5.957 1 88 176 ASP B CA 1
ATOM 2908 C C . ASP B 1 176 ? 2.559 14.086 6.102 1 88 176 ASP B C 1
ATOM 2910 O O . ASP B 1 176 ? 1.518 14.75 6.152 1 88 176 ASP B O 1
ATOM 2914 N N . THR B 1 177 ? 3.736 14.586 6.348 1 82.25 177 THR B N 1
ATOM 2915 C CA . THR B 1 177 ? 4.141 15.945 6.008 1 82.25 177 THR B CA 1
ATOM 2916 C C . THR B 1 177 ? 5.375 15.938 5.113 1 82.25 177 THR B C 1
ATOM 2918 O O . THR B 1 177 ? 6.328 15.203 5.367 1 82.25 177 THR B O 1
ATOM 2921 N N . ALA B 1 178 ? 5.281 16.672 3.998 1 79.5 178 ALA B N 1
ATOM 2922 C CA . ALA B 1 178 ? 6.363 16.719 3.021 1 79.5 178 ALA B CA 1
ATOM 2923 C C . ALA B 1 178 ? 6.754 15.312 2.574 1 79.5 178 ALA B C 1
ATOM 2925 O O . ALA B 1 178 ? 7.941 15.016 2.416 1 79.5 178 ALA B O 1
ATOM 2926 N N . GLN B 1 179 ? 5.793 14.422 2.594 1 84.62 179 GLN B N 1
ATOM 2927 C CA . GLN B 1 179 ? 5.906 13.062 2.078 1 84.62 179 GLN B CA 1
ATOM 2928 C C . GLN B 1 179 ? 6.684 12.172 3.047 1 84.62 179 GLN B C 1
ATOM 2930 O O . GLN B 1 179 ? 7 11.031 2.725 1 84.62 179 GLN B O 1
ATOM 2935 N N . ILE B 1 180 ? 6.918 12.766 4.227 1 84.38 180 ILE B N 1
ATOM 2936 C CA . ILE B 1 180 ? 7.672 12.023 5.234 1 84.38 180 ILE B CA 1
ATOM 2937 C C . ILE B 1 180 ? 6.727 11.508 6.312 1 84.38 180 ILE B C 1
ATOM 2939 O O . ILE B 1 180 ? 5.535 11.828 6.309 1 84.38 180 ILE B O 1
ATOM 2943 N N . TYR B 1 181 ? 7.066 10.492 7.137 1 89.75 181 TYR B N 1
ATOM 2944 C CA . TYR B 1 181 ? 6.477 10.047 8.391 1 89.75 181 TYR B CA 1
ATOM 2945 C C . TYR B 1 181 ? 5.422 8.977 8.148 1 89.75 181 TYR B C 1
ATOM 2947 O O . TYR B 1 181 ? 4.84 8.438 9.094 1 89.75 181 TYR B O 1
ATOM 2955 N N . ARG B 1 182 ? 5.09 8.625 6.887 1 90.75 182 ARG B N 1
ATOM 2956 C CA . ARG B 1 182 ? 4.012 7.688 6.586 1 90.75 182 ARG B CA 1
ATOM 2957 C C . ARG B 1 182 ? 4.238 6.352 7.289 1 90.75 182 ARG B C 1
ATOM 2959 O O . ARG B 1 182 ? 3.281 5.648 7.617 1 90.75 182 ARG B O 1
ATOM 2966 N N . SER B 1 183 ? 5.453 6.055 7.594 1 89.75 183 SER B N 1
ATOM 2967 C CA . SER B 1 183 ? 5.82 4.719 8.055 1 89.75 183 SER B CA 1
ATOM 2968 C C . SER B 1 183 ? 5.73 4.613 9.578 1 89.75 183 SER B C 1
ATOM 2970 O O . SER B 1 183 ? 5.914 3.535 10.141 1 89.75 183 SER B O 1
ATOM 2972 N N . LEU B 1 184 ? 5.453 5.734 10.273 1 91.69 184 LEU B N 1
ATOM 2973 C CA . LEU B 1 184 ? 5.312 5.668 11.719 1 91.69 184 LEU B CA 1
ATOM 2974 C C . LEU B 1 184 ? 4.199 4.703 12.117 1 91.69 184 LEU B C 1
ATOM 2976 O O . LEU B 1 184 ? 3.119 4.719 11.516 1 91.69 184 LEU B O 1
ATOM 2980 N N . PRO B 1 185 ? 4.426 3.811 13.07 1 91.31 185 PRO B N 1
ATOM 2981 C CA . PRO B 1 185 ? 3.447 2.783 13.438 1 91.31 185 PRO B CA 1
ATOM 2982 C C . PRO B 1 185 ? 2.303 3.332 14.289 1 91.31 185 PRO B C 1
ATOM 2984 O O . PRO B 1 185 ? 1.386 2.59 14.648 1 91.31 185 PRO B O 1
ATOM 2987 N N . TYR B 1 186 ? 2.346 4.578 14.633 1 94.44 186 TYR B N 1
ATOM 2988 C CA . TYR B 1 186 ? 1.331 5.285 15.406 1 94.44 186 TYR B CA 1
ATOM 2989 C C . TYR B 1 186 ? 0.937 6.59 14.727 1 94.44 186 TYR B C 1
ATOM 2991 O O . TYR B 1 186 ? 1.483 6.941 13.68 1 94.44 186 TYR B O 1
ATOM 2999 N N . ILE B 1 187 ? -0.055 7.195 15.203 1 94.5 187 ILE B N 1
ATOM 3000 C CA . ILE B 1 187 ? -0.442 8.539 14.781 1 94.5 187 ILE B CA 1
ATOM 3001 C C . ILE B 1 187 ? -0.025 9.555 15.844 1 94.5 187 ILE B C 1
ATOM 3003 O O . ILE B 1 187 ? -0.378 9.414 17.016 1 94.5 187 ILE B O 1
ATOM 3007 N N . GLY B 1 188 ? 0.77 10.516 15.422 1 93.44 188 GLY B N 1
ATOM 3008 C CA . GLY B 1 188 ? 1.284 11.5 16.359 1 93.44 188 GLY B CA 1
ATOM 3009 C C . GLY B 1 188 ? 1.162 12.922 15.859 1 93.44 188 GLY B C 1
ATOM 3010 O O . GLY B 1 188 ? 0.771 13.156 14.711 1 93.44 188 GLY B O 1
ATOM 3011 N N . VAL B 1 189 ? 1.461 13.828 16.781 1 91.62 189 VAL B N 1
ATOM 3012 C CA . VAL B 1 189 ? 1.472 15.258 16.484 1 91.62 189 VAL B CA 1
ATOM 3013 C C . VAL B 1 189 ? 2.912 15.742 16.312 1 91.62 189 VAL B C 1
ATOM 3015 O O . VAL B 1 189 ? 3.762 15.461 17.172 1 91.62 189 VAL B O 1
ATOM 3018 N N . LEU B 1 190 ? 3.152 16.422 15.211 1 91.44 190 LEU B N 1
ATOM 3019 C CA . LEU B 1 190 ? 4.492 16.953 14.984 1 91.44 190 LEU B CA 1
ATOM 3020 C C . LEU B 1 190 ? 4.789 18.094 15.945 1 91.44 190 LEU B C 1
ATOM 3022 O O . LEU B 1 190 ? 3.914 18.922 16.234 1 91.44 190 LEU B O 1
ATOM 3026 N N . ARG B 1 191 ? 6.062 18.125 16.359 1 91.56 191 ARG B N 1
ATOM 3027 C CA . ARG B 1 191 ? 6.5 19.281 17.156 1 91.56 191 ARG B CA 1
ATOM 3028 C C . ARG B 1 191 ? 6.367 20.578 16.344 1 91.56 191 ARG B C 1
ATOM 3030 O O . ARG B 1 191 ? 6.645 20.594 15.148 1 91.56 191 ARG B O 1
ATOM 3037 N N . PRO B 1 192 ? 6.047 21.656 17.047 1 87.44 192 PRO B N 1
ATOM 3038 C CA . PRO B 1 192 ? 5.879 22.938 16.359 1 87.44 192 PRO B CA 1
ATOM 3039 C C . PRO B 1 192 ? 7.137 23.359 15.594 1 87.44 192 PRO B C 1
ATOM 3041 O O . PRO B 1 192 ? 7.039 23.906 14.492 1 87.44 192 PRO B O 1
ATOM 3044 N N . GLU B 1 193 ? 8.297 23.125 16.203 1 87.94 193 GLU B N 1
ATOM 3045 C CA . GLU B 1 193 ? 9.547 23.531 15.57 1 87.94 193 GLU B CA 1
ATOM 3046 C C . GLU B 1 193 ? 9.773 22.766 14.266 1 87.94 193 GLU B C 1
ATOM 3048 O O . GLU B 1 193 ? 10.375 23.281 13.328 1 87.94 193 GLU B O 1
ATOM 3053 N N . VAL B 1 194 ? 9.305 21.531 14.258 1 85.69 194 VAL B N 1
ATOM 3054 C CA . VAL B 1 194 ? 9.445 20.703 13.062 1 85.69 194 VAL B CA 1
ATOM 3055 C C . VAL B 1 194 ? 8.453 21.156 12 1 85.69 194 VAL B C 1
ATOM 3057 O O . VAL B 1 194 ? 8.797 21.25 10.82 1 85.69 194 VAL B O 1
ATOM 3060 N N . GLN B 1 195 ? 7.238 21.453 12.438 1 83.06 195 GLN B N 1
ATOM 3061 C CA . GLN B 1 195 ? 6.207 21.953 11.531 1 83.06 195 GLN B CA 1
ATOM 3062 C C . GLN B 1 195 ? 6.691 23.188 10.766 1 83.06 195 GLN B C 1
ATOM 3064 O O . GLN B 1 195 ? 6.414 23.328 9.57 1 83.06 195 GLN B O 1
ATOM 3069 N N . ALA B 1 196 ? 7.383 24.016 11.469 1 82.56 196 ALA B N 1
ATOM 3070 C CA . ALA B 1 196 ? 7.844 25.297 10.914 1 82.56 196 ALA B CA 1
ATOM 3071 C C . ALA B 1 196 ? 8.82 25.062 9.766 1 82.56 196 ALA B C 1
ATOM 3073 O O . ALA B 1 196 ? 8.961 25.922 8.883 1 82.56 196 ALA B O 1
ATOM 3074 N N . ARG B 1 197 ? 9.477 23.906 9.82 1 78.12 197 ARG B N 1
ATOM 3075 C CA . ARG B 1 197 ? 10.422 23.578 8.766 1 78.12 197 ARG B CA 1
ATOM 3076 C C . ARG B 1 197 ? 9.703 23.344 7.441 1 78.12 197 ARG B C 1
ATOM 3078 O O . ARG B 1 197 ? 10.297 23.484 6.371 1 78.12 197 ARG B O 1
ATOM 3085 N N . TYR B 1 198 ? 8.508 22.938 7.562 1 70.56 198 TYR B N 1
ATOM 3086 C CA . TYR B 1 198 ? 7.785 22.562 6.355 1 70.56 198 TYR B CA 1
ATOM 3087 C C . TYR B 1 198 ? 6.836 23.672 5.918 1 70.56 198 TYR B C 1
ATOM 3089 O O . TYR B 1 198 ? 6.391 23.703 4.77 1 70.56 198 TYR B O 1
ATOM 3097 N N . VAL B 1 199 ? 6.359 24.578 6.902 1 56.19 199 VAL B N 1
ATOM 3098 C CA . VAL B 1 199 ? 5.488 25.703 6.566 1 56.19 199 VAL B CA 1
ATOM 3099 C C . VAL B 1 199 ? 6.309 26.828 5.938 1 56.19 199 VAL B C 1
ATOM 3101 O O . VAL B 1 199 ? 5.828 27.531 5.047 1 56.19 199 VAL B O 1
ATOM 3104 N N . THR B 1 200 ? 7.504 27.172 6.5 1 48.44 200 THR B N 1
ATOM 3105 C CA . THR B 1 200 ? 8.25 28.359 6.094 1 48.44 200 THR B CA 1
ATOM 3106 C C . THR B 1 200 ? 8.703 28.234 4.641 1 48.44 200 THR B C 1
ATOM 3108 O O . THR B 1 200 ? 9.211 29.203 4.059 1 48.44 200 THR B O 1
ATOM 3111 N N . LYS B 1 201 ? 8.945 27.172 4.148 1 41.66 201 LYS B N 1
ATOM 3112 C CA . LYS B 1 201 ? 9.461 27.312 2.791 1 41.66 201 LYS B CA 1
ATOM 3113 C C . LYS B 1 201 ? 8.383 27.844 1.85 1 41.66 201 LYS B C 1
ATOM 3115 O O . LYS B 1 201 ? 8.477 27.672 0.633 1 41.66 201 LYS B O 1
ATOM 3120 N N . LYS B 1 202 ? 7.285 28.438 2.266 1 32.97 202 LYS B N 1
ATOM 3121 C CA . LYS B 1 202 ? 6.586 29.391 1.4 1 32.97 202 LYS B CA 1
ATOM 3122 C C . LYS B 1 202 ? 7.328 30.719 1.336 1 32.97 202 LYS B C 1
ATOM 3124 O O . LYS B 1 202 ? 7.84 31.203 2.35 1 32.97 202 LYS B O 1
#

Solvent-accessible surface area (backbone atoms only — not comparable to full-atom values): 21164 Å² total; per-residue (Å²): 129,68,40,85,91,62,56,69,67,59,48,68,70,73,45,45,66,46,76,78,39,49,46,66,56,49,52,52,42,38,41,53,50,12,47,55,49,26,70,72,31,51,88,49,39,30,32,40,27,25,36,38,71,28,1,48,41,44,37,48,55,30,53,53,34,29,68,64,43,37,45,74,34,32,73,54,62,31,43,54,44,71,43,51,92,58,98,53,67,72,79,44,68,47,72,50,61,64,53,78,74,36,46,71,26,33,34,37,38,25,32,23,65,36,46,41,27,57,65,61,47,53,48,50,51,54,47,49,72,44,40,32,67,42,79,44,36,34,25,42,34,34,29,64,77,52,48,75,48,99,57,77,73,70,38,71,58,39,78,55,36,79,87,40,67,87,81,58,50,60,27,18,45,15,28,48,60,98,59,23,54,33,43,37,70,30,31,26,28,49,26,69,76,55,50,47,66,70,60,55,79,107,129,70,41,89,92,62,57,70,68,59,48,70,70,74,43,44,66,45,76,78,38,49,46,65,56,50,52,53,42,36,42,53,50,13,47,53,50,26,71,72,30,52,88,50,38,31,33,42,28,24,35,37,71,27,1,48,44,43,38,47,54,31,52,53,33,28,68,64,42,38,44,75,34,32,75,53,61,30,44,55,44,71,42,50,92,56,97,54,67,72,79,42,68,47,72,50,62,65,52,78,74,36,44,70,26,34,35,38,38,26,30,24,66,37,45,42,29,56,66,61,48,52,50,49,51,54,46,49,74,44,38,33,68,41,80,45,34,35,24,44,31,34,30,64,76,53,46,74,48,100,57,77,74,72,39,72,60,39,78,55,33,81,86,39,68,88,80,59,52,59,28,17,44,16,28,47,60,97,60,24,53,34,44,38,70,30,32,26,28,49,25,68,77,57,49,48,66,70,59,56,79,108

Radius of gyration: 20.88 Å; Cα contacts (8 Å, |Δi|>4): 855; chains: 2; bounding box: 60×58×46 Å

pLDDT: mean 86.79, std 17.47, range [24.92, 98.88]

Nearest PDB structures (foldseek):
  4rad-assembly1_B  TM=8.628E-01  e=2.312E-17  Homo sapiens
  8tpv-assembly1_D  TM=8.701E-01  e=4.901E-17  Homo sapiens
  4rao-assembly1_D  TM=8.107E-01  e=1.916E-17  Homo sapiens
  3ggc-assembly1_B-2  TM=8.611E-01  e=6.295E-17  Homo sapiens
  6bo7-assembly3_H  TM=8.359E-01  e=9.432E-15  Plasmodium vivax

Secondary structure (DSSP, 8-state):
---TTS-----GGGGEEEEEE-HHHHHHHHHHHHHHHHHHHTTT--EEEEEETTHHHHHHHHHHH-SSPPTT-EE--EEEEES-SSSS--S-EEEE--HHHHTTSEEEEEEEEESSSHHHHHHHHHHHHTT-SEEEEEEEEE-GGG--SS---SEEEEE--TTS-TT--EEBTTB-BTTB-TT-SSEEEEPHHHHHHHHS--/---TTS-----GGGGEEEEEE-HHHHHHHHHHHHHHHHHHHTTT--EEEEEETTHHHHHHHHHHH-SSPPTT-EE--EEEEES-SSSS--S-EEEE--HHHHTTSEEEEEEEEESSSHHHHHHHHHHHHTT-SEEEEEEEEE-GGG--SS---SEEEEE--TTS-TT--EEBTTB-BTTB-TT-SSEEEEPHHHHHHHHTT-

Sequence (404 aa):
MMAANGKPCHNVHQDIESVLFSADQIRDKVDELGRLVVNEYHDKQPVVMPILKGGFIVAADLVRALHPCPEGMVIDFIQASSYGAGTETSGRVEVAFDAAAVKNRHVLLVDDLCDSGLTLQEVTRHVREAGAASIKSLVLLDKKERRKVDYVPDFVGFDVGAGWCPNKWIVGHGMDTAQIYRSLPYIGVLRPEVQARYVTKKMMAANGKPCHNVHQDIESVLFSADQIRDKVDELGRLVVNEYHDKQPVVMPILKGGFIVAADLVRALHPCPEGMVIDFIQASSYGAGTETSGRVEVAFDAAAVKNRHVLLVDDLCDSGLTLQEVTRHVREAGAASIKSLVLLDKKERRKVDYVPDFVGFDVGAGWCPNKWIVGHGMDTAQIYRSLPYIGVLRPEVQARYVTKK

InterPro domains:
  IPR000836 Phosphorib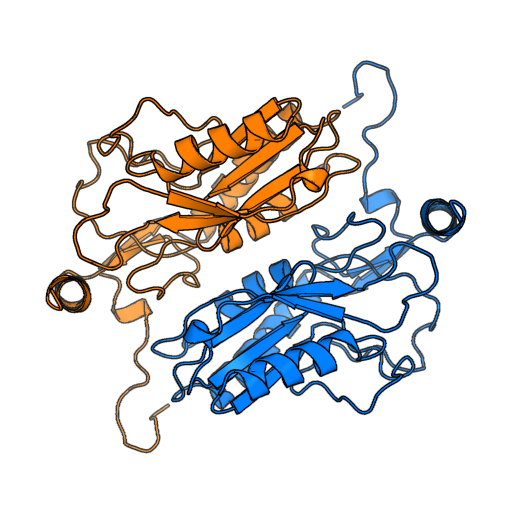osyltransferase domain [PF00156] (23-160)
  IPR000836 Phosphoribosyltransferase domain [cd06223] (38-158)
  IPR005904 Hypoxanthine phosphoribosyl transferase [TIGR01203] (19-190)
  IPR029057 Phosphoribosyltransferase-like [G3DSA:3.40.50.2020] (6-202)
  IPR029057 Phosphoribosyltransferase-like [SSF53271] (12-194)
  IPR050408 Hypoxanthine-guanine phosphoribosyltransferase [PTHR43340] (10-198)

Foldseek 3Di:
DADVVRDPPPDVVVQFPDFPWFLVLLLVLLLVLLVVVCVVCQPFLEEEEEEPPLQPLSSVSNQVSNVVRRPNYHYFYKYKDFPDVDPDRPLDIDIDTDLVSAAQGEYEYGGAEDAQVSRVVVHVVVSVVSHHPYYAYEYAEYAPQRHNDPDDHPHYRDYCYDVNPPPFDKAECRRDQVPPRPDHSGIGTGDPVVVCVRVPVD/DADVVRDPPPDVVVQFPDFPWFLVLLLVLLLVLLVVVCVVCQPFLEEEEEEPPLQPLSSVSNQVSNVVRRPNYHYFYKYKDFPDVDPDRPLDIDIDTDLVSAAQGEYEYGGAEDAQVSRVVVHVVVSVVSHHPYYAYEYAEYAPQRHNDPDDHPHYRDYCYDVNPPPFDKAECRRDQVPPRVDHSGIGTGDPVVVCVRVPVD